Protein AF-A0A7V6GNZ1-F1 (afdb_monomer_lite)

Secondary structure (DSSP, 8-state):
-HHHHHHHHHHHHHHHHHHT---------SSS---HHHHHHHHHHHHHHHHHHHHHHHHHHHS---PEEEE-SSTT-SEEEEEEEE-TTS-EEEEEEEEEEEE-SSEEEEEEEEEEEETTEEEEEEEEEEEEE-TTT--EEEEEEEEETTEEEEEEEEEETTEEEEEEEEEESSS--EEEEEEEEEETTEEEEEEEEEETTEEEEEEEEEEEETTTEEEEEEEEEEEEEEETTEEEEEEEEEEEEEEEETTEEEEEEEEEEEEEEEEEETTEEEEEEEEEEEEEEEEEEE--HHHHHHHHHHHHHHHHHHHHHEEEETTEEEE-HHHHHHHHHHHHTT----GGGTS-HHHHHHHHHH----SHHHHHHHHHHHHHTTPPPPHHHHHHHHT--S-S-GGGHHHHHHHHHHH---HHHHHHHHHHTTTGGGSTT--HHHHHHHHHH-TT--S--HHHHHHHHHTB-SSSEE-TTSSEEHHHHHHHHHHHHHTT---BSSSS-BHHHHHHTTEETTTTEE-SBTT-SS--TTTHHHHHHHHHHHHHHHHHH-S---S--

pLDDT: mean 75.46, std 19.07, range [31.95, 98.56]

Structure (mmCIF, N/CA/C/O backbone):
data_AF-A0A7V6GNZ1-F1
#
_entry.id   AF-A0A7V6GNZ1-F1
#
loop_
_atom_site.group_PDB
_atom_site.id
_atom_site.type_symbol
_atom_site.label_atom_id
_atom_site.label_alt_id
_atom_site.label_comp_id
_atom_site.label_asym_id
_atom_site.label_entity_id
_atom_site.label_seq_id
_atom_site.pdbx_PDB_ins_code
_atom_site.Cartn_x
_atom_site.Cartn_y
_atom_site.Cartn_z
_atom_site.occupancy
_atom_site.B_iso_or_equiv
_atom_site.auth_seq_id
_atom_site.auth_comp_id
_atom_site.auth_asym_id
_atom_site.auth_atom_id
_atom_site.pdbx_PDB_model_num
ATOM 1 N N . MET A 1 1 ? -21.957 8.785 34.883 1.00 47.09 1 MET A N 1
ATOM 2 C CA . MET A 1 1 ? -23.109 8.508 33.995 1.00 47.09 1 MET A CA 1
ATOM 3 C C . MET A 1 1 ? -22.697 8.247 32.549 1.00 47.09 1 MET A C 1
ATOM 5 O O . MET A 1 1 ? -22.793 7.110 32.127 1.00 47.09 1 MET A O 1
ATOM 9 N N . VAL A 1 2 ? -22.178 9.228 31.801 1.00 45.66 2 VAL A N 1
ATOM 10 C CA . VAL A 1 2 ? -21.768 9.021 30.393 1.00 45.66 2 VAL A CA 1
ATOM 11 C C . VAL A 1 2 ? -20.692 7.929 30.243 1.00 45.66 2 VAL A C 1
ATOM 13 O O . VAL A 1 2 ? -20.833 7.029 29.423 1.00 45.66 2 VAL A O 1
ATOM 16 N N . GLN A 1 3 ? -19.686 7.928 31.124 1.00 46.53 3 GLN A N 1
ATOM 17 C CA . GLN A 1 3 ? -18.677 6.860 31.209 1.00 46.53 3 GLN A CA 1
ATOM 18 C C . GLN A 1 3 ? -19.278 5.480 31.534 1.00 46.53 3 GLN A C 1
ATOM 20 O O . GLN A 1 3 ? -18.779 4.470 31.054 1.00 46.53 3 GLN A O 1
ATOM 25 N N . ALA A 1 4 ? -20.373 5.434 32.297 1.00 44.97 4 ALA A N 1
ATOM 26 C CA . ALA A 1 4 ? -21.040 4.187 32.661 1.00 44.97 4 ALA A CA 1
ATOM 27 C C . ALA A 1 4 ? -21.937 3.647 31.538 1.00 44.97 4 ALA A C 1
ATOM 29 O O . ALA A 1 4 ? -21.985 2.445 31.330 1.00 44.97 4 ALA A O 1
ATOM 30 N N . VAL A 1 5 ? -22.595 4.523 30.768 1.00 46.12 5 VAL A N 1
ATOM 31 C CA . VAL A 1 5 ? -23.346 4.135 29.559 1.00 46.12 5 VAL A CA 1
ATOM 32 C C . VAL A 1 5 ? -22.398 3.616 28.473 1.00 46.12 5 VAL A C 1
ATOM 34 O O . VAL A 1 5 ? -22.713 2.637 27.802 1.00 46.12 5 VAL A O 1
ATOM 37 N N . SER A 1 6 ? -21.215 4.225 28.338 1.00 46.06 6 SER A N 1
ATOM 38 C CA . SER A 1 6 ? -20.150 3.695 27.480 1.00 46.06 6 SER A CA 1
ATOM 39 C C . SER A 1 6 ? -19.705 2.305 27.956 1.00 46.06 6 SER A C 1
ATOM 41 O O . SER A 1 6 ? -19.740 1.356 27.178 1.00 46.06 6 SER A O 1
ATOM 43 N N . ALA A 1 7 ? -19.394 2.146 29.250 1.00 43.91 7 ALA A N 1
ATOM 44 C CA . ALA A 1 7 ? -18.998 0.861 29.838 1.00 43.91 7 ALA A CA 1
ATOM 45 C C . ALA A 1 7 ? -20.062 -0.244 29.695 1.00 43.91 7 ALA A C 1
ATOM 47 O O . ALA A 1 7 ? -19.723 -1.390 29.423 1.00 43.91 7 ALA A O 1
ATOM 48 N N . ALA A 1 8 ? -21.343 0.113 29.780 1.00 42.25 8 ALA A N 1
ATOM 49 C CA . ALA A 1 8 ? -22.475 -0.788 29.582 1.00 42.25 8 ALA A CA 1
ATOM 50 C C . ALA A 1 8 ? -22.655 -1.262 28.130 1.00 42.25 8 ALA A C 1
ATOM 52 O O . ALA A 1 8 ? -22.897 -2.440 27.877 1.00 42.25 8 ALA A O 1
ATOM 53 N N . ASN A 1 9 ? -22.531 -0.356 27.153 1.00 43.34 9 ASN A N 1
ATOM 54 C CA . ASN A 1 9 ? -22.561 -0.738 25.736 1.00 43.34 9 ASN A CA 1
ATOM 55 C C . ASN A 1 9 ? -21.349 -1.617 25.377 1.00 43.34 9 ASN A C 1
ATOM 57 O O . ASN A 1 9 ? -21.453 -2.516 24.546 1.00 43.34 9 ASN A O 1
ATOM 61 N N . MET A 1 10 ? -20.211 -1.375 26.033 1.00 45.44 10 MET A N 1
ATOM 62 C CA . MET A 1 10 ? -18.986 -2.164 25.913 1.00 45.44 10 MET A CA 1
ATOM 63 C C . MET A 1 10 ? -19.126 -3.569 26.532 1.00 45.44 10 MET A C 1
ATOM 65 O O . MET A 1 10 ? -18.716 -4.551 25.913 1.00 45.44 10 MET A O 1
ATOM 69 N N . SER A 1 11 ? -19.768 -3.699 27.699 1.00 41.03 11 SER A N 1
ATOM 70 C CA . SER A 1 11 ? -19.984 -4.992 28.367 1.00 41.03 11 SER A CA 1
ATOM 71 C C . SER A 1 11 ? -21.030 -5.868 27.676 1.00 41.03 11 SER A C 1
ATOM 73 O O . SER A 1 11 ? -20.869 -7.086 27.643 1.00 41.03 11 SER A O 1
ATOM 75 N N . GLN A 1 12 ? -22.048 -5.283 27.030 1.00 40.78 12 GLN A N 1
ATOM 76 C CA . GLN A 1 12 ? -22.952 -6.043 26.154 1.00 40.78 12 GLN A CA 1
ATOM 77 C C . GLN A 1 12 ? -22.194 -6.717 25.002 1.00 40.78 12 GLN A C 1
ATOM 79 O O . GLN A 1 12 ? -22.500 -7.861 24.679 1.00 40.78 12 GLN A O 1
ATOM 84 N N . GLY A 1 13 ? -21.167 -6.056 24.452 1.00 37.66 13 GLY A N 1
ATOM 85 C CA . GLY A 1 13 ? -20.241 -6.640 23.478 1.00 37.66 13 GLY A CA 1
ATOM 86 C C . GLY A 1 13 ? -19.491 -7.857 24.034 1.00 37.66 13 GLY A C 1
ATOM 87 O O . GLY A 1 13 ? -19.506 -8.919 23.411 1.00 37.66 13 GLY A O 1
ATOM 88 N N . ALA A 1 14 ? -18.919 -7.735 25.239 1.00 37.47 14 ALA A N 1
ATOM 89 C CA . ALA A 1 14 ? -18.248 -8.827 25.961 1.00 37.47 14 ALA A CA 1
ATOM 90 C C . ALA A 1 14 ? -19.188 -10.014 26.267 1.00 37.47 14 ALA A C 1
ATOM 92 O O . ALA A 1 14 ? -18.833 -11.173 26.062 1.00 37.47 14 ALA A O 1
ATOM 93 N N . ALA A 1 15 ? -20.431 -9.733 26.658 1.00 37.78 15 ALA A N 1
ATOM 94 C CA . ALA A 1 15 ? -21.472 -10.734 26.893 1.00 37.78 15 ALA A CA 1
ATOM 95 C C . ALA A 1 15 ? -21.894 -11.479 25.610 1.00 37.78 15 ALA A C 1
ATOM 97 O O . ALA A 1 15 ? -22.116 -12.695 25.616 1.00 37.78 15 ALA A O 1
ATOM 98 N N . THR A 1 16 ? -21.971 -10.774 24.474 1.00 38.66 16 THR A N 1
ATOM 99 C CA . THR A 1 16 ? -22.203 -11.405 23.162 1.00 38.66 16 THR A CA 1
ATOM 100 C C . THR A 1 16 ? -21.026 -12.249 22.664 1.00 38.66 16 THR A C 1
ATOM 102 O O . THR A 1 16 ? -21.233 -13.117 21.817 1.00 38.66 16 THR A O 1
ATOM 105 N N . LEU A 1 17 ? -19.812 -12.036 23.185 1.00 36.28 17 LEU A N 1
ATOM 106 C CA . LEU A 1 17 ? -18.615 -12.815 22.846 1.00 36.28 17 LEU A CA 1
ATOM 107 C C . LEU A 1 17 ? -18.581 -14.163 23.585 1.00 36.28 17 LEU A C 1
ATOM 109 O O . LEU A 1 17 ? -18.224 -15.168 22.977 1.00 36.28 17 LEU A O 1
ATOM 113 N N . ASN A 1 18 ? -19.068 -14.224 24.831 1.00 41.94 18 ASN A N 1
ATOM 114 C CA . ASN A 1 18 ? -19.230 -15.492 25.561 1.00 41.94 18 ASN A CA 1
ATOM 115 C C . ASN A 1 18 ? -20.401 -16.344 25.045 1.00 41.94 18 ASN A C 1
ATOM 117 O O . ASN A 1 18 ? -20.337 -17.570 25.076 1.00 41.94 18 ASN A O 1
ATOM 121 N N . SER A 1 19 ? -21.456 -15.720 24.511 1.00 33.75 19 SER A N 1
ATOM 122 C CA . SER A 1 19 ? -22.569 -16.455 23.882 1.00 33.75 19 SER A CA 1
ATOM 123 C C . SER A 1 19 ? -22.283 -16.905 22.441 1.00 33.75 19 SER A C 1
ATOM 125 O O . SER A 1 19 ? -22.985 -17.778 21.931 1.00 33.75 19 SER A O 1
ATOM 127 N N . ASN A 1 20 ? -21.234 -16.365 21.807 1.00 33.19 20 ASN A N 1
ATOM 128 C CA . ASN A 1 20 ? -20.754 -16.743 20.474 1.00 33.19 20 ASN A CA 1
ATOM 129 C C . ASN A 1 20 ? -19.312 -17.266 20.505 1.00 33.19 20 ASN A C 1
ATOM 131 O O . ASN A 1 20 ? -18.543 -16.991 19.581 1.00 33.19 20 ASN A O 1
ATOM 135 N N . ALA A 1 21 ? -18.933 -18.039 21.529 1.00 36.91 21 ALA A N 1
ATOM 136 C CA . ALA A 1 21 ? -17.734 -18.860 21.420 1.00 36.91 21 ALA A CA 1
ATOM 137 C C . ALA A 1 21 ? -17.858 -19.667 20.121 1.00 36.91 21 ALA A C 1
ATOM 139 O O . ALA A 1 21 ? -18.806 -20.445 19.963 1.00 36.91 21 ALA A O 1
ATOM 140 N N . SER A 1 22 ? -16.968 -19.400 19.158 1.00 34.09 22 SER A N 1
ATOM 141 C CA . SER A 1 22 ? -16.935 -20.070 17.861 1.00 34.09 22 SER A CA 1
ATOM 142 C C . SER A 1 22 ? -17.195 -21.550 18.087 1.00 34.09 22 SER A C 1
ATOM 144 O O . SER A 1 22 ? -16.448 -22.186 18.832 1.00 34.09 22 SER A O 1
ATOM 146 N N . GLN A 1 23 ? -18.274 -22.087 17.506 1.00 36.06 23 GLN A N 1
ATOM 147 C CA . GLN A 1 23 ? -18.562 -23.513 17.604 1.00 36.06 23 GLN A CA 1
ATOM 148 C C . GLN A 1 23 ? -17.317 -24.252 17.126 1.00 36.06 23 GLN A C 1
ATOM 150 O O . GLN A 1 23 ? -17.029 -24.277 15.925 1.00 36.06 23 GLN A O 1
ATOM 155 N N . VAL A 1 24 ? -16.568 -24.835 18.065 1.00 35.16 24 VAL A N 1
ATOM 156 C CA . VAL A 1 24 ? -15.477 -25.744 17.743 1.00 35.16 24 VAL A CA 1
ATOM 157 C C . VAL A 1 24 ? -16.151 -26.896 17.026 1.00 35.16 24 VAL A C 1
ATOM 159 O O . VAL A 1 24 ? -16.771 -27.769 17.633 1.00 35.16 24 VAL A O 1
ATOM 162 N N . THR A 1 25 ? -16.105 -26.854 15.698 1.00 35.69 25 THR A N 1
ATOM 163 C CA . THR A 1 25 ? -16.627 -27.932 14.880 1.00 35.69 25 THR A CA 1
ATOM 164 C C . THR A 1 25 ? -15.606 -29.043 15.019 1.00 35.69 25 THR A C 1
ATOM 166 O O . THR A 1 25 ? -14.636 -29.115 14.266 1.00 35.69 25 THR A O 1
ATOM 169 N N . LEU A 1 26 ? -15.787 -29.882 16.040 1.00 35.56 26 LEU A N 1
ATOM 170 C CA . LEU A 1 26 ? -15.131 -31.173 16.121 1.00 35.56 26 LEU A CA 1
ATOM 171 C C . LEU A 1 26 ? -15.578 -31.916 14.868 1.00 35.56 26 LEU A C 1
ATOM 173 O O . LEU A 1 26 ? -16.698 -32.424 14.795 1.00 35.56 26 LEU A O 1
ATOM 177 N N . ALA A 1 27 ? -14.742 -31.888 13.831 1.00 31.95 27 ALA A N 1
ATOM 178 C CA . ALA A 1 27 ? -14.981 -32.673 12.641 1.00 31.95 27 ALA A CA 1
ATOM 179 C C . ALA A 1 27 ? -15.250 -34.101 13.119 1.00 31.95 27 ALA A C 1
ATOM 181 O O . ALA A 1 27 ? -14.441 -34.657 13.867 1.00 31.95 27 ALA A O 1
ATOM 182 N N . ASN A 1 28 ? -16.401 -34.656 12.726 1.00 33.31 28 ASN A N 1
ATOM 183 C CA . ASN A 1 28 ? -16.765 -36.053 12.933 1.00 33.31 28 ASN A CA 1
ATOM 184 C C . ASN A 1 28 ? -15.726 -36.939 12.231 1.00 33.31 28 ASN A C 1
ATOM 186 O O . ASN A 1 28 ? -15.955 -37.470 11.147 1.00 33.31 28 ASN A O 1
ATOM 190 N N . SER A 1 29 ? -14.550 -37.072 12.834 1.00 32.41 29 SER A N 1
ATOM 191 C CA . SER A 1 29 ? -13.592 -38.100 12.505 1.00 32.41 29 SER A CA 1
ATOM 192 C C . SER A 1 29 ? -14.023 -39.319 13.299 1.00 32.41 29 SER A C 1
ATOM 194 O O . SER A 1 29 ? -14.020 -39.363 14.526 1.00 32.41 29 SER A O 1
ATOM 196 N N . THR A 1 30 ? -14.510 -40.310 12.575 1.00 34.16 30 THR A N 1
ATOM 197 C CA . THR A 1 30 ? -14.718 -41.656 13.085 1.00 34.16 30 THR A CA 1
ATOM 198 C C . THR A 1 30 ? -13.362 -42.219 13.546 1.00 34.16 30 THR A C 1
ATOM 200 O O . THR A 1 30 ? -12.649 -42.817 12.745 1.00 34.16 30 THR A O 1
ATOM 203 N N . GLY A 1 31 ? -12.978 -41.984 14.810 1.00 35.84 31 GLY A N 1
ATOM 204 C CA . GLY A 1 31 ? -11.767 -42.518 15.460 1.00 35.84 31 GLY A CA 1
ATOM 205 C C . GLY A 1 31 ? -11.351 -41.752 16.740 1.00 35.84 31 GLY A C 1
ATOM 206 O O . GLY A 1 31 ? -11.579 -40.549 16.814 1.00 35.84 31 GLY A O 1
ATOM 207 N N . PRO A 1 32 ? -10.740 -42.397 17.763 1.00 37.72 32 PRO A N 1
ATOM 208 C CA . PRO A 1 32 ? -10.572 -41.839 19.111 1.00 37.72 32 PRO A CA 1
ATOM 209 C C . PRO A 1 32 ? -9.251 -41.067 19.296 1.00 37.72 32 PRO A C 1
ATOM 211 O O . PRO A 1 32 ? -8.529 -41.292 20.264 1.00 37.72 32 PRO A O 1
ATOM 214 N N . GLN A 1 33 ? -8.899 -40.173 18.373 1.00 39.50 33 GLN A N 1
ATOM 215 C CA . GLN A 1 33 ? -7.805 -39.227 18.612 1.00 39.50 33 GLN A CA 1
ATOM 216 C C . GLN A 1 33 ? -8.317 -37.804 18.459 1.00 39.50 33 GLN A C 1
ATOM 218 O O . GLN A 1 33 ? -8.216 -37.182 17.405 1.00 39.50 33 GLN A O 1
ATOM 223 N N . ILE A 1 34 ? -8.880 -37.306 19.558 1.00 49.00 34 ILE A N 1
ATOM 224 C CA . ILE A 1 34 ? -9.074 -35.879 19.781 1.00 49.00 34 ILE A CA 1
ATOM 225 C C . ILE A 1 34 ? -7.674 -35.258 19.755 1.00 49.00 34 ILE A C 1
ATOM 227 O O . ILE A 1 34 ? -6.848 -35.534 20.624 1.00 49.00 34 ILE A O 1
ATOM 231 N N . ASN A 1 35 ? -7.376 -34.481 18.713 1.00 55.09 35 ASN A N 1
ATOM 232 C CA . ASN A 1 35 ? -6.106 -33.774 18.605 1.00 55.09 35 ASN A CA 1
ATOM 233 C C . ASN A 1 35 ? -6.141 -32.568 19.551 1.00 55.09 35 ASN A C 1
ATOM 235 O O . ASN A 1 35 ? -6.484 -31.459 19.148 1.00 55.09 35 ASN A O 1
ATOM 239 N N . GLN A 1 36 ? -5.829 -32.831 20.819 1.00 54.09 36 GLN A N 1
ATOM 240 C CA . GLN A 1 36 ? -5.834 -31.859 21.909 1.00 54.09 36 GLN A CA 1
ATOM 241 C C . GLN A 1 36 ? -5.057 -30.586 21.543 1.00 54.09 36 GLN A C 1
ATOM 243 O O . GLN A 1 36 ? -5.564 -29.487 21.723 1.00 54.09 36 GLN A O 1
ATOM 248 N N . GLN A 1 37 ? -3.900 -30.729 20.891 1.00 56.22 37 GLN A N 1
ATOM 249 C CA . GLN A 1 37 ? -3.073 -29.601 20.465 1.00 56.22 37 GLN A CA 1
ATOM 250 C C . GLN A 1 37 ? -3.766 -28.709 19.419 1.00 56.22 37 GLN A C 1
ATOM 252 O O . GLN A 1 37 ? -3.639 -27.490 19.460 1.00 56.22 37 GLN A O 1
ATOM 257 N N . ALA A 1 38 ? -4.522 -29.288 18.481 1.00 52.59 38 ALA A N 1
ATOM 258 C CA . ALA A 1 38 ? -5.277 -28.506 17.498 1.00 52.59 38 ALA A CA 1
ATOM 259 C C . ALA A 1 38 ? -6.471 -27.769 18.130 1.00 52.59 38 ALA A C 1
ATOM 261 O O . ALA A 1 38 ? -6.847 -26.692 17.673 1.00 52.59 38 ALA A O 1
ATOM 262 N N . ILE A 1 39 ? -7.066 -28.339 19.179 1.00 53.59 39 ILE A N 1
ATOM 263 C CA . ILE A 1 39 ? -8.147 -27.705 19.944 1.00 53.59 39 ILE A CA 1
ATOM 264 C C . ILE A 1 39 ? -7.593 -26.550 20.780 1.00 53.59 39 ILE A C 1
ATOM 266 O O . ILE A 1 39 ? -8.142 -25.453 20.725 1.00 53.59 39 ILE A O 1
ATOM 270 N N . GLU A 1 40 ? -6.470 -26.766 21.470 1.00 55.75 40 GLU A N 1
ATOM 271 C CA . GLU A 1 40 ? -5.761 -25.736 22.236 1.00 55.75 40 GLU A CA 1
ATOM 272 C C . GLU A 1 40 ? -5.366 -24.541 21.356 1.00 55.75 40 GLU A C 1
ATOM 274 O O . GLU A 1 40 ? -5.563 -23.396 21.759 1.00 55.75 40 GLU A O 1
ATOM 279 N N . VAL A 1 41 ? -4.869 -24.791 20.136 1.00 54.84 41 VAL A N 1
ATOM 280 C CA . VAL A 1 41 ? -4.489 -23.725 19.193 1.00 54.84 41 VAL A CA 1
ATOM 281 C C . VAL A 1 41 ? -5.695 -22.909 18.728 1.00 54.84 41 VAL A C 1
ATOM 283 O O . VAL A 1 41 ? -5.665 -21.688 18.819 1.00 54.84 41 VAL A O 1
ATOM 286 N N . ASN A 1 42 ? -6.780 -23.562 18.302 1.00 52.28 42 ASN A N 1
ATOM 287 C CA . ASN A 1 42 ? -7.978 -22.858 17.830 1.00 52.28 42 ASN A CA 1
ATOM 288 C C . ASN A 1 42 ? -8.686 -22.062 18.943 1.00 52.28 42 ASN A C 1
ATOM 290 O O . ASN A 1 42 ? -9.223 -20.980 18.688 1.00 52.28 42 ASN A O 1
ATOM 294 N N . LEU A 1 43 ? -8.704 -22.595 20.171 1.00 55.88 43 LEU A N 1
ATOM 295 C CA . LEU A 1 43 ? -9.241 -21.892 21.339 1.00 55.88 43 LEU A CA 1
ATOM 296 C C . LEU A 1 43 ? -8.403 -20.653 21.653 1.00 55.88 43 LEU A C 1
ATOM 298 O O . LEU A 1 43 ? -8.957 -19.573 21.841 1.00 55.88 43 LEU A O 1
ATOM 302 N N . ALA A 1 44 ? -7.078 -20.782 21.643 1.00 56.25 44 ALA A N 1
ATOM 303 C CA . ALA A 1 44 ? -6.193 -19.663 21.916 1.00 56.25 44 ALA A CA 1
ATOM 304 C C . ALA A 1 44 ? -6.228 -18.581 20.821 1.00 56.25 44 ALA A C 1
ATOM 306 O O . ALA A 1 44 ? -6.292 -17.406 21.169 1.00 56.25 44 ALA A O 1
ATOM 307 N N . ASP A 1 45 ? -6.284 -18.939 19.533 1.00 51.34 45 ASP A N 1
ATOM 308 C CA . ASP A 1 45 ? -6.455 -17.969 18.434 1.00 51.34 45 ASP A CA 1
ATOM 309 C C . ASP A 1 45 ? -7.777 -17.187 18.568 1.00 51.34 45 ASP A C 1
ATOM 311 O O . ASP A 1 45 ? -7.819 -15.971 18.366 1.00 51.34 45 ASP A O 1
ATOM 315 N N . SER A 1 46 ? -8.859 -17.863 18.973 1.00 52.72 46 SER A N 1
ATOM 316 C CA . SER A 1 46 ? -10.149 -17.209 19.238 1.00 52.72 46 SER A CA 1
ATOM 317 C C . SER A 1 46 ? -10.061 -16.245 20.428 1.00 52.72 46 SER A C 1
ATOM 319 O O . SER A 1 46 ? -10.594 -15.138 20.366 1.00 52.72 46 SER A O 1
ATOM 321 N N . LEU A 1 47 ? -9.355 -16.634 21.496 1.00 55.25 47 LEU A N 1
ATOM 322 C CA . LEU A 1 47 ? -9.140 -15.800 22.682 1.00 55.25 47 LEU A CA 1
ATOM 323 C C . LEU A 1 47 ? -8.258 -14.576 22.391 1.00 55.25 47 LEU A C 1
ATOM 325 O O . LEU A 1 47 ? -8.534 -13.506 22.927 1.00 55.25 47 LEU A O 1
ATOM 329 N N . VAL A 1 48 ? -7.242 -14.694 21.525 1.00 55.69 48 VAL A N 1
ATOM 330 C CA . VAL A 1 48 ? -6.413 -13.554 21.082 1.00 55.69 48 VAL A CA 1
ATOM 331 C C . VAL A 1 48 ? -7.281 -12.459 20.461 1.00 55.69 48 VAL A C 1
ATOM 333 O O . VAL A 1 48 ? -7.215 -11.310 20.895 1.00 55.69 48 VAL A O 1
ATOM 336 N N . GLY A 1 49 ? -8.159 -12.819 19.517 1.00 51.19 49 GLY A N 1
ATOM 337 C CA . GLY A 1 49 ? -9.052 -11.853 18.870 1.00 51.19 49 GLY A CA 1
ATOM 338 C C . GLY A 1 49 ? -9.998 -11.148 19.851 1.00 51.19 49 GLY A C 1
ATOM 339 O O . GLY A 1 49 ? -10.282 -9.960 19.695 1.00 51.19 49 GLY A O 1
ATOM 340 N N . VAL A 1 50 ? -10.449 -11.855 20.892 1.00 52.38 50 VAL A N 1
ATOM 341 C CA . VAL A 1 50 ? -11.279 -11.285 21.966 1.00 52.38 50 VAL A CA 1
ATOM 342 C C . VAL A 1 50 ? -10.476 -10.310 22.825 1.00 52.38 50 VAL A C 1
ATOM 344 O O . VAL A 1 50 ? -10.936 -9.198 23.083 1.00 52.38 50 VAL A O 1
ATOM 347 N N . ILE A 1 51 ? -9.272 -10.698 23.251 1.00 54.03 51 ILE A N 1
ATOM 348 C CA . ILE A 1 51 ? -8.401 -9.863 24.088 1.00 54.03 51 ILE A CA 1
ATOM 349 C C . ILE A 1 51 ? -8.042 -8.565 23.361 1.00 54.03 51 ILE A C 1
ATOM 351 O O . ILE A 1 51 ? -8.118 -7.497 23.963 1.00 54.03 51 ILE A O 1
ATOM 355 N N . ASP A 1 52 ? -7.724 -8.624 22.069 1.00 52.94 52 ASP A N 1
ATOM 356 C CA . ASP A 1 52 ? -7.391 -7.432 21.283 1.00 52.94 52 ASP A CA 1
ATOM 357 C C . ASP A 1 52 ? -8.572 -6.460 21.158 1.00 52.94 52 ASP A C 1
ATOM 359 O O . ASP A 1 52 ? -8.389 -5.245 21.281 1.00 52.94 52 ASP A O 1
ATOM 363 N N . GLN A 1 53 ? -9.797 -6.971 20.993 1.00 51.09 53 GLN A N 1
ATOM 364 C CA . GLN A 1 53 ? -11.003 -6.138 21.029 1.00 51.09 53 GLN A CA 1
ATOM 365 C C . GLN A 1 53 ? -11.179 -5.464 22.395 1.00 51.09 53 GLN A C 1
ATOM 367 O O . GLN A 1 53 ? -11.412 -4.257 22.450 1.00 51.09 53 GLN A O 1
ATOM 372 N N . GLN A 1 54 ? -11.003 -6.202 23.496 1.00 51.75 54 GLN A N 1
ATOM 373 C CA . GLN A 1 54 ? -11.105 -5.649 24.852 1.00 51.75 54 GLN A CA 1
ATOM 374 C C . GLN A 1 54 ? -10.006 -4.613 25.143 1.00 51.75 54 GLN A C 1
ATOM 376 O O . GLN A 1 54 ? -10.271 -3.578 25.753 1.00 51.75 54 GLN A O 1
ATOM 381 N N . LEU A 1 55 ? -8.778 -4.829 24.664 1.00 52.75 55 LEU A N 1
ATOM 382 C CA . LEU A 1 55 ? -7.685 -3.862 24.799 1.00 52.75 55 LEU A CA 1
ATOM 383 C C . LEU A 1 55 ? -7.975 -2.564 24.039 1.00 52.75 55 LEU A C 1
ATOM 385 O O . LEU A 1 55 ? -7.778 -1.482 24.592 1.00 52.75 55 LEU A O 1
ATOM 389 N N . LEU A 1 56 ? -8.505 -2.654 22.818 1.00 49.06 56 LEU A N 1
ATOM 390 C CA . LEU A 1 56 ? -8.925 -1.486 22.038 1.00 49.06 56 LEU A CA 1
ATOM 391 C C . LEU A 1 56 ? -10.055 -0.703 22.739 1.00 49.06 56 LEU A C 1
ATOM 393 O O . LEU A 1 56 ? -10.060 0.534 22.754 1.00 49.06 56 LEU A O 1
ATOM 397 N N . MET A 1 57 ? -10.993 -1.415 23.369 1.00 51.06 57 MET A N 1
ATOM 398 C CA . MET A 1 57 ? -12.070 -0.826 24.177 1.00 51.06 57 MET A CA 1
ATOM 399 C C . MET A 1 57 ? -11.519 -0.060 25.385 1.00 51.06 57 MET A C 1
ATOM 401 O O . MET A 1 57 ? -11.937 1.064 25.669 1.00 51.06 57 MET A O 1
ATOM 405 N N . LEU A 1 58 ? -10.532 -0.636 26.068 1.00 51.50 58 LEU A N 1
ATOM 406 C CA . LEU A 1 58 ? -9.880 -0.022 27.221 1.00 51.50 58 LEU A CA 1
ATOM 407 C C . LEU A 1 58 ? -9.020 1.179 26.832 1.00 51.50 58 LEU A C 1
ATOM 409 O O . LEU A 1 58 ? -9.050 2.190 27.528 1.00 51.50 58 LEU A O 1
ATOM 413 N N . GLU A 1 59 ? -8.301 1.124 25.709 1.00 48.56 59 GLU A N 1
ATOM 414 C CA . GLU A 1 59 ? -7.589 2.294 25.184 1.00 48.56 59 GLU A CA 1
ATOM 415 C C . GLU A 1 59 ? -8.554 3.452 24.898 1.00 48.56 59 GLU A C 1
ATOM 417 O O . GLU A 1 59 ? -8.238 4.600 25.206 1.00 48.56 59 GLU A O 1
ATOM 422 N N . THR A 1 60 ? -9.760 3.155 24.407 1.00 46.56 60 THR A N 1
ATOM 423 C CA . THR A 1 60 ? -10.820 4.153 24.192 1.00 46.56 60 THR A CA 1
ATOM 424 C C . THR A 1 60 ? -11.341 4.736 25.512 1.00 46.56 60 THR A C 1
ATOM 426 O O . THR A 1 60 ? -11.589 5.938 25.598 1.00 46.56 60 THR A O 1
ATOM 429 N N . PHE A 1 61 ? -11.453 3.926 26.571 1.00 46.88 61 PHE A N 1
ATOM 430 C CA . PHE A 1 61 ? -11.843 4.390 27.909 1.00 46.88 61 PHE A CA 1
ATOM 431 C C . PHE A 1 61 ? -10.747 5.219 28.605 1.00 46.88 61 PHE A C 1
ATOM 433 O O . PHE A 1 61 ? -11.048 6.152 29.353 1.00 46.88 61 PHE A O 1
ATOM 440 N N . LEU A 1 62 ? -9.476 4.881 28.364 1.00 42.12 62 LEU A N 1
ATOM 441 C CA . LEU A 1 62 ? -8.305 5.522 28.969 1.00 42.12 62 LEU A CA 1
ATOM 442 C C . LEU A 1 62 ? -7.865 6.805 28.248 1.00 42.12 62 LEU A C 1
ATOM 444 O O . LEU A 1 62 ? -7.108 7.591 28.822 1.00 42.12 62 LEU A O 1
ATOM 448 N N . GLN A 1 63 ? -8.321 7.049 27.015 1.00 41.78 63 GLN A N 1
ATOM 449 C CA . G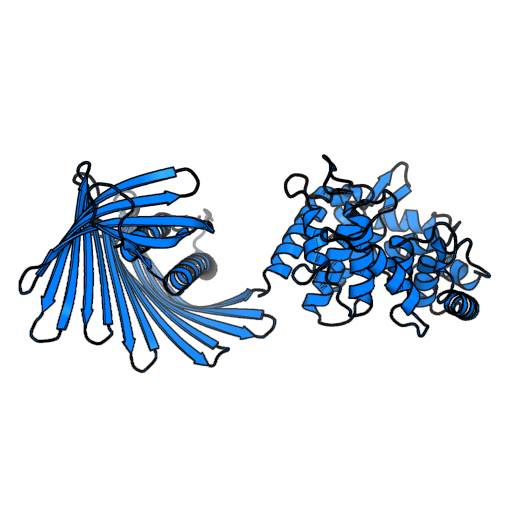LN A 1 63 ? -8.142 8.346 26.364 1.00 41.78 63 GLN A CA 1
ATOM 450 C C . GLN A 1 63 ? -8.867 9.428 27.173 1.00 41.78 63 GLN A C 1
ATOM 452 O O . GLN A 1 63 ? -10.038 9.285 27.511 1.00 41.78 63 GLN A O 1
ATOM 457 N N . ASN A 1 64 ? -8.140 10.497 27.521 1.00 40.22 64 ASN A N 1
ATOM 458 C CA . ASN A 1 64 ? -8.592 11.564 28.416 1.00 40.22 64 ASN A CA 1
ATOM 459 C C . ASN A 1 64 ? -10.021 12.028 28.093 1.00 40.22 64 ASN A C 1
ATOM 461 O O . ASN A 1 64 ? -10.253 12.764 27.135 1.00 40.22 64 ASN A O 1
ATOM 465 N N . VAL A 1 65 ? -10.966 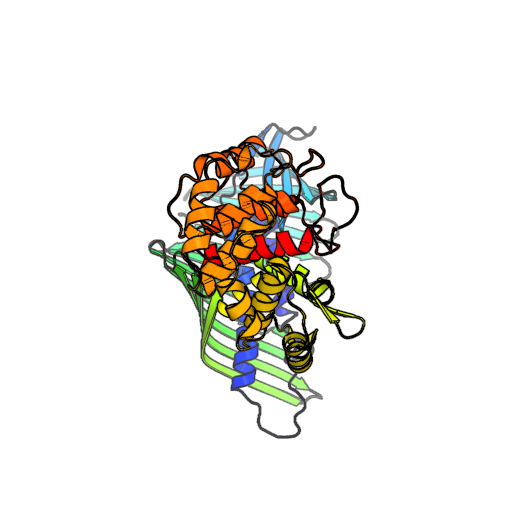11.616 28.937 1.00 50.81 65 VAL A N 1
ATOM 466 C CA . VAL A 1 65 ? -12.363 12.036 28.873 1.00 50.81 65 VAL A CA 1
ATOM 467 C C . VAL A 1 65 ? -12.457 13.466 29.398 1.00 50.81 65 VAL A C 1
ATOM 469 O O . VAL A 1 65 ? -12.513 13.698 30.605 1.00 50.81 65 VAL A O 1
ATOM 472 N N . GLU A 1 66 ? -12.453 14.436 28.488 1.00 50.12 66 GLU A N 1
ATOM 473 C CA . GLU A 1 66 ? -12.767 15.822 28.821 1.00 50.12 66 GLU A CA 1
ATOM 474 C C . GLU A 1 66 ? -14.291 16.004 28.803 1.00 50.12 66 GLU A C 1
ATOM 476 O O . GLU A 1 66 ? -14.917 16.029 27.745 1.00 50.12 66 GLU A O 1
ATOM 481 N N . ILE A 1 67 ? -14.896 16.116 29.988 1.00 59.06 67 ILE A N 1
ATOM 482 C CA . ILE A 1 67 ? -16.304 16.505 30.124 1.00 59.06 67 ILE A CA 1
ATOM 483 C C . ILE A 1 67 ? -16.351 18.025 30.219 1.00 59.06 67 ILE A C 1
ATOM 485 O O . ILE A 1 67 ? -15.807 18.617 31.154 1.00 59.06 67 ILE A O 1
ATOM 489 N N . LYS A 1 68 ? -17.009 18.662 29.252 1.00 70.62 68 LYS A N 1
ATOM 490 C CA . LYS A 1 68 ? -17.155 20.120 29.217 1.00 70.62 68 LYS A CA 1
ATOM 491 C C . LYS A 1 68 ? -18.464 20.505 29.886 1.00 70.62 68 LYS A C 1
ATOM 493 O O . LYS A 1 68 ? -19.518 19.997 29.518 1.00 70.62 68 LYS A O 1
ATOM 498 N N . HIS A 1 69 ? -18.392 21.402 30.863 1.00 75.69 69 HIS A N 1
ATOM 499 C CA . HIS A 1 69 ? -19.558 21.943 31.557 1.00 75.69 69 HIS A CA 1
ATOM 500 C C . HIS A 1 69 ? -19.856 23.361 31.066 1.00 75.69 69 HIS A C 1
ATOM 502 O O . HIS A 1 69 ? -18.940 24.173 30.927 1.00 75.69 69 HIS A O 1
ATOM 508 N N . SER A 1 70 ? -21.129 23.672 30.837 1.00 82.25 70 SER A N 1
ATOM 509 C CA . SER A 1 70 ? -21.597 25.018 30.492 1.00 82.25 70 SER A CA 1
ATOM 510 C C . SER A 1 70 ? -23.035 25.251 30.957 1.00 82.25 70 SER A C 1
ATOM 512 O O . SER A 1 70 ? -23.696 24.337 31.454 1.00 82.25 70 SER A O 1
ATOM 514 N N . ASP A 1 71 ? -23.534 26.473 30.775 1.00 86.00 71 ASP A N 1
ATOM 515 C CA . ASP A 1 71 ? -24.958 26.768 30.937 1.00 86.00 71 ASP A CA 1
ATOM 516 C C . ASP A 1 71 ? -25.772 25.969 29.917 1.00 86.00 71 ASP A C 1
ATOM 518 O O . ASP A 1 71 ? -25.357 25.814 28.762 1.00 86.00 71 ASP A O 1
ATOM 522 N N . SER A 1 72 ? -26.917 25.438 30.347 1.00 85.88 72 SER A N 1
ATOM 523 C CA . SER A 1 72 ? -27.791 24.678 29.456 1.00 85.88 72 SER A CA 1
ATOM 524 C C . SER A 1 72 ? -28.349 25.570 28.351 1.00 85.88 72 SER A C 1
ATOM 526 O O . SER A 1 72 ? -28.873 26.654 28.599 1.00 85.88 72 SER A O 1
ATOM 528 N N . ASN A 1 73 ? -28.321 25.071 27.119 1.00 84.88 73 ASN A N 1
ATOM 529 C CA . ASN A 1 73 ? -29.009 25.683 25.982 1.00 84.88 73 ASN A CA 1
ATOM 530 C C . ASN A 1 73 ? -30.456 25.172 25.803 1.00 84.88 73 ASN A C 1
ATOM 532 O O . ASN A 1 73 ? -31.096 25.495 24.801 1.00 84.88 73 ASN A O 1
ATOM 536 N N . ARG A 1 74 ? -30.970 24.367 26.745 1.00 85.56 74 ARG A N 1
ATOM 537 C CA . ARG A 1 74 ? -32.303 23.755 26.695 1.00 85.56 74 ARG A CA 1
ATOM 538 C C . ARG A 1 74 ? -33.210 24.336 27.774 1.00 85.56 74 ARG A C 1
ATOM 540 O O . ARG A 1 74 ? -32.863 24.314 28.953 1.00 85.56 74 ARG A O 1
ATOM 547 N N . GLU A 1 75 ? -34.375 24.826 27.353 1.00 84.94 75 GLU A N 1
ATOM 548 C CA . GLU A 1 75 ? -35.389 25.397 28.243 1.00 84.94 75 GLU A CA 1
ATOM 549 C C . GLU A 1 75 ? -35.805 24.383 29.325 1.00 84.94 75 GLU A C 1
ATOM 551 O O . GLU A 1 75 ? -36.018 23.206 29.033 1.00 84.94 75 GLU A O 1
ATOM 556 N N . GLY A 1 76 ? -35.892 24.841 30.579 1.00 82.19 76 GLY A N 1
ATOM 557 C CA . GLY A 1 76 ? -36.229 24.004 31.738 1.00 82.19 76 GLY A CA 1
ATOM 558 C C . GLY A 1 76 ? -35.040 23.345 32.452 1.00 82.19 76 GLY A C 1
ATOM 559 O O . GLY A 1 76 ? -35.254 22.689 33.472 1.00 82.19 76 GLY A O 1
ATOM 560 N N . TYR A 1 77 ? -33.809 23.540 31.966 1.00 85.12 77 TYR A N 1
ATOM 561 C CA . TYR A 1 77 ? -32.586 23.025 32.589 1.00 85.12 77 TYR A CA 1
ATOM 562 C C . TYR A 1 77 ? -31.557 24.138 32.807 1.00 85.12 77 TYR A C 1
ATOM 564 O O . TYR A 1 77 ? -31.414 25.009 31.954 1.00 85.12 77 TYR A O 1
ATOM 572 N N . GLU A 1 78 ? -30.826 24.102 33.921 1.00 84.75 78 GLU A N 1
ATOM 573 C CA . GLU A 1 78 ? -29.845 25.132 34.294 1.00 84.75 78 GLU A CA 1
ATOM 574 C C . GLU A 1 78 ? -28.452 24.862 33.716 1.00 84.75 78 GLU A C 1
ATOM 576 O O . GLU A 1 78 ? -27.808 25.758 33.170 1.00 84.75 78 GLU A O 1
ATOM 581 N N . LYS A 1 79 ? -27.980 23.615 33.805 1.00 84.50 79 LYS A N 1
ATOM 582 C CA . LYS A 1 79 ? -26.613 23.228 33.431 1.00 84.50 79 LYS A CA 1
ATOM 583 C C . LYS A 1 79 ? -26.617 22.211 32.301 1.00 84.50 79 LYS A C 1
ATOM 585 O O . LYS A 1 79 ? -27.563 21.437 32.152 1.00 84.50 79 LYS A O 1
ATOM 590 N N . MET A 1 80 ? -25.539 22.187 31.521 1.00 83.06 80 MET A N 1
ATOM 591 C CA . MET A 1 80 ? -25.262 21.103 30.587 1.00 83.06 80 MET A CA 1
ATOM 592 C C . MET A 1 80 ? -23.834 20.575 30.701 1.00 83.06 80 MET A C 1
ATOM 594 O O . MET A 1 80 ? -22.899 21.314 31.009 1.00 83.06 80 MET A O 1
ATOM 598 N N . ALA A 1 81 ? -23.680 19.281 30.435 1.00 77.25 81 ALA A N 1
ATOM 599 C CA . ALA A 1 81 ? -22.398 18.606 30.312 1.00 77.25 81 ALA A CA 1
ATOM 600 C C . ALA A 1 81 ? -22.321 17.886 28.962 1.00 77.25 81 ALA A C 1
ATOM 602 O O . ALA A 1 81 ? -23.256 17.172 28.594 1.00 77.25 81 ALA A O 1
ATOM 603 N N . THR A 1 82 ? -21.222 18.064 28.234 1.00 75.12 82 THR A N 1
ATOM 604 C CA . THR A 1 82 ? -20.995 17.443 26.924 1.00 75.12 82 THR A CA 1
ATOM 605 C C . THR A 1 82 ? -19.791 16.514 26.922 1.00 75.12 82 THR A C 1
ATOM 607 O O . THR A 1 82 ? -18.782 16.771 27.583 1.00 75.12 82 THR A O 1
ATOM 610 N N . TYR A 1 83 ? -19.917 15.427 26.160 1.00 75.56 83 TYR A N 1
ATOM 611 C CA . TYR A 1 83 ? -18.868 14.441 25.933 1.00 75.56 83 TYR A CA 1
ATOM 612 C C . TYR A 1 83 ? -18.961 13.868 24.518 1.00 75.56 83 TYR A C 1
ATOM 614 O O . TYR A 1 83 ? -20.023 13.407 24.100 1.00 75.56 83 TYR A O 1
ATOM 622 N N . ASP A 1 84 ? -17.835 13.868 23.813 1.00 69.50 84 ASP A N 1
ATOM 623 C CA . ASP A 1 84 ? -17.680 13.269 22.490 1.00 69.50 84 ASP A CA 1
ATOM 624 C C . ASP A 1 84 ? -16.863 11.979 22.598 1.00 69.50 84 ASP A C 1
ATOM 626 O O . ASP A 1 84 ? -15.876 11.913 23.333 1.00 69.50 84 ASP A O 1
ATOM 630 N N . SER A 1 85 ? -17.262 10.949 21.858 1.00 60.88 85 SER A N 1
ATOM 631 C CA . SER A 1 85 ? -16.574 9.656 21.812 1.00 60.88 85 SER A CA 1
ATOM 632 C C . SER A 1 85 ? -16.709 9.001 20.444 1.00 60.88 85 SER A C 1
ATOM 634 O O . SER A 1 85 ? -17.426 9.504 19.580 1.00 60.88 85 SER A O 1
ATOM 636 N N . LYS A 1 86 ? -16.057 7.851 20.270 1.00 54.22 86 LYS A N 1
ATOM 637 C CA . LYS A 1 86 ? -16.309 6.941 19.155 1.00 54.22 86 LYS A CA 1
ATOM 638 C C . LYS A 1 86 ? -16.908 5.641 19.673 1.00 54.22 86 LYS A C 1
ATOM 640 O O . LYS A 1 86 ? -16.510 5.176 20.739 1.00 54.22 86 LYS A O 1
ATOM 645 N N . ASP A 1 87 ? -17.863 5.076 18.943 1.00 48.88 87 ASP A N 1
ATOM 646 C CA . ASP A 1 87 ? -18.371 3.736 19.235 1.00 48.88 87 ASP A CA 1
ATOM 647 C C . ASP A 1 87 ? -17.378 2.639 18.804 1.00 48.88 87 ASP A C 1
ATOM 649 O O . ASP A 1 87 ? -16.332 2.909 18.209 1.00 48.88 87 ASP A O 1
ATOM 653 N N . LEU A 1 88 ? -17.720 1.381 19.098 1.00 39.00 88 LEU A N 1
ATOM 654 C CA . LEU A 1 88 ? -16.907 0.201 18.765 1.00 39.00 88 LEU A CA 1
ATOM 655 C C . LEU A 1 88 ? -16.680 0.012 17.257 1.00 39.00 88 LEU A C 1
ATOM 657 O O . LEU A 1 88 ? -15.778 -0.717 16.855 1.00 39.00 88 LEU A O 1
ATOM 661 N N . LEU A 1 89 ? -17.498 0.652 16.420 1.00 42.97 89 LEU A N 1
ATOM 662 C CA . LEU A 1 89 ? -17.403 0.619 14.963 1.00 42.97 89 LEU A CA 1
ATOM 663 C C . LEU A 1 89 ? -16.689 1.866 14.411 1.00 42.97 89 LEU A C 1
ATOM 665 O O . LEU A 1 89 ? -16.567 2.026 13.196 1.00 42.97 89 LEU A O 1
ATOM 669 N N . GLY A 1 90 ? -16.198 2.740 15.295 1.00 44.81 90 GLY A N 1
ATOM 670 C CA . GLY A 1 90 ? -15.468 3.957 14.966 1.00 44.81 90 GLY A CA 1
ATOM 671 C C . GLY A 1 90 ? -16.345 5.154 14.589 1.00 44.81 90 GLY A C 1
ATOM 672 O O . GLY A 1 90 ? -15.798 6.154 14.116 1.00 44.81 90 GLY A O 1
ATOM 673 N N . ALA A 1 91 ? -17.667 5.082 14.773 1.00 53.47 91 ALA A N 1
ATOM 674 C CA . ALA A 1 91 ? -18.579 6.186 14.492 1.00 53.47 91 ALA A CA 1
ATOM 675 C C . ALA A 1 91 ? -18.590 7.210 15.633 1.00 53.47 91 ALA A C 1
ATOM 677 O O . ALA A 1 91 ? -18.550 6.846 16.806 1.00 53.47 91 ALA A O 1
ATOM 678 N N . ASP A 1 92 ? -18.678 8.496 15.292 1.00 65.00 92 ASP A N 1
ATOM 679 C CA . ASP A 1 92 ? -18.717 9.568 16.286 1.00 65.00 92 ASP A CA 1
ATOM 680 C C . ASP A 1 92 ? -20.052 9.561 17.054 1.00 65.00 92 ASP A C 1
ATOM 682 O O . ASP A 1 92 ? -21.141 9.555 16.463 1.00 65.00 92 ASP A O 1
ATOM 686 N N . VAL A 1 93 ? -19.956 9.600 18.383 1.00 66.44 93 VAL A N 1
ATOM 687 C CA . VAL A 1 93 ? -21.087 9.653 19.311 1.00 66.44 93 VAL A CA 1
ATOM 688 C C . VAL A 1 93 ? -20.949 10.859 20.228 1.00 66.44 93 VAL A C 1
ATOM 690 O O . VAL A 1 93 ? -19.958 10.993 20.947 1.00 66.44 93 VAL A O 1
ATOM 693 N N . ASN A 1 94 ? -21.979 11.700 20.248 1.00 80.00 94 ASN A N 1
ATOM 694 C CA . ASN A 1 94 ? -22.063 12.878 21.105 1.00 80.00 94 ASN A CA 1
ATOM 695 C C . ASN A 1 94 ? -23.102 12.664 22.216 1.00 80.00 94 ASN A C 1
ATOM 697 O O . ASN A 1 94 ? -24.236 12.255 21.957 1.00 80.00 94 ASN A O 1
ATOM 701 N N . TYR A 1 95 ? -22.711 12.966 23.451 1.00 77.56 95 TYR A N 1
ATOM 702 C CA . TYR A 1 95 ? -23.546 12.895 24.644 1.00 77.56 95 TYR A CA 1
ATOM 703 C C . TYR A 1 95 ? -23.719 14.295 25.232 1.00 77.56 95 TYR A C 1
ATOM 705 O O . TYR A 1 95 ? -22.733 14.973 25.525 1.00 77.56 95 TYR A O 1
ATOM 713 N N . VAL A 1 96 ? -24.967 14.707 25.465 1.00 79.88 96 VAL A N 1
ATOM 714 C CA . VAL A 1 96 ? -25.311 15.985 26.104 1.00 79.88 96 VAL A CA 1
ATOM 715 C C . VAL A 1 96 ? -26.262 15.738 27.267 1.00 79.88 96 VAL A C 1
ATOM 717 O O . VAL A 1 96 ? -27.388 15.300 27.065 1.00 79.88 96 VAL A O 1
ATOM 720 N N . MET A 1 97 ? -25.836 16.020 28.493 1.00 81.38 97 MET A N 1
ATOM 721 C CA . MET A 1 97 ? -26.691 15.947 29.678 1.00 81.38 97 MET A CA 1
ATOM 722 C C . MET A 1 97 ? -27.140 17.348 30.071 1.00 81.38 97 MET A C 1
ATOM 724 O O . MET A 1 97 ? -26.301 18.153 30.452 1.00 81.38 97 MET A O 1
ATOM 728 N N . HIS A 1 98 ? -28.441 17.622 30.033 1.00 82.75 98 HIS A N 1
ATOM 729 C CA . HIS A 1 98 ? -29.055 18.829 30.594 1.00 82.75 98 HIS A CA 1
ATOM 730 C C . HIS A 1 98 ? -29.577 18.514 31.993 1.00 82.75 98 HIS A C 1
ATOM 732 O O . HIS A 1 98 ? -30.228 17.488 32.150 1.00 82.75 98 HIS A O 1
ATOM 738 N N . TYR A 1 99 ? -29.306 19.327 33.014 1.00 82.00 99 TYR A N 1
ATOM 739 C CA . TYR A 1 99 ? -29.702 18.987 34.384 1.00 82.00 99 TYR A CA 1
ATOM 740 C C . TYR A 1 99 ? -29.912 20.200 35.294 1.00 82.00 99 TYR A C 1
ATOM 742 O O . TYR A 1 99 ? -29.333 21.268 35.092 1.00 82.00 99 TYR A O 1
ATOM 750 N N . ASN A 1 100 ? -30.748 19.989 36.310 1.00 82.62 100 ASN A N 1
ATOM 751 C CA . ASN A 1 100 ? -30.981 20.872 37.450 1.00 82.62 100 ASN A CA 1
ATOM 752 C C . ASN A 1 100 ? -30.398 20.225 38.703 1.00 82.62 100 ASN A C 1
ATOM 754 O O . ASN A 1 100 ? -30.392 18.998 38.804 1.00 82.62 100 ASN A O 1
ATOM 758 N N . VAL A 1 101 ? -29.926 21.038 39.645 1.00 79.38 101 VAL A N 1
ATOM 759 C CA . VAL A 1 101 ? -29.277 20.568 40.875 1.00 79.38 101 VAL A CA 1
ATOM 760 C C . VAL A 1 101 ? -30.017 21.126 42.085 1.00 79.38 101 VAL A C 1
ATOM 762 O O . VAL A 1 101 ? -30.313 22.316 42.125 1.00 79.38 101 VAL A O 1
ATOM 765 N N . THR A 1 102 ? -30.284 20.276 43.073 1.00 80.19 102 THR A N 1
ATOM 766 C CA . THR A 1 102 ? -30.812 20.664 44.384 1.00 80.19 102 THR A CA 1
ATOM 767 C C . THR A 1 102 ? -29.802 20.243 45.446 1.00 80.19 102 THR A C 1
ATOM 769 O O . THR A 1 102 ? -29.520 19.059 45.603 1.00 80.19 102 THR A O 1
ATOM 772 N N . GLU A 1 103 ? -29.212 21.211 46.144 1.00 76.69 103 GLU A N 1
ATOM 773 C CA . GLU A 1 103 ? -28.197 20.957 47.174 1.00 76.69 103 GLU A CA 1
ATOM 774 C C . GLU A 1 103 ? -28.842 20.822 48.568 1.00 76.69 103 GLU A C 1
ATOM 776 O O . GLU A 1 103 ? -29.626 21.676 48.993 1.00 76.69 103 GLU A O 1
ATOM 781 N N . HIS A 1 104 ? -28.471 19.767 49.295 1.00 75.31 104 HIS A N 1
ATOM 782 C CA . HIS A 1 104 ? -28.762 19.513 50.709 1.00 75.31 104 HIS A CA 1
ATOM 783 C C . HIS A 1 104 ? -27.441 19.451 51.513 1.00 75.31 104 HIS A C 1
ATOM 785 O O . HIS A 1 104 ? -26.358 19.463 50.936 1.00 75.31 104 HIS A O 1
ATOM 791 N N . GLU A 1 105 ? -27.488 19.415 52.855 1.00 63.16 105 GLU A N 1
ATOM 792 C CA . GLU A 1 105 ? -26.277 19.531 53.707 1.00 63.16 105 GLU A CA 1
ATOM 793 C C . GLU A 1 105 ? -25.198 18.459 53.451 1.00 63.16 105 GLU A C 1
ATOM 795 O O . GLU A 1 105 ? -24.014 18.740 53.628 1.00 63.16 105 GLU A O 1
ATOM 800 N N . VAL A 1 106 ? -25.589 17.249 53.046 1.00 66.50 106 VAL A N 1
ATOM 801 C CA . VAL A 1 106 ? -24.692 16.094 52.816 1.00 66.50 106 VAL A CA 1
ATOM 802 C C . VAL A 1 106 ? -25.004 15.343 51.515 1.00 66.50 106 VAL A C 1
ATOM 804 O O . VAL A 1 106 ? -24.359 14.350 51.190 1.00 66.50 106 VAL A O 1
ATOM 807 N N . GLU A 1 107 ? -25.983 15.835 50.758 1.00 70.81 107 GLU A N 1
ATOM 808 C CA . GLU A 1 107 ? -26.540 15.177 49.581 1.00 70.81 107 GLU A CA 1
ATOM 809 C C . GLU A 1 107 ? -26.836 16.223 48.505 1.00 70.81 107 GLU A C 1
ATOM 811 O O . GLU A 1 107 ? -27.207 17.357 48.796 1.00 70.81 107 GLU A O 1
ATOM 816 N N . THR A 1 108 ? -26.641 15.878 47.241 1.00 74.75 108 THR A N 1
ATOM 817 C CA . THR A 1 108 ? -26.992 16.726 46.104 1.00 74.75 108 THR A CA 1
ATOM 818 C C . THR A 1 108 ? -27.825 15.919 45.126 1.00 74.75 108 THR A C 1
ATOM 820 O O . THR A 1 108 ? -27.309 15.019 44.467 1.00 74.75 108 THR A O 1
ATOM 823 N N . GLU A 1 109 ? -29.102 16.257 44.997 1.00 77.31 109 GLU A N 1
ATOM 824 C CA . GLU A 1 109 ? -29.980 15.648 44.003 1.00 77.31 109 GLU A CA 1
ATOM 825 C C . GLU A 1 109 ? -29.827 16.361 42.656 1.00 77.31 109 GLU A C 1
ATOM 827 O O . GLU A 1 109 ? -29.674 17.584 42.582 1.00 77.31 109 GLU A O 1
ATOM 832 N N . PHE A 1 110 ? -29.922 15.618 41.559 1.00 77.12 110 PHE A N 1
ATOM 833 C CA . PHE A 1 110 ? -30.052 16.200 40.232 1.00 77.12 110 PHE A CA 1
ATOM 834 C C . PHE A 1 110 ? -31.118 15.490 39.404 1.00 77.12 110 PHE A C 1
ATOM 836 O O . PHE A 1 110 ? -31.273 14.271 39.437 1.00 77.12 110 PHE A O 1
ATOM 843 N N . LYS A 1 111 ? -31.827 16.289 38.606 1.00 79.75 111 LYS A N 1
ATOM 844 C CA . LYS A 1 111 ? -32.790 15.815 37.609 1.00 79.75 111 LYS A CA 1
ATOM 845 C C . LYS A 1 111 ? -32.390 16.326 36.248 1.00 79.75 111 LYS A C 1
ATOM 847 O O . LYS A 1 111 ? -32.142 17.522 36.084 1.00 79.75 111 LYS A O 1
ATOM 852 N N . GLY A 1 112 ? -32.324 15.440 35.269 1.00 82.25 112 GLY A N 1
ATOM 853 C CA . GLY A 1 112 ? -31.763 15.757 33.972 1.00 82.25 112 GLY A CA 1
ATOM 854 C C . GLY A 1 112 ? -32.353 14.990 32.802 1.00 82.25 112 GLY A C 1
ATOM 855 O O . GLY A 1 112 ? -33.220 14.132 32.934 1.00 82.25 112 GLY A O 1
ATOM 856 N N . LEU A 1 113 ? -31.864 15.352 31.626 1.00 80.88 113 LEU A N 1
ATOM 857 C CA . LEU A 1 113 ? -32.170 14.770 30.336 1.00 80.88 113 LEU A CA 1
ATOM 858 C C . LEU A 1 113 ? -30.854 14.529 29.599 1.00 80.88 113 LEU A C 1
ATOM 860 O O . LEU A 1 113 ? -30.146 15.478 29.259 1.00 80.88 113 LEU A O 1
ATOM 864 N N . LEU A 1 114 ? -30.527 13.265 29.348 1.00 78.12 114 LEU A N 1
ATOM 865 C CA . LEU A 1 114 ? -29.403 12.876 28.506 1.00 78.12 114 LEU A CA 1
ATOM 866 C C . LEU A 1 114 ? -29.870 12.729 27.059 1.00 78.12 114 LEU A C 1
ATOM 868 O O . LEU A 1 114 ? -30.767 11.943 26.765 1.00 78.12 114 LEU A O 1
ATOM 872 N N . VAL A 1 115 ? -29.211 13.443 26.159 1.00 78.69 115 VAL A N 1
ATOM 873 C CA . VAL A 1 115 ? -29.358 13.347 24.710 1.00 78.69 115 VAL A CA 1
ATOM 874 C C . VAL A 1 115 ? -28.139 12.618 24.155 1.00 78.69 115 VAL A C 1
ATOM 876 O O . VAL A 1 115 ? -27.005 13.023 24.400 1.00 78.69 115 VAL A O 1
ATOM 879 N N . ILE A 1 116 ? -28.371 11.540 23.414 1.00 76.50 116 ILE A N 1
ATOM 880 C CA . ILE A 1 116 ? -27.338 10.731 22.763 1.00 76.50 116 ILE A CA 1
ATOM 881 C C . ILE A 1 116 ? -27.529 10.854 21.254 1.00 76.50 116 ILE A C 1
ATOM 883 O O . ILE A 1 116 ? -28.607 10.538 20.747 1.00 76.50 116 ILE A O 1
ATOM 887 N N . THR A 1 117 ? -26.489 11.285 20.543 1.00 77.94 117 THR A N 1
ATOM 888 C CA . THR A 1 117 ? -26.506 11.463 19.087 1.00 77.94 117 THR A CA 1
ATOM 889 C C . THR A 1 117 ? -25.477 10.551 18.431 1.00 77.94 117 THR A C 1
ATOM 891 O O . THR A 1 117 ? -24.285 10.677 18.700 1.00 77.94 117 THR A O 1
ATOM 894 N N . VAL A 1 118 ? -25.937 9.663 17.546 1.00 72.12 118 VAL A N 1
ATOM 895 C CA . VAL A 1 118 ? -25.096 8.783 16.716 1.00 72.12 118 VAL A CA 1
ATOM 896 C C . VAL A 1 118 ? -25.446 9.036 15.252 1.00 72.12 118 VAL A C 1
ATOM 898 O O . VAL A 1 118 ? -26.521 8.651 14.780 1.00 72.12 118 VAL A O 1
ATOM 901 N N . GLY A 1 119 ? -24.570 9.723 14.518 1.00 74.50 119 GLY A N 1
ATOM 902 C CA . GLY A 1 119 ? -24.849 10.138 13.140 1.00 74.50 119 GLY A CA 1
ATOM 903 C C . GLY A 1 119 ? -26.126 10.987 13.029 1.00 74.50 119 GLY A C 1
ATOM 904 O O . GLY A 1 119 ? -26.138 12.150 13.419 1.00 74.50 119 GLY A O 1
ATOM 905 N N . LYS A 1 120 ? -27.207 10.417 12.472 1.00 69.50 120 LYS A N 1
ATOM 906 C CA . LYS A 1 120 ? -28.530 11.075 12.353 1.00 69.50 120 LYS A CA 1
ATOM 907 C C . LYS A 1 120 ? -29.540 10.642 13.423 1.00 69.50 120 LYS A C 1
ATOM 909 O O . LYS A 1 120 ? -30.647 11.176 13.458 1.00 69.50 120 LYS A O 1
ATOM 914 N N . THR A 1 121 ? -29.197 9.659 14.249 1.00 72.44 121 THR A N 1
ATOM 915 C CA . THR A 1 121 ? -30.090 9.092 15.261 1.00 72.44 121 THR A CA 1
ATOM 916 C C . THR A 1 121 ? -29.912 9.843 16.572 1.00 72.44 121 THR A C 1
ATOM 918 O O . THR A 1 121 ? -28.791 9.963 17.060 1.00 72.44 121 THR A O 1
ATOM 921 N N . VAL A 1 122 ? -31.014 10.319 17.154 1.00 80.06 122 VAL A N 1
ATOM 922 C CA . VAL A 1 122 ? -31.032 11.016 18.448 1.00 80.06 122 VAL A CA 1
ATOM 923 C C . VAL A 1 122 ? -31.924 10.247 19.415 1.00 80.06 122 VAL A C 1
ATOM 925 O O . VAL A 1 122 ? -33.051 9.888 19.067 1.00 80.06 122 VAL A O 1
ATOM 928 N N . LYS A 1 123 ? -31.429 9.997 20.629 1.00 75.44 123 LYS A N 1
ATOM 929 C CA . LYS A 1 123 ? -32.174 9.359 21.720 1.00 75.44 123 LYS A CA 1
ATOM 930 C C . LYS A 1 123 ? -32.135 10.246 22.958 1.00 75.44 123 LYS A C 1
ATOM 932 O O . LYS A 1 123 ? -31.068 10.716 23.336 1.00 75.44 123 LYS A O 1
ATOM 937 N N . GLU A 1 124 ? -33.284 10.440 23.597 1.00 79.25 124 GLU A N 1
ATOM 938 C CA . GLU A 1 124 ? -33.409 11.232 24.823 1.00 79.25 124 GLU A CA 1
ATOM 939 C C . GLU A 1 124 ? -33.819 10.345 26.003 1.00 79.25 124 GLU A C 1
ATOM 941 O O . GLU A 1 124 ? -34.670 9.465 25.855 1.00 79.25 124 GLU A O 1
ATOM 946 N N . LEU A 1 125 ? -33.203 10.561 27.165 1.00 67.44 125 LEU A N 1
ATOM 947 C CA . LEU A 1 125 ? -33.401 9.774 28.383 1.00 67.44 125 LEU A CA 1
ATOM 948 C C . LEU A 1 125 ? -33.560 10.706 29.586 1.00 67.44 125 LEU A C 1
ATOM 950 O O . LEU A 1 125 ? -32.666 11.504 29.858 1.00 67.44 125 LEU A O 1
ATOM 954 N N . LEU A 1 126 ? -34.683 10.605 30.302 1.00 73.81 126 LEU A N 1
ATOM 955 C CA . LEU A 1 126 ? -34.892 11.306 31.576 1.00 73.81 126 LEU A CA 1
ATOM 956 C C . LEU A 1 126 ? -34.120 10.609 32.687 1.00 73.81 126 LEU A C 1
ATOM 958 O O . LEU A 1 126 ? -34.142 9.386 32.760 1.00 73.81 126 LEU A O 1
ATOM 962 N N . ILE A 1 127 ? -33.441 11.366 33.537 1.00 68.88 127 ILE A N 1
ATOM 963 C CA . ILE A 1 127 ? -32.516 10.808 34.517 1.00 68.88 127 ILE A CA 1
ATOM 964 C C . ILE A 1 127 ? -32.676 11.525 35.847 1.00 68.88 127 ILE A C 1
ATOM 966 O O . ILE A 1 127 ? -32.591 12.750 35.894 1.00 68.88 127 ILE A O 1
ATOM 970 N N . ASP A 1 128 ? -32.822 10.747 36.913 1.00 73.31 128 ASP A N 1
ATOM 971 C CA . ASP A 1 128 ? -32.764 11.223 38.287 1.00 73.31 128 ASP A CA 1
ATOM 972 C C . ASP A 1 128 ? -31.516 10.631 38.959 1.00 73.31 128 ASP A C 1
ATOM 974 O O . ASP A 1 128 ? -31.126 9.489 38.695 1.00 73.31 128 ASP A O 1
ATOM 978 N N . GLY A 1 129 ? -30.850 11.402 39.811 1.00 73.06 129 GLY A N 1
ATOM 979 C CA . GLY A 1 129 ? -29.715 10.899 40.573 1.00 73.06 129 GLY A CA 1
ATOM 980 C C . GLY A 1 129 ? -29.411 11.719 41.814 1.00 73.06 129 GLY A C 1
ATOM 981 O O . GLY A 1 129 ? -29.902 12.834 41.982 1.00 73.06 129 GLY A O 1
ATOM 982 N N . GLN A 1 130 ? -28.581 11.143 42.671 1.00 75.38 130 GLN A N 1
ATOM 983 C CA . GLN A 1 130 ? -28.134 11.709 43.934 1.00 75.38 130 GLN A CA 1
ATOM 984 C C . GLN A 1 130 ? -26.614 11.585 44.046 1.00 75.38 130 GLN A C 1
ATOM 986 O O . GLN A 1 130 ? -26.011 10.627 43.557 1.00 75.38 130 GLN A O 1
ATOM 991 N N . VAL A 1 131 ? -25.989 12.581 44.662 1.00 71.62 131 VAL A N 1
ATOM 992 C CA . VAL A 1 131 ? -24.581 12.561 45.052 1.00 71.62 131 VAL A CA 1
ATOM 993 C C . VAL A 1 131 ? -24.520 12.689 46.561 1.00 71.62 131 VAL A C 1
ATOM 995 O O . VAL A 1 131 ? -24.875 13.735 47.097 1.00 71.62 131 VAL A O 1
ATOM 998 N N . GLU A 1 132 ? -24.029 11.659 47.227 1.00 73.12 132 GLU A N 1
ATOM 999 C CA . GLU A 1 132 ? -23.750 11.668 48.658 1.00 73.12 132 GLU A CA 1
ATOM 1000 C C . GLU A 1 132 ? -22.253 11.898 48.881 1.00 73.12 132 GLU A C 1
ATOM 1002 O O . GLU A 1 132 ? -21.398 11.386 48.148 1.00 73.12 132 GLU A O 1
ATOM 1007 N N . ILE A 1 133 ? -21.928 12.727 49.873 1.00 68.31 133 ILE A N 1
ATOM 1008 C CA . ILE A 1 133 ? -20.545 12.988 50.276 1.00 68.31 133 ILE A CA 1
ATOM 1009 C C . ILE A 1 133 ? -20.393 12.537 51.724 1.00 68.31 133 ILE A C 1
ATOM 1011 O O . ILE A 1 133 ? -20.981 13.151 52.615 1.00 68.31 133 ILE A O 1
ATOM 1015 N N . ASP A 1 134 ? -19.577 11.507 51.968 1.00 65.00 134 ASP A N 1
ATOM 1016 C CA . ASP A 1 134 ? -19.270 11.077 53.332 1.00 65.00 134 ASP A CA 1
ATOM 1017 C C . ASP A 1 134 ? -18.426 12.168 54.026 1.00 65.00 134 ASP A C 1
ATOM 1019 O O . ASP A 1 134 ? -17.314 12.493 53.583 1.00 65.00 134 ASP A O 1
ATOM 1023 N N . PRO A 1 135 ? -18.928 12.771 55.118 1.00 56.91 135 PRO A N 1
ATOM 1024 C CA . PRO A 1 135 ? -18.243 13.860 55.801 1.00 56.91 135 PRO A CA 1
ATOM 1025 C C . PRO A 1 135 ? -16.988 13.417 56.578 1.00 56.91 135 PRO A C 1
ATOM 1027 O O . PRO A 1 135 ? -16.237 14.279 57.041 1.00 56.91 135 PRO A O 1
ATOM 1030 N N . VAL A 1 136 ? -16.749 12.113 56.760 1.00 59.31 136 VAL A N 1
ATOM 1031 C CA . VAL A 1 136 ? -15.649 11.562 57.569 1.00 59.31 136 VAL A CA 1
ATOM 1032 C C . VAL A 1 136 ? -14.392 11.303 56.740 1.00 59.31 136 VAL A C 1
ATOM 1034 O O . VAL A 1 136 ? -13.290 11.614 57.200 1.00 59.31 136 VAL A O 1
ATOM 1037 N N . ASP A 1 137 ? -14.523 10.751 55.536 1.00 63.00 137 ASP A N 1
ATOM 1038 C CA . ASP A 1 137 ? -13.382 10.382 54.688 1.00 63.00 137 ASP A CA 1
ATOM 1039 C C . ASP A 1 137 ? -13.385 11.044 53.298 1.00 63.00 137 ASP A C 1
ATOM 1041 O O . ASP A 1 137 ? -12.422 10.883 52.538 1.00 63.00 137 ASP A O 1
ATOM 1045 N N . GLY A 1 138 ? -14.404 11.861 53.002 1.00 61.78 138 GLY A N 1
ATOM 1046 C CA . GLY A 1 138 ? -14.537 12.591 51.744 1.00 61.78 138 GLY A CA 1
ATOM 1047 C C . GLY A 1 138 ? -14.875 11.694 50.555 1.00 61.78 138 GLY A C 1
ATOM 1048 O O . GLY A 1 138 ? -14.684 12.124 49.410 1.00 61.78 138 GLY A O 1
ATOM 1049 N N . GLU A 1 139 ? -15.328 10.464 50.812 1.00 70.94 139 GLU A N 1
ATOM 1050 C CA . GLU A 1 139 ? -15.863 9.575 49.794 1.00 70.94 139 GLU A CA 1
ATOM 1051 C C . GLU A 1 139 ? -17.041 10.245 49.082 1.00 70.94 139 GLU A C 1
ATOM 1053 O O . GLU A 1 139 ? -17.888 10.893 49.699 1.00 70.94 139 GLU A O 1
ATOM 1058 N N . LYS A 1 140 ? -17.059 10.131 47.754 1.00 66.88 140 LYS A N 1
ATOM 1059 C CA . LYS A 1 140 ? -18.162 10.620 46.929 1.00 66.88 140 LYS A CA 1
ATOM 1060 C C . LYS A 1 140 ? -18.826 9.435 46.271 1.00 66.88 140 LYS A C 1
ATOM 1062 O O . LYS A 1 140 ? -18.165 8.732 45.499 1.00 66.88 140 LYS A O 1
ATOM 1067 N N . GLU A 1 141 ? -20.108 9.275 46.542 1.00 73.38 141 GLU A N 1
ATOM 1068 C CA . GLU A 1 141 ? -20.953 8.280 45.909 1.00 73.38 141 GLU A CA 1
ATOM 1069 C C . GLU A 1 141 ? -21.980 8.995 45.036 1.00 73.38 141 GLU A C 1
ATOM 1071 O O . GLU A 1 141 ? -22.714 9.872 45.478 1.00 73.38 141 GLU A O 1
ATOM 1076 N N . LEU A 1 142 ? -21.976 8.673 43.749 1.00 70.56 142 LEU A N 1
ATOM 1077 C CA . LEU A 1 142 ? -22.967 9.130 42.787 1.00 70.56 142 LEU A CA 1
ATOM 1078 C C . LEU A 1 142 ? -23.851 7.939 42.460 1.00 70.56 142 LEU A C 1
ATOM 1080 O O . LEU A 1 142 ? -23.331 6.985 41.892 1.00 70.56 142 LEU A O 1
ATOM 1084 N N . THR A 1 143 ? -25.154 8.042 42.689 1.00 72.88 143 THR A N 1
ATOM 1085 C CA . THR A 1 143 ? -26.134 7.033 42.275 1.00 72.88 143 THR A CA 1
ATOM 1086 C C . THR A 1 143 ? -27.133 7.658 41.319 1.00 72.88 143 THR A C 1
ATOM 1088 O O . THR A 1 143 ? -27.664 8.739 41.555 1.00 72.88 143 THR A O 1
ATOM 1091 N N . VAL A 1 144 ? -27.371 6.997 40.194 1.00 65.69 144 VAL A N 1
ATOM 1092 C CA . VAL A 1 144 ? -28.2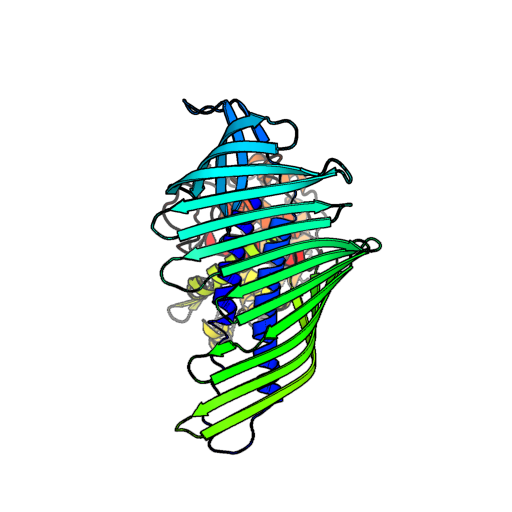56 7.468 39.132 1.00 65.69 144 VAL A CA 1
ATOM 1093 C C . VAL A 1 144 ? -29.223 6.357 38.793 1.00 65.69 144 VAL A C 1
ATOM 1095 O O . VAL A 1 144 ? -28.788 5.261 38.449 1.00 65.69 144 VAL A O 1
ATOM 1098 N N . ILE A 1 145 ? -30.520 6.637 38.854 1.00 68.19 145 ILE A N 1
ATOM 1099 C CA . ILE A 1 145 ? -31.555 5.650 38.564 1.00 68.19 145 ILE A CA 1
ATOM 1100 C C . ILE A 1 145 ? -32.401 6.162 37.404 1.00 68.19 145 ILE A C 1
ATOM 1102 O O . ILE A 1 145 ? -32.891 7.289 37.391 1.00 68.19 145 ILE A O 1
ATOM 1106 N N . HIS A 1 146 ? -32.570 5.305 36.408 1.00 66.50 146 HIS A N 1
ATOM 1107 C CA . HIS A 1 146 ? -33.456 5.524 35.282 1.00 66.50 146 HIS A CA 1
ATOM 1108 C C . HIS A 1 146 ? -34.417 4.348 35.171 1.00 66.50 146 HIS A C 1
ATOM 1110 O O . HIS A 1 146 ? -33.985 3.212 35.012 1.00 66.50 146 HIS A O 1
ATOM 1116 N N . GLU A 1 147 ? -35.717 4.615 35.201 1.00 66.50 147 GLU A N 1
ATOM 1117 C CA . GLU A 1 147 ? -36.735 3.594 34.976 1.00 66.50 147 GLU A CA 1
ATOM 1118 C C . GLU A 1 147 ? -37.600 3.991 33.779 1.00 66.50 147 GLU A C 1
ATOM 1120 O O . GLU A 1 147 ? -38.248 5.040 33.776 1.00 66.50 147 GLU A O 1
ATOM 1125 N N . ALA A 1 148 ? -37.592 3.166 32.732 1.00 55.56 148 ALA A N 1
ATOM 1126 C CA . ALA A 1 148 ? -38.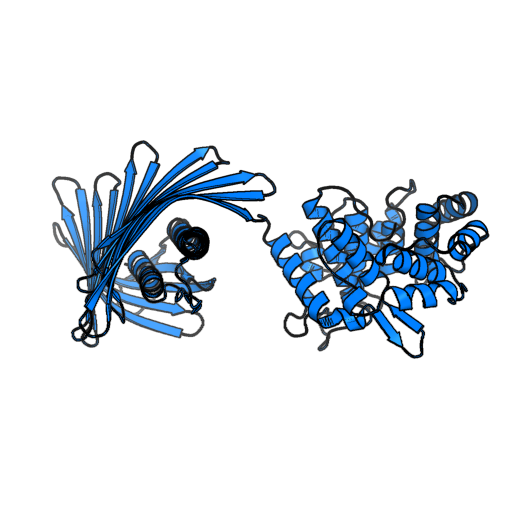435 3.368 31.560 1.00 55.56 148 ALA A CA 1
ATOM 1127 C C . ALA A 1 148 ? -38.800 2.034 30.909 1.00 55.56 148 ALA A C 1
ATOM 1129 O O . ALA A 1 148 ? -37.965 1.144 30.780 1.00 55.56 148 ALA A O 1
ATOM 1130 N N . ASN A 1 149 ? -40.046 1.925 30.434 1.00 59.09 149 ASN A N 1
ATOM 1131 C CA . ASN A 1 149 ? -40.549 0.759 29.698 1.00 59.09 149 ASN A CA 1
ATOM 1132 C C . ASN A 1 149 ? -40.277 -0.585 30.406 1.00 59.09 149 ASN A C 1
ATOM 1134 O O . ASN A 1 149 ? -39.821 -1.526 29.763 1.00 59.09 149 ASN A O 1
ATOM 1138 N N . ASP A 1 150 ? -40.561 -0.669 31.713 1.00 63.75 150 ASP A N 1
ATOM 1139 C CA . ASP A 1 150 ? -40.343 -1.869 32.541 1.00 63.75 150 ASP A CA 1
ATOM 1140 C C . ASP A 1 150 ? -38.857 -2.305 32.665 1.00 63.75 150 ASP A C 1
ATOM 1142 O O . ASP A 1 150 ? -38.569 -3.462 32.975 1.00 63.75 150 ASP A O 1
ATOM 1146 N N . ILE A 1 151 ? -37.905 -1.391 32.441 1.00 51.97 151 ILE A N 1
ATOM 1147 C CA . ILE A 1 151 ? -36.467 -1.610 32.649 1.00 51.97 151 ILE A CA 1
ATOM 1148 C C . ILE A 1 151 ? -35.952 -0.575 33.649 1.00 51.97 151 ILE A C 1
ATOM 1150 O O . ILE A 1 151 ? -36.064 0.629 33.401 1.00 51.97 151 ILE A O 1
ATOM 1154 N N . LYS A 1 152 ? -35.358 -1.043 34.751 1.00 70.38 152 LYS A N 1
ATOM 1155 C CA . LYS A 1 152 ? -34.639 -0.202 35.710 1.00 70.38 152 LYS A CA 1
ATOM 1156 C C . LYS A 1 152 ? -33.145 -0.250 35.392 1.00 70.38 152 LYS A C 1
ATOM 1158 O O . LYS A 1 152 ? -32.554 -1.318 35.324 1.00 70.38 152 LYS A O 1
ATOM 1163 N N . VAL A 1 153 ? -32.531 0.907 35.197 1.00 61.28 153 VAL A N 1
ATOM 1164 C CA . VAL A 1 153 ? -31.088 1.076 35.026 1.00 61.28 153 VAL A CA 1
ATOM 1165 C C . VAL A 1 153 ? -30.563 1.857 36.219 1.00 61.28 153 VAL A C 1
ATOM 1167 O O . VAL A 1 153 ? -31.026 2.962 36.486 1.00 61.28 153 VAL A O 1
ATOM 1170 N N . GLU A 1 154 ? -29.591 1.301 36.922 1.00 71.50 154 GLU A N 1
ATOM 1171 C CA . GLU A 1 154 ? -28.942 1.923 38.069 1.00 71.50 154 GLU A CA 1
ATOM 1172 C C . GLU A 1 154 ? -27.448 2.057 37.793 1.00 71.50 154 GLU A C 1
ATOM 1174 O O . GLU A 1 154 ? -26.797 1.123 37.334 1.00 71.50 154 GLU A O 1
ATOM 1179 N N . VAL A 1 155 ? -26.905 3.246 38.020 1.00 65.88 155 VAL A N 1
ATO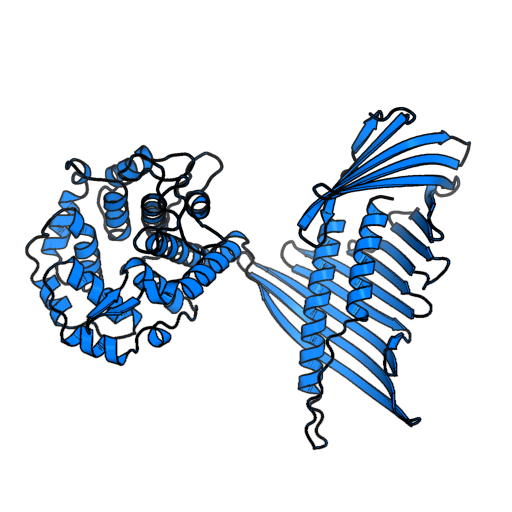M 1180 C CA . VAL A 1 155 ? -25.490 3.544 37.837 1.00 65.88 155 VAL A CA 1
ATOM 1181 C C . VAL A 1 155 ? -24.958 4.118 39.128 1.00 65.88 155 VAL A C 1
ATOM 1183 O O . VAL A 1 155 ? -25.361 5.221 39.491 1.00 65.88 155 VAL A O 1
ATOM 1186 N N . SER A 1 156 ? -24.015 3.436 39.765 1.00 74.06 156 SER A N 1
ATOM 1187 C CA . SER A 1 156 ? -23.280 3.992 40.892 1.00 74.06 156 SER A CA 1
ATOM 1188 C C . SER A 1 156 ? -21.823 4.274 40.525 1.00 74.06 156 SER A C 1
ATOM 1190 O O . SER A 1 156 ? -21.222 3.643 39.649 1.00 74.06 156 SER A O 1
ATOM 1192 N N . SER A 1 157 ? -21.243 5.294 41.142 1.00 71.88 157 SER A N 1
ATOM 1193 C CA . SER A 1 157 ? -19.814 5.569 41.075 1.00 71.88 157 SER A CA 1
ATOM 1194 C C . SER A 1 157 ? -19.321 5.989 42.441 1.00 71.88 157 SER A C 1
ATOM 1196 O O . SER A 1 157 ? -19.846 6.933 43.022 1.00 71.88 157 SER A O 1
ATOM 1198 N N . LYS A 1 158 ? -18.271 5.322 42.905 1.00 76.94 158 LYS A N 1
ATOM 1199 C CA . LYS A 1 158 ? -17.629 5.567 44.189 1.00 76.94 158 LYS A CA 1
ATOM 1200 C C . LYS A 1 158 ? -16.169 5.946 43.974 1.00 76.94 158 LYS A C 1
ATOM 1202 O O . LYS A 1 158 ? -15.458 5.319 43.187 1.00 76.94 158 LYS A O 1
ATOM 1207 N N . LEU A 1 159 ? -15.713 7.001 44.645 1.00 70.00 159 LEU A N 1
ATOM 1208 C CA . LEU A 1 159 ? -14.322 7.459 44.598 1.00 70.00 159 LEU A CA 1
ATOM 1209 C C . LEU A 1 159 ? -13.748 7.518 46.013 1.00 70.00 159 LEU A C 1
ATOM 1211 O O . LEU A 1 159 ? -14.176 8.349 46.812 1.00 70.00 159 LEU A O 1
ATOM 1215 N N . GLN A 1 160 ? -12.727 6.705 46.292 1.00 72.62 160 GLN A N 1
ATOM 1216 C CA . GLN A 1 160 ? -12.080 6.656 47.603 1.00 72.62 160 GLN A CA 1
ATOM 1217 C C . GLN A 1 160 ? -10.563 6.482 47.448 1.00 72.62 160 GLN A C 1
ATOM 1219 O O . GLN A 1 160 ? -10.095 5.563 46.788 1.00 72.62 160 GLN A O 1
ATOM 1224 N N . LYS A 1 161 ? -9.762 7.375 48.052 1.00 68.19 161 LYS A N 1
ATOM 1225 C CA . LYS A 1 161 ? -8.281 7.274 48.119 1.00 68.19 161 LYS A CA 1
ATOM 1226 C C . LYS A 1 161 ? -7.559 7.039 46.774 1.00 68.19 161 LYS A C 1
ATOM 1228 O O . LYS A 1 161 ? -6.482 6.455 46.742 1.00 68.19 161 LYS A O 1
ATOM 1233 N N . GLY A 1 162 ? -8.116 7.541 45.670 1.00 62.41 162 GLY A N 1
ATOM 1234 C CA . GLY A 1 162 ? -7.549 7.367 44.326 1.00 62.41 162 GLY A CA 1
ATOM 1235 C C . GLY A 1 162 ? -7.981 6.080 43.616 1.00 62.41 162 GLY A C 1
ATOM 1236 O O . GLY A 1 162 ? -7.633 5.905 42.451 1.00 62.41 162 GLY A O 1
ATOM 1237 N N . GLU A 1 163 ? -8.772 5.232 44.274 1.00 75.12 163 GLU A N 1
ATOM 1238 C CA . GLU A 1 163 ? -9.518 4.146 43.645 1.00 75.12 163 GLU A CA 1
ATOM 1239 C C . GLU A 1 163 ? -10.874 4.663 43.165 1.00 75.12 163 GLU A C 1
ATOM 1241 O O . GLU A 1 163 ? -11.541 5.438 43.861 1.00 75.12 163 GLU A O 1
ATOM 1246 N N . ARG A 1 164 ? -11.280 4.243 41.968 1.00 71.88 164 ARG A N 1
ATOM 1247 C CA . ARG A 1 164 ? -12.587 4.571 41.401 1.00 71.88 164 ARG A CA 1
ATOM 1248 C C . ARG A 1 164 ? -13.336 3.294 41.079 1.00 71.88 164 ARG A C 1
ATOM 1250 O O . ARG A 1 164 ? -12.838 2.468 40.328 1.00 71.88 164 ARG A O 1
ATOM 1257 N N . GLU A 1 165 ? -14.532 3.164 41.617 1.00 78.69 165 GLU A N 1
ATOM 1258 C CA . GLU A 1 165 ? -15.437 2.054 41.364 1.00 78.69 165 GLU A CA 1
ATOM 1259 C C . GLU A 1 165 ? -16.658 2.585 40.613 1.00 78.69 165 GLU A C 1
ATOM 1261 O O . GLU A 1 165 ? -17.173 3.666 40.908 1.00 78.69 165 GLU A O 1
ATOM 1266 N N . PHE A 1 166 ? -17.084 1.852 39.597 1.00 69.69 166 PHE A N 1
ATOM 1267 C CA . PHE A 1 166 ? -18.300 2.093 38.844 1.00 69.69 166 PHE A CA 1
ATOM 1268 C C . PHE A 1 166 ? -19.131 0.825 38.887 1.00 69.69 166 PHE A C 1
ATOM 1270 O O . PHE A 1 166 ? -18.603 -0.248 38.609 1.00 69.69 166 PHE A O 1
ATOM 1277 N N . GLN A 1 167 ? -20.418 0.954 39.167 1.00 75.88 167 GLN A N 1
ATOM 1278 C CA . GLN A 1 167 ? -21.375 -0.128 39.021 1.00 75.88 167 GLN A CA 1
ATOM 1279 C C . GLN A 1 167 ? -22.476 0.310 38.066 1.00 75.88 167 GLN A C 1
ATOM 1281 O O . GLN A 1 167 ? -22.902 1.465 38.051 1.00 75.88 167 GLN A O 1
ATOM 1286 N N . TYR A 1 168 ? -22.923 -0.619 37.243 1.00 69.19 168 TYR A N 1
ATOM 1287 C CA . TYR A 1 168 ? -23.990 -0.432 36.287 1.00 69.19 168 TYR A CA 1
ATOM 1288 C C . TYR A 1 168 ? -24.882 -1.666 36.323 1.00 69.19 168 TYR A C 1
ATOM 1290 O O . TYR A 1 168 ? -24.420 -2.777 36.095 1.00 69.19 168 TYR A O 1
ATOM 1298 N N . ILE A 1 169 ? -26.158 -1.475 36.621 1.00 71.06 169 ILE A N 1
ATOM 1299 C CA . ILE A 1 169 ? -27.139 -2.542 36.763 1.00 71.06 169 ILE A CA 1
ATOM 1300 C C . ILE A 1 169 ? -28.283 -2.257 35.797 1.00 71.06 169 ILE A C 1
ATOM 1302 O O . ILE A 1 169 ? -28.861 -1.174 35.825 1.00 71.06 169 ILE A O 1
ATOM 1306 N N . VAL A 1 170 ? -28.634 -3.230 34.961 1.00 62.94 170 VAL A N 1
ATOM 1307 C CA . VAL A 1 170 ? -29.863 -3.229 34.158 1.00 62.94 170 VAL A CA 1
ATOM 1308 C C . VAL A 1 170 ? -30.739 -4.354 34.656 1.00 62.94 170 VAL A C 1
ATOM 1310 O O . VAL A 1 170 ? -30.393 -5.525 34.541 1.00 62.94 170 VAL A O 1
ATOM 1313 N N . ASP A 1 171 ? -31.892 -3.990 35.183 1.00 73.25 171 ASP A N 1
ATOM 1314 C CA . ASP A 1 171 ? -32.871 -4.897 35.751 1.00 73.25 171 ASP A CA 1
ATOM 1315 C C . ASP A 1 171 ? -34.177 -4.792 34.945 1.00 73.25 171 ASP A C 1
ATOM 1317 O O . ASP A 1 171 ? -35.001 -3.896 35.177 1.00 73.25 171 ASP A O 1
ATOM 1321 N N . PRO A 1 172 ? -34.342 -5.623 33.900 1.00 61.25 172 PRO A N 1
ATOM 1322 C CA . PRO A 1 172 ? -35.585 -5.696 33.154 1.00 61.25 172 PRO A CA 1
ATOM 1323 C C . PRO A 1 172 ? -36.623 -6.528 33.919 1.00 61.25 172 PRO A C 1
ATOM 1325 O O . PRO A 1 172 ? -36.340 -7.622 34.397 1.00 61.25 172 PRO A O 1
ATOM 1328 N N . LYS A 1 173 ? -37.885 -6.092 33.919 1.00 59.91 173 LYS A N 1
ATOM 1329 C CA . LYS A 1 173 ? -39.015 -6.840 34.509 1.00 59.91 173 LYS A CA 1
ATOM 1330 C C . LYS A 1 173 ? -39.224 -8.231 33.898 1.00 59.91 173 LYS A C 1
ATOM 1332 O O . LYS A 1 173 ? -39.803 -9.111 34.533 1.00 59.91 173 LYS A O 1
ATOM 1337 N N . VAL A 1 174 ? -38.816 -8.406 32.640 1.00 47.16 174 VAL A N 1
ATOM 1338 C CA . VAL A 1 174 ? -38.811 -9.680 31.913 1.00 47.16 174 VAL A CA 1
ATOM 1339 C C . VAL A 1 174 ? -37.465 -9.804 31.203 1.00 47.16 174 VAL A C 1
ATOM 1341 O O . VAL A 1 174 ? -37.187 -9.044 30.278 1.00 47.16 174 VAL A O 1
ATOM 1344 N N . GLY A 1 175 ? -36.637 -10.755 31.627 1.00 52.88 175 GLY A N 1
ATOM 1345 C CA . GLY A 1 175 ? -35.279 -10.949 31.115 1.00 52.88 175 GLY A CA 1
ATOM 1346 C C . GLY A 1 175 ? -34.306 -11.290 32.240 1.00 52.88 175 GLY A C 1
ATOM 1347 O O . GLY A 1 175 ? -34.725 -11.547 33.365 1.00 52.88 175 GLY A O 1
ATOM 1348 N N . GLN A 1 176 ? -33.013 -11.313 31.927 1.00 54.41 176 GLN A N 1
ATOM 1349 C CA . GLN A 1 176 ? -31.952 -11.493 32.917 1.00 54.41 176 GLN A CA 1
ATOM 1350 C C . GLN A 1 176 ? -31.443 -10.132 33.393 1.00 54.41 176 GLN A C 1
ATOM 1352 O O . GLN A 1 176 ? -31.279 -9.212 32.587 1.00 54.41 176 GLN A O 1
ATOM 1357 N N . LYS A 1 177 ? -31.181 -10.025 34.699 1.00 69.88 177 LYS A N 1
ATOM 1358 C CA . LYS A 1 177 ? -30.487 -8.882 35.293 1.00 69.88 177 LYS A CA 1
ATOM 1359 C C . LYS A 1 177 ? -29.042 -8.871 34.794 1.00 69.88 177 LYS A C 1
ATOM 1361 O O . LYS A 1 177 ? -28.380 -9.908 34.807 1.00 69.88 177 LYS A O 1
ATOM 1366 N N . LEU A 1 178 ? -28.584 -7.708 34.347 1.00 55.50 178 LEU A N 1
ATOM 1367 C CA . LEU A 1 178 ? -27.203 -7.458 33.951 1.00 55.50 178 LEU A CA 1
ATOM 1368 C C . LEU A 1 178 ? -26.557 -6.589 35.018 1.00 55.50 178 LEU A C 1
ATOM 1370 O O . LEU A 1 178 ? -27.065 -5.511 35.318 1.00 55.50 178 LEU A O 1
ATOM 1374 N N . GLU A 1 179 ? -25.436 -7.030 35.562 1.00 67.00 179 GLU A N 1
ATOM 1375 C CA . GLU A 1 179 ? -24.625 -6.240 36.481 1.00 67.00 179 GLU A CA 1
ATOM 1376 C C . GLU A 1 179 ? -23.229 -6.112 35.897 1.00 67.00 179 GLU A C 1
ATOM 1378 O O . GLU A 1 179 ? -22.661 -7.065 35.376 1.00 67.00 179 GLU A O 1
ATOM 1383 N N . PHE A 1 180 ? -22.689 -4.909 35.942 1.00 62.16 180 PHE A N 1
ATOM 1384 C CA . PHE A 1 180 ? -21.358 -4.588 35.480 1.00 62.16 180 PHE A CA 1
ATOM 1385 C C . PHE A 1 180 ? -20.678 -3.763 36.553 1.00 62.16 180 PHE A C 1
ATOM 1387 O O . PHE A 1 180 ? -21.237 -2.776 37.034 1.00 62.16 180 PHE A O 1
ATOM 1394 N N . LYS A 1 181 ? -19.457 -4.134 36.900 1.00 71.44 181 LYS A N 1
ATOM 1395 C CA . LYS A 1 181 ? -18.659 -3.444 37.892 1.00 71.44 181 LYS A CA 1
ATOM 1396 C C . LYS A 1 181 ? -17.253 -3.242 37.348 1.00 71.44 181 LYS A C 1
ATOM 1398 O O . LYS A 1 181 ? -16.619 -4.179 36.886 1.00 71.44 181 LYS A O 1
ATOM 1403 N N . LEU A 1 182 ? -16.774 -2.004 37.387 1.00 66.69 182 LEU A N 1
ATOM 1404 C CA . LEU A 1 182 ? -15.417 -1.631 37.000 1.00 66.69 182 LEU A CA 1
ATOM 1405 C C . LEU A 1 182 ? -14.738 -0.952 38.178 1.00 66.69 182 LEU A C 1
ATOM 1407 O O . LEU A 1 182 ? -15.165 0.118 38.613 1.00 66.69 182 LEU A O 1
ATOM 1411 N N . LYS A 1 183 ? -13.637 -1.525 38.643 1.00 74.25 183 LYS A N 1
ATOM 1412 C CA . LYS A 1 183 ? -12.789 -0.944 39.672 1.00 74.25 183 LYS A CA 1
ATOM 1413 C C . LYS A 1 183 ? -11.432 -0.573 39.095 1.00 74.25 183 LYS A C 1
ATOM 1415 O O . LYS A 1 183 ? -10.776 -1.364 38.435 1.00 74.25 183 LYS A O 1
ATOM 1420 N N . ILE A 1 184 ? -11.013 0.656 39.353 1.00 69.75 184 ILE A N 1
ATOM 1421 C CA . ILE A 1 184 ? -9.762 1.245 38.886 1.00 69.75 184 ILE A CA 1
ATOM 1422 C C . ILE A 1 184 ? -8.921 1.547 40.115 1.00 69.75 184 ILE A C 1
ATOM 1424 O O . ILE A 1 184 ? -9.326 2.359 40.949 1.00 69.75 184 ILE A O 1
ATOM 1428 N N . LYS A 1 185 ? -7.746 0.931 40.219 1.00 76.38 185 LYS A N 1
ATOM 1429 C CA . LYS A 1 185 ? -6.803 1.141 41.322 1.00 76.38 185 LYS A CA 1
ATOM 1430 C C . LYS A 1 185 ? -5.420 1.479 40.793 1.00 76.38 185 LYS A C 1
ATOM 1432 O O . LYS A 1 185 ? -5.030 1.070 39.700 1.00 76.38 185 LYS A O 1
ATOM 1437 N N . ASN A 1 186 ? -4.655 2.208 41.599 1.00 66.94 186 ASN A N 1
ATOM 1438 C CA . ASN A 1 186 ? -3.224 2.370 41.383 1.00 66.94 186 ASN A CA 1
ATOM 1439 C C . ASN A 1 186 ? -2.468 1.653 42.500 1.00 66.94 186 ASN A C 1
ATOM 1441 O O . ASN A 1 186 ? -2.439 2.116 43.640 1.00 66.94 186 ASN A O 1
ATOM 1445 N N . GLU A 1 187 ? -1.846 0.528 42.169 1.00 71.31 187 GLU A N 1
ATOM 1446 C CA . GLU A 1 187 ? -1.095 -0.279 43.120 1.00 71.31 187 GLU A CA 1
ATOM 1447 C C . GLU A 1 187 ? 0.394 -0.204 42.802 1.00 71.31 187 GLU A C 1
ATOM 1449 O O . GLU A 1 187 ? 0.865 -0.713 41.787 1.00 71.31 187 GLU A O 1
ATOM 1454 N N . LYS A 1 188 ? 1.171 0.434 43.687 1.00 68.69 188 LYS A N 1
ATOM 1455 C CA . LYS A 1 188 ? 2.641 0.525 43.570 1.00 68.69 188 LYS A CA 1
ATOM 1456 C C . LYS A 1 188 ? 3.118 1.074 42.207 1.00 68.69 188 LYS A C 1
ATOM 1458 O O . LYS A 1 188 ? 4.164 0.657 41.716 1.00 68.69 188 LYS A O 1
ATOM 1463 N N . GLY A 1 189 ? 2.371 2.007 41.608 1.00 61.44 189 GLY A N 1
ATOM 1464 C CA . GLY A 1 189 ? 2.690 2.610 40.306 1.00 61.44 189 GLY A CA 1
ATOM 1465 C C . GLY A 1 189 ? 2.151 1.842 39.095 1.00 61.44 189 GLY A C 1
ATOM 1466 O O . GLY A 1 189 ? 2.426 2.238 37.964 1.00 61.44 189 GLY A O 1
ATOM 1467 N N . LYS A 1 190 ? 1.385 0.768 39.317 1.00 64.00 190 LYS A N 1
ATOM 1468 C CA . LYS A 1 190 ? 0.699 -0.008 38.280 1.00 64.00 190 LYS A CA 1
ATOM 1469 C C . LYS A 1 190 ? -0.774 0.371 38.237 1.00 64.00 190 LYS A C 1
ATOM 1471 O O . LYS A 1 190 ? -1.397 0.534 39.285 1.00 64.00 190 LYS A O 1
ATOM 1476 N N . LEU A 1 191 ? -1.329 0.478 37.034 1.00 64.56 191 LEU A N 1
ATOM 1477 C CA . LEU A 1 191 ? -2.768 0.631 36.857 1.00 64.56 191 LEU A CA 1
ATOM 1478 C C . LEU A 1 191 ? -3.397 -0.764 36.885 1.00 64.56 191 LEU A C 1
ATOM 1480 O O . LEU A 1 191 ? -3.048 -1.615 36.067 1.00 64.56 191 LEU A O 1
ATOM 1484 N N . VAL A 1 192 ? -4.299 -0.996 37.831 1.00 67.19 192 VAL A N 1
ATOM 1485 C CA . VAL A 1 192 ? -5.069 -2.237 37.942 1.00 67.19 192 VAL A CA 1
ATOM 1486 C C . VAL A 1 192 ? -6.522 -1.912 37.624 1.00 67.19 192 VAL A C 1
ATOM 1488 O O . VAL A 1 192 ? -7.091 -0.988 38.211 1.00 67.19 192 VAL A O 1
ATOM 1491 N N . LEU A 1 193 ? -7.096 -2.640 36.670 1.00 64.38 193 LEU A N 1
ATOM 1492 C CA . LEU A 1 193 ? -8.503 -2.557 36.297 1.00 64.38 193 LEU A CA 1
ATOM 1493 C C . LEU A 1 193 ? -9.144 -3.912 36.608 1.00 64.38 193 LEU A C 1
ATOM 1495 O O . LEU A 1 193 ? -8.726 -4.924 36.064 1.00 64.38 193 LEU A O 1
ATOM 1499 N N . GLU A 1 194 ? -10.142 -3.941 37.478 1.00 68.06 194 GLU A N 1
ATOM 1500 C CA . GLU A 1 194 ? -10.929 -5.140 37.780 1.00 68.06 194 GLU A CA 1
ATOM 1501 C C . GLU A 1 194 ? -12.312 -4.933 37.170 1.00 68.06 194 GLU A C 1
ATOM 1503 O O . GLU A 1 194 ? -12.956 -3.913 37.421 1.00 68.06 194 GLU A O 1
ATOM 1508 N N . LEU A 1 195 ? -12.739 -5.859 36.323 1.00 63.81 195 LEU A N 1
ATOM 1509 C CA . LEU A 1 195 ? -14.004 -5.815 35.613 1.00 63.81 195 LEU A CA 1
ATOM 1510 C C . LEU A 1 195 ? -14.787 -7.077 35.949 1.00 63.81 195 LEU A C 1
ATOM 1512 O O . LEU A 1 195 ? -14.321 -8.179 35.715 1.00 63.81 195 LEU A O 1
ATOM 1516 N N . GLU A 1 196 ? -15.988 -6.916 36.470 1.00 67.19 196 GLU A N 1
ATOM 1517 C CA . GLU A 1 196 ? -16.867 -8.014 36.855 1.00 67.19 196 GLU A CA 1
ATOM 1518 C C . GLU A 1 196 ? -18.190 -7.812 36.120 1.00 67.19 196 GLU A C 1
ATOM 1520 O O . GLU A 1 196 ? -18.744 -6.708 36.092 1.00 67.19 196 GLU A O 1
ATOM 1525 N N . THR A 1 197 ? -18.667 -8.848 35.438 1.00 60.88 197 THR A N 1
ATOM 1526 C CA . THR A 1 197 ? -19.939 -8.826 34.715 1.00 60.88 197 THR A CA 1
ATOM 1527 C C . THR A 1 197 ? -20.779 -10.023 35.126 1.00 60.88 197 THR A C 1
ATOM 1529 O O . THR A 1 197 ? -20.342 -11.161 34.999 1.00 60.88 197 THR A O 1
ATOM 1532 N N . LYS A 1 198 ? -22.013 -9.770 35.554 1.00 63.81 198 LYS A N 1
ATOM 1533 C CA . LYS A 1 198 ? -22.983 -10.789 35.951 1.00 63.81 198 LYS A CA 1
ATOM 1534 C C . LYS A 1 198 ? -24.201 -10.745 35.036 1.00 63.81 198 LYS A C 1
ATOM 1536 O O . LYS A 1 198 ? -24.745 -9.670 34.777 1.00 63.81 198 LYS A O 1
ATOM 1541 N N . ILE A 1 199 ? -24.634 -11.900 34.539 1.00 56.94 199 ILE A N 1
ATOM 1542 C CA . ILE A 1 199 ? -25.807 -12.044 33.666 1.00 56.94 199 ILE A CA 1
ATOM 1543 C C . ILE A 1 199 ? -26.684 -13.166 34.216 1.00 56.94 199 ILE A C 1
ATOM 1545 O O . ILE A 1 199 ? -26.401 -14.346 34.021 1.00 56.94 199 ILE A O 1
ATOM 1549 N N . GLY A 1 200 ? -27.768 -12.805 34.904 1.00 64.56 200 GLY A N 1
ATOM 1550 C CA . GLY A 1 200 ? -28.551 -13.784 35.660 1.00 64.56 200 GLY A CA 1
ATOM 1551 C C . GLY A 1 200 ? -27.706 -14.435 36.761 1.00 64.56 200 GLY A C 1
ATOM 1552 O O . GLY A 1 200 ? -27.164 -13.725 37.607 1.00 64.56 200 GLY A O 1
ATOM 1553 N N . ASP A 1 201 ? -27.599 -15.766 36.737 1.00 62.25 201 ASP A N 1
ATOM 1554 C CA . ASP A 1 201 ? -26.798 -16.539 37.700 1.00 62.25 201 ASP A CA 1
ATOM 1555 C C . ASP A 1 201 ? -25.328 -16.684 37.284 1.00 62.25 201 ASP A C 1
ATOM 1557 O O . ASP A 1 201 ? -24.510 -17.087 38.103 1.00 62.25 201 ASP A O 1
ATOM 1561 N N . ALA A 1 202 ? -24.982 -16.338 36.041 1.00 53.84 202 ALA A N 1
ATOM 1562 C CA . ALA A 1 202 ? -23.625 -16.503 35.553 1.00 53.84 202 ALA A CA 1
ATOM 1563 C C . ALA A 1 202 ? -22.755 -15.282 35.845 1.00 53.84 202 ALA A C 1
ATOM 1565 O O . ALA A 1 202 ? -23.175 -14.137 35.630 1.00 53.84 202 ALA A O 1
ATOM 1566 N N . GLU A 1 203 ? -21.524 -15.543 36.271 1.00 58.75 203 GLU A N 1
ATOM 1567 C CA . GLU A 1 203 ? -20.554 -14.526 36.656 1.00 58.75 203 GLU A CA 1
ATOM 1568 C C . GLU A 1 203 ? -19.278 -14.658 35.825 1.00 58.75 203 GLU A C 1
ATOM 1570 O O . GLU A 1 203 ? -18.751 -15.750 35.608 1.00 58.75 203 GLU A O 1
ATOM 1575 N N . VAL A 1 204 ? -18.825 -13.520 35.308 1.00 56.78 204 VAL A N 1
ATOM 1576 C CA . VAL A 1 204 ? -17.589 -13.380 34.546 1.00 56.78 204 VAL A CA 1
ATOM 1577 C C . VAL A 1 204 ? -16.730 -12.360 35.270 1.00 56.78 204 VAL A C 1
ATOM 1579 O O . VAL A 1 204 ? -17.025 -11.160 35.224 1.00 56.78 204 VAL A O 1
ATOM 1582 N N . GLU A 1 205 ? -15.662 -12.818 35.912 1.00 60.00 205 GLU A N 1
ATOM 1583 C CA . GLU A 1 205 ? -14.663 -11.929 36.496 1.00 60.00 205 GLU A CA 1
ATOM 1584 C C . GLU A 1 205 ? -13.468 -11.806 35.547 1.00 60.00 205 GLU A C 1
ATOM 1586 O O . GLU A 1 205 ? -12.923 -12.794 35.058 1.00 60.00 205 GLU A O 1
ATOM 1591 N N . MET A 1 206 ? -13.067 -10.569 35.263 1.00 59.44 206 MET A N 1
ATOM 1592 C CA . MET A 1 206 ? -11.884 -10.239 34.486 1.00 59.44 206 MET A CA 1
ATOM 1593 C C . MET A 1 206 ? -10.992 -9.273 35.270 1.00 59.44 206 MET A C 1
ATOM 1595 O O . MET A 1 206 ? -11.337 -8.105 35.457 1.00 59.44 206 MET A O 1
ATOM 1599 N N . LYS A 1 207 ? -9.795 -9.706 35.668 1.00 61.44 207 LYS A N 1
ATOM 1600 C CA . LYS A 1 207 ? -8.791 -8.817 36.274 1.00 61.44 207 LYS A CA 1
ATOM 1601 C C . LYS A 1 207 ? -7.709 -8.465 35.265 1.00 61.44 207 LYS A C 1
ATOM 1603 O O . LYS A 1 207 ? -7.125 -9.337 34.630 1.00 61.44 207 LYS A O 1
ATOM 1608 N N . LEU A 1 208 ? -7.434 -7.173 35.116 1.00 57.66 208 LEU A N 1
ATOM 1609 C CA . LEU A 1 208 ? -6.429 -6.633 34.211 1.00 57.66 208 LEU A CA 1
ATOM 1610 C C . LEU A 1 208 ? -5.349 -5.882 34.990 1.00 57.66 208 LEU A C 1
ATOM 1612 O O . LEU A 1 208 ? -5.579 -4.806 35.550 1.00 57.66 208 LEU A O 1
ATOM 1616 N N . HIS A 1 209 ? -4.124 -6.391 34.944 1.00 63.16 209 HIS A N 1
ATOM 1617 C CA . HIS A 1 209 ? -2.971 -5.707 35.521 1.00 63.16 209 HIS A CA 1
ATOM 1618 C C . HIS A 1 209 ? -2.119 -5.102 34.415 1.00 63.16 209 HIS A C 1
ATOM 1620 O O . HIS A 1 209 ? -1.430 -5.825 33.699 1.00 63.16 209 HIS A O 1
ATOM 1626 N N . MET A 1 210 ? -2.111 -3.773 34.303 1.00 56.72 210 MET A N 1
ATOM 1627 C CA . MET A 1 210 ? -1.252 -3.063 33.359 1.00 56.72 210 MET A CA 1
ATOM 1628 C C . MET A 1 210 ? 0.011 -2.567 34.062 1.00 56.72 210 MET A C 1
ATOM 1630 O O . MET A 1 210 ? -0.026 -1.688 34.929 1.00 56.72 210 MET A O 1
ATOM 1634 N N . THR A 1 211 ? 1.159 -3.097 33.646 1.00 60.31 211 THR A N 1
ATOM 1635 C CA . THR A 1 211 ? 2.468 -2.559 34.027 1.00 60.31 211 THR A CA 1
ATOM 1636 C C . THR A 1 211 ? 3.085 -1.871 32.815 1.00 60.31 211 THR A C 1
ATOM 1638 O O . THR A 1 211 ? 3.290 -2.493 31.772 1.00 60.31 211 THR A O 1
ATOM 1641 N N . ASN A 1 212 ? 3.367 -0.576 32.948 1.00 53.59 212 ASN A N 1
ATOM 1642 C CA . ASN A 1 212 ? 4.088 0.187 31.937 1.00 53.59 212 ASN A CA 1
ATOM 1643 C C . ASN A 1 212 ? 5.558 0.252 32.369 1.00 53.59 212 ASN A C 1
ATOM 1645 O O . ASN A 1 212 ? 5.923 1.105 33.178 1.00 53.59 212 ASN A O 1
ATOM 1649 N N . ASP A 1 213 ? 6.363 -0.699 31.899 1.00 51.03 213 ASP A N 1
ATOM 1650 C CA . ASP A 1 213 ? 7.785 -0.792 32.231 1.00 51.03 213 ASP A CA 1
ATOM 1651 C C . ASP A 1 213 ? 8.581 -0.258 31.032 1.00 51.03 213 ASP A C 1
ATOM 1653 O O . ASP A 1 213 ? 8.821 -0.952 30.048 1.00 51.03 213 ASP A O 1
ATOM 1657 N N . GLU A 1 214 ? 8.943 1.025 31.113 1.00 49.91 214 GLU A N 1
ATOM 1658 C CA . GLU A 1 214 ? 9.600 1.807 30.055 1.00 49.91 214 GLU A CA 1
ATOM 1659 C C . GLU A 1 214 ? 8.754 2.036 28.781 1.00 49.91 214 GLU A C 1
ATOM 1661 O O . GLU A 1 214 ? 7.793 1.337 28.475 1.00 49.91 214 GLU A O 1
ATOM 1666 N N . ALA A 1 215 ? 9.105 3.064 27.999 1.00 51.00 215 ALA A N 1
ATOM 1667 C CA . ALA A 1 215 ? 8.313 3.545 26.855 1.00 51.00 215 ALA A CA 1
ATOM 1668 C C . ALA A 1 215 ? 8.085 2.513 25.723 1.00 51.00 215 ALA A C 1
ATOM 1670 O O . ALA A 1 215 ? 7.317 2.786 24.801 1.00 51.00 215 ALA A O 1
ATOM 1671 N N . ALA A 1 216 ? 8.752 1.355 25.770 1.00 52.53 216 ALA A N 1
ATOM 1672 C CA . ALA A 1 216 ? 8.789 0.364 24.697 1.00 52.53 216 ALA A CA 1
ATOM 1673 C C . ALA A 1 216 ? 8.169 -0.998 25.059 1.00 52.53 216 ALA A C 1
ATOM 1675 O O . ALA A 1 216 ? 7.985 -1.818 24.159 1.00 52.53 216 ALA A O 1
ATOM 1676 N N . LYS A 1 217 ? 7.834 -1.270 26.330 1.00 52.19 217 LYS A N 1
ATOM 1677 C CA . LYS A 1 217 ? 7.306 -2.577 26.742 1.00 52.19 217 LYS A CA 1
ATOM 1678 C C . LYS A 1 217 ? 6.121 -2.432 27.696 1.00 52.19 217 LYS A C 1
ATOM 1680 O O . LYS A 1 217 ? 6.222 -1.832 28.760 1.00 52.19 217 LYS A O 1
ATOM 1685 N N . LYS A 1 218 ? 4.991 -3.031 27.323 1.00 59.69 218 LYS A N 1
ATOM 1686 C CA . LYS A 1 218 ? 3.805 -3.137 28.181 1.00 59.69 218 LYS A CA 1
ATOM 1687 C C . LYS A 1 218 ? 3.566 -4.599 28.528 1.00 59.69 218 LYS A C 1
ATOM 1689 O O . LYS A 1 218 ? 3.571 -5.456 27.644 1.00 59.69 218 LYS A O 1
ATOM 1694 N N . GLU A 1 219 ? 3.346 -4.877 29.806 1.00 58.28 219 GLU A N 1
ATOM 1695 C CA . GLU A 1 219 ? 2.901 -6.190 30.274 1.00 58.28 219 GLU A CA 1
ATOM 1696 C C . GLU A 1 219 ? 1.484 -6.067 30.819 1.00 58.28 219 GLU A C 1
ATOM 1698 O O . GLU A 1 219 ? 1.194 -5.193 31.641 1.00 58.28 219 GLU A O 1
ATOM 1703 N N . ILE A 1 220 ? 0.611 -6.934 30.318 1.00 61.28 220 ILE A N 1
ATOM 1704 C CA . ILE A 1 220 ? -0.802 -6.976 30.655 1.00 61.28 220 ILE A CA 1
ATOM 1705 C C . ILE A 1 220 ? -1.117 -8.401 31.096 1.00 61.28 220 ILE A C 1
ATOM 1707 O O . ILE A 1 220 ? -0.976 -9.332 30.309 1.00 61.28 220 ILE A O 1
ATOM 1711 N N . LEU A 1 221 ? -1.507 -8.579 32.354 1.00 62.84 221 LEU A N 1
ATOM 1712 C CA . LEU A 1 221 ? -2.052 -9.847 32.836 1.00 62.84 221 LEU A CA 1
ATOM 1713 C C . LEU A 1 221 ? -3.574 -9.752 32.791 1.00 62.84 221 LEU A C 1
ATOM 1715 O O . LEU A 1 221 ? -4.122 -8.815 33.367 1.00 62.84 221 LEU A O 1
ATOM 1719 N N . VAL A 1 222 ? -4.211 -10.688 32.095 1.00 61.41 222 VAL A N 1
ATOM 1720 C CA . VAL A 1 222 ? -5.661 -10.885 32.059 1.00 61.41 222 VAL A CA 1
ATOM 1721 C C . VAL A 1 222 ? -5.958 -12.162 32.836 1.00 61.41 222 VAL A C 1
ATOM 1723 O O . VAL A 1 222 ? -5.481 -13.226 32.454 1.00 61.41 222 VAL A O 1
ATOM 1726 N N . GLU A 1 223 ? -6.723 -12.072 33.911 1.00 61.88 223 GLU A N 1
ATOM 1727 C CA . GLU A 1 223 ? -7.274 -13.230 34.622 1.00 61.88 223 GLU A CA 1
ATOM 1728 C C . GLU A 1 223 ? -8.760 -13.286 34.283 1.00 61.88 223 GLU A C 1
ATOM 1730 O O . GLU A 1 223 ? -9.436 -12.273 34.438 1.00 61.88 223 GLU A O 1
ATOM 1735 N N . LEU A 1 224 ? -9.241 -14.410 33.759 1.00 61.53 224 LEU A N 1
ATOM 1736 C CA . LEU A 1 224 ? -10.633 -14.645 33.391 1.00 61.53 224 LEU A CA 1
ATOM 1737 C C . LEU A 1 224 ? -11.161 -15.830 34.196 1.00 61.53 224 LEU A C 1
ATOM 1739 O O . LEU A 1 224 ? -10.649 -16.943 34.069 1.00 61.53 224 LEU A O 1
ATOM 1743 N N . GLU A 1 225 ? -12.219 -15.594 34.957 1.00 63.38 225 GLU A N 1
ATOM 1744 C CA . GLU A 1 225 ? -12.942 -16.616 35.707 1.00 63.38 225 GLU A CA 1
ATOM 1745 C C . GLU A 1 225 ? -14.398 -16.646 35.230 1.00 63.38 225 GLU A C 1
ATOM 1747 O O . GLU A 1 225 ? -15.067 -15.612 35.167 1.00 63.38 225 GLU A O 1
ATOM 1752 N N . LEU A 1 226 ? -14.861 -17.828 34.818 1.00 61.88 226 LEU A N 1
ATOM 1753 C CA . LEU A 1 226 ? -16.250 -18.086 34.441 1.00 61.88 226 LEU A CA 1
ATOM 1754 C C . LEU A 1 226 ? -16.847 -19.057 35.457 1.00 61.88 226 LEU A C 1
ATOM 1756 O O . LEU A 1 226 ? -16.546 -20.256 35.411 1.00 61.88 226 LEU A O 1
ATOM 1760 N N . GLU A 1 227 ? -17.706 -18.545 36.337 1.00 61.78 227 GLU A N 1
ATOM 1761 C CA . GLU A 1 227 ? -18.483 -19.379 37.252 1.00 61.78 227 GLU A CA 1
ATOM 1762 C C . GLU A 1 227 ? -19.702 -19.951 36.505 1.00 61.78 227 GLU A C 1
ATOM 1764 O O . GLU A 1 227 ? -20.585 -19.210 36.074 1.00 61.78 227 GLU A O 1
ATOM 1769 N N . GLU A 1 228 ? -19.688 -21.275 36.305 1.00 59.84 228 GLU A N 1
ATOM 1770 C CA . GLU A 1 228 ? -20.773 -22.158 35.837 1.00 59.84 228 GLU A CA 1
ATOM 1771 C C . GLU A 1 228 ? -21.841 -21.499 34.925 1.00 59.84 228 GLU A C 1
ATOM 1773 O O . GLU A 1 228 ? -22.897 -21.048 35.366 1.00 59.84 228 GLU A O 1
ATOM 1778 N N . PHE A 1 229 ? -21.596 -21.485 33.608 1.00 55.03 229 PHE A N 1
ATOM 1779 C CA . PHE A 1 229 ? -22.497 -20.895 32.607 1.00 55.03 229 PHE A CA 1
ATOM 1780 C C . PHE A 1 229 ? -23.284 -21.960 31.820 1.00 55.03 229 PHE A C 1
ATOM 1782 O O . PHE A 1 229 ? -22.690 -22.837 31.185 1.00 55.03 229 PHE A O 1
ATOM 1789 N N . ASP A 1 230 ? -24.617 -21.846 31.778 1.00 49.78 230 ASP A N 1
ATOM 1790 C CA . ASP A 1 230 ? -25.497 -22.695 30.958 1.00 49.78 230 ASP A CA 1
ATOM 1791 C C . ASP A 1 230 ? -25.360 -22.371 29.456 1.00 49.78 230 ASP A C 1
ATOM 1793 O O . ASP A 1 230 ? -25.817 -21.339 28.959 1.00 49.78 230 ASP A O 1
ATOM 1797 N N . VAL A 1 231 ? -24.787 -23.295 28.687 1.00 50.22 231 VAL A N 1
ATOM 1798 C CA . VAL A 1 231 ? -24.784 -23.270 27.218 1.00 50.22 231 VAL A CA 1
ATOM 1799 C C . VAL A 1 231 ? -25.846 -24.218 26.657 1.00 50.22 231 VAL A C 1
ATOM 1801 O O . VAL A 1 231 ? -26.352 -25.104 27.338 1.00 50.22 231 VAL A O 1
ATOM 1804 N N . VAL A 1 232 ? -26.163 -24.079 25.364 1.00 42.66 232 VAL A N 1
ATOM 1805 C CA . VAL A 1 232 ? -27.257 -24.786 24.652 1.00 42.66 232 VAL A CA 1
ATOM 1806 C C . VAL A 1 232 ? -27.308 -26.311 24.897 1.00 42.66 232 VAL A C 1
ATOM 1808 O O . VAL A 1 232 ? -28.356 -26.929 24.717 1.00 42.66 232 VAL A O 1
ATOM 1811 N N . ILE A 1 233 ? -26.197 -26.931 25.302 1.00 49.06 233 ILE A N 1
ATOM 1812 C CA . ILE A 1 233 ? -26.060 -28.379 25.506 1.00 49.06 233 ILE A CA 1
ATOM 1813 C C . ILE A 1 233 ? -25.395 -28.789 26.845 1.00 49.06 233 ILE A C 1
ATOM 1815 O O . ILE A 1 233 ? -25.084 -29.973 27.014 1.00 49.06 233 ILE A O 1
ATOM 1819 N N . GLY A 1 234 ? -25.168 -27.874 27.800 1.00 57.75 234 GLY A N 1
ATOM 1820 C CA . GLY A 1 234 ? -24.417 -28.182 29.031 1.00 57.75 234 GLY A CA 1
ATOM 1821 C C . GLY A 1 234 ? -24.077 -26.980 29.919 1.00 57.75 234 GLY A C 1
ATOM 1822 O O . GLY A 1 234 ? -24.566 -25.890 29.664 1.00 57.75 234 GLY A O 1
ATOM 1823 N N . THR A 1 235 ? -23.212 -27.182 30.916 1.00 56.81 235 THR A N 1
ATOM 1824 C CA . THR A 1 235 ? -22.591 -26.128 31.738 1.00 56.81 235 THR A CA 1
ATOM 1825 C C . THR A 1 235 ? -21.096 -25.996 31.423 1.00 56.81 235 THR A C 1
ATOM 1827 O O . THR A 1 235 ? -20.435 -26.982 31.077 1.00 56.81 235 THR A O 1
ATOM 1830 N N . LEU A 1 236 ? -20.565 -24.774 31.502 1.00 53.19 236 LEU A N 1
ATOM 1831 C CA . LEU A 1 236 ? -19.159 -24.441 31.253 1.00 53.19 236 LEU A CA 1
ATOM 1832 C C . LEU A 1 236 ? -18.557 -23.712 32.462 1.00 53.19 236 LEU A C 1
ATOM 1834 O O . LEU A 1 236 ? -19.135 -22.738 32.929 1.00 53.19 236 LEU A O 1
ATOM 1838 N N . GLU A 1 237 ? -17.380 -24.146 32.906 1.00 62.44 237 GLU A N 1
ATOM 1839 C CA . GLU A 1 237 ? -16.558 -23.500 33.938 1.00 62.44 237 GLU A CA 1
ATOM 1840 C C . GLU A 1 237 ? -15.149 -23.262 33.372 1.00 62.44 237 GLU A C 1
ATOM 1842 O O . GLU A 1 237 ? -14.617 -24.108 32.638 1.00 62.44 237 GLU A O 1
ATOM 1847 N N . SER A 1 238 ? -14.519 -22.132 33.697 1.00 66.12 238 SER A N 1
ATOM 1848 C CA . SER A 1 238 ? -13.124 -21.899 33.302 1.00 66.12 238 SER A CA 1
ATOM 1849 C C . SER A 1 238 ? -12.372 -20.984 34.253 1.00 66.12 238 SER A C 1
ATOM 1851 O O . SER A 1 238 ? -12.908 -19.961 34.672 1.00 66.12 238 SER A O 1
ATOM 1853 N N . GLU A 1 239 ? -11.095 -21.291 34.455 1.00 68.06 239 GLU A N 1
ATOM 1854 C CA . GLU A 1 239 ? -10.123 -20.427 35.122 1.00 68.06 239 GLU A CA 1
ATOM 1855 C C . GLU A 1 239 ? -8.936 -20.238 34.169 1.00 68.06 239 GLU A C 1
ATOM 1857 O O . GLU A 1 239 ? -8.229 -21.196 33.836 1.00 68.06 239 GLU A O 1
ATOM 1862 N N . LEU A 1 240 ? -8.734 -19.017 33.670 1.00 64.12 240 LEU A N 1
ATOM 1863 C CA . LEU A 1 240 ? -7.727 -18.716 32.656 1.00 64.12 240 LEU A CA 1
ATOM 1864 C C . LEU A 1 240 ? -6.889 -17.489 33.026 1.00 64.12 240 LEU A C 1
ATOM 1866 O O . LEU A 1 240 ? -7.384 -16.375 33.126 1.00 64.12 240 LEU A O 1
ATOM 1870 N N . GLU A 1 241 ? -5.577 -17.676 33.095 1.00 67.56 241 GLU A N 1
ATOM 1871 C CA . GLU A 1 241 ? -4.576 -16.616 33.163 1.00 67.56 241 GLU A CA 1
ATOM 1872 C C . GLU A 1 241 ? -3.927 -16.416 31.782 1.00 67.56 241 GLU A C 1
ATOM 1874 O O . GLU A 1 241 ? -3.364 -17.342 31.181 1.00 67.56 241 GLU A O 1
ATOM 1879 N N . VAL A 1 242 ? -3.937 -15.181 31.283 1.00 62.62 242 VAL A N 1
ATOM 1880 C CA . VAL A 1 242 ? -3.279 -14.788 30.035 1.00 62.62 242 VAL A CA 1
ATOM 1881 C C . VAL A 1 242 ? -2.307 -13.649 30.291 1.00 62.62 242 VAL A C 1
ATOM 1883 O O . VAL A 1 242 ? -2.692 -12.521 30.587 1.00 62.62 242 VAL A O 1
ATOM 1886 N N . LEU A 1 243 ? -1.015 -13.920 30.115 1.00 65.75 243 LEU A N 1
ATOM 1887 C CA . LEU A 1 243 ? 0.001 -12.875 30.103 1.00 65.75 243 LEU A CA 1
ATOM 1888 C C . LEU A 1 243 ? 0.226 -12.396 28.669 1.00 65.75 243 LEU A C 1
ATOM 1890 O O . LEU A 1 243 ? 0.750 -13.132 27.829 1.00 65.75 243 LEU A O 1
ATOM 1894 N N . VAL A 1 244 ? -0.105 -11.135 28.420 1.00 60.31 244 VAL A N 1
ATOM 1895 C CA . VAL A 1 244 ? 0.152 -10.424 27.172 1.00 60.31 244 VAL A CA 1
ATOM 1896 C C . VAL A 1 244 ? 1.375 -9.530 27.350 1.00 60.31 244 VAL A C 1
ATOM 1898 O O . VAL A 1 244 ? 1.461 -8.702 28.256 1.00 60.31 244 VAL A O 1
ATOM 1901 N N . THR A 1 245 ? 2.361 -9.695 26.479 1.00 62.16 245 THR A N 1
ATOM 1902 C CA . THR A 1 245 ? 3.538 -8.827 26.404 1.00 62.16 245 THR A CA 1
ATOM 1903 C C . THR A 1 245 ? 3.514 -8.095 25.075 1.00 62.16 245 THR A C 1
ATOM 1905 O O . THR A 1 245 ? 3.613 -8.730 24.027 1.00 62.16 245 THR A O 1
ATOM 1908 N N . ILE A 1 246 ? 3.407 -6.771 25.122 1.00 56.88 246 ILE A N 1
ATOM 1909 C CA . ILE A 1 246 ? 3.446 -5.903 23.947 1.00 56.88 246 ILE A CA 1
ATOM 1910 C C . ILE A 1 246 ? 4.813 -5.226 23.918 1.00 56.88 246 ILE A C 1
ATOM 1912 O O . ILE A 1 246 ? 5.135 -4.402 24.776 1.00 56.88 246 ILE A O 1
ATOM 1916 N N . GLU A 1 247 ? 5.618 -5.574 22.923 1.00 57.56 247 GLU A N 1
ATOM 1917 C CA . GLU A 1 247 ? 6.916 -4.959 22.662 1.00 57.56 247 GLU A CA 1
ATOM 1918 C C . GLU A 1 247 ? 6.786 -4.035 21.454 1.00 57.56 247 GLU A C 1
ATOM 1920 O O . GLU A 1 247 ? 6.541 -4.481 20.329 1.00 57.56 247 GLU A O 1
ATOM 1925 N N . ASN A 1 248 ? 6.946 -2.737 21.696 1.00 46.31 248 ASN A N 1
ATOM 1926 C CA . ASN A 1 248 ? 6.889 -1.718 20.667 1.00 46.31 248 ASN A CA 1
ATOM 1927 C C . ASN A 1 248 ? 8.306 -1.344 20.221 1.00 46.31 248 ASN A C 1
ATOM 1929 O O . ASN A 1 248 ? 9.126 -0.851 20.996 1.00 46.31 248 ASN A O 1
ATOM 1933 N N . THR A 1 249 ? 8.583 -1.570 18.943 1.00 55.59 249 THR A N 1
ATOM 1934 C CA . THR A 1 249 ? 9.790 -1.087 18.269 1.00 55.59 249 THR A CA 1
ATOM 1935 C C . THR A 1 249 ? 9.392 -0.063 17.216 1.00 55.59 249 THR A C 1
ATOM 1937 O O . THR A 1 249 ? 8.252 -0.049 16.763 1.00 55.59 249 THR A O 1
ATOM 1940 N N . THR A 1 250 ? 10.346 0.730 16.728 1.00 43.06 250 THR A N 1
ATOM 1941 C CA . THR A 1 250 ? 10.123 1.774 15.709 1.00 43.06 250 THR A CA 1
ATOM 1942 C C . THR A 1 250 ? 9.345 1.307 14.466 1.00 43.06 250 THR A C 1
ATOM 1944 O O . THR A 1 250 ? 8.758 2.132 13.772 1.00 43.06 250 THR A O 1
ATOM 1947 N N . HIS A 1 251 ? 9.339 0.004 14.159 1.00 40.56 251 HIS A N 1
ATOM 1948 C CA . HIS A 1 251 ? 8.758 -0.542 12.927 1.00 40.56 251 HIS A CA 1
ATOM 1949 C C . HIS A 1 251 ? 7.786 -1.711 13.134 1.00 40.56 251 HIS A C 1
ATOM 1951 O O . HIS A 1 251 ? 7.116 -2.113 12.185 1.00 40.56 251 HIS A O 1
ATOM 1957 N N . THR A 1 252 ? 7.716 -2.294 14.334 1.00 43.75 252 THR A N 1
ATOM 1958 C CA . THR A 1 252 ? 6.916 -3.502 14.592 1.00 43.75 252 THR A CA 1
ATOM 1959 C C . THR A 1 252 ? 6.377 -3.506 16.017 1.00 43.75 252 THR A C 1
ATOM 1961 O O . THR A 1 252 ? 7.127 -3.230 16.956 1.00 43.75 252 THR A O 1
ATOM 1964 N N . ILE A 1 253 ? 5.104 -3.865 16.174 1.00 47.22 253 ILE A N 1
ATOM 1965 C CA . ILE A 1 253 ? 4.537 -4.273 17.456 1.00 47.22 253 ILE A CA 1
ATOM 1966 C C . ILE A 1 253 ? 4.605 -5.793 17.477 1.00 47.22 253 ILE A C 1
ATOM 1968 O O . ILE A 1 253 ? 4.045 -6.468 16.614 1.00 47.22 253 ILE A O 1
ATOM 1972 N N . THR A 1 254 ? 5.348 -6.334 18.435 1.00 50.84 254 THR A N 1
ATOM 1973 C CA . THR A 1 254 ? 5.278 -7.760 18.741 1.00 50.84 254 THR A CA 1
ATOM 1974 C C . THR A 1 254 ? 4.348 -7.935 19.926 1.00 50.84 254 THR A C 1
ATOM 1976 O O . THR A 1 254 ? 4.682 -7.489 21.023 1.00 50.84 254 THR A O 1
ATOM 1979 N N . THR A 1 255 ? 3.237 -8.636 19.726 1.00 54.47 255 THR A N 1
ATOM 1980 C CA . THR A 1 255 ? 2.378 -9.076 20.824 1.00 54.47 255 THR A CA 1
ATOM 1981 C C . THR A 1 255 ? 2.646 -10.546 21.095 1.00 54.47 255 THR A C 1
ATOM 1983 O O . THR A 1 255 ? 2.623 -11.386 20.198 1.00 54.47 255 THR A O 1
ATOM 1986 N N . THR A 1 256 ? 2.988 -10.871 22.335 1.00 61.34 256 THR A N 1
ATOM 1987 C CA . THR A 1 256 ? 3.173 -12.249 22.785 1.00 61.34 256 THR A CA 1
ATOM 1988 C C . THR A 1 256 ? 2.093 -12.586 23.793 1.00 61.34 256 THR A C 1
ATOM 1990 O O . THR A 1 256 ? 2.043 -11.955 24.843 1.00 61.34 256 THR A O 1
ATOM 1993 N N . TYR A 1 257 ? 1.316 -13.627 23.523 1.00 61.56 257 TYR A N 1
ATOM 1994 C CA . TYR A 1 257 ? 0.319 -14.166 24.444 1.00 61.56 257 TYR A CA 1
ATOM 1995 C C . TYR A 1 257 ? 0.870 -15.444 25.073 1.00 61.56 257 TYR A C 1
ATOM 1997 O O . TYR A 1 257 ? 1.458 -16.285 24.383 1.00 61.56 257 TYR A O 1
ATOM 2005 N N . LYS A 1 258 ? 0.715 -15.588 26.385 1.00 66.94 258 LYS A N 1
ATOM 2006 C CA . LYS A 1 258 ? 1.018 -16.815 27.125 1.00 66.94 258 LYS A CA 1
ATOM 2007 C C . LYS A 1 258 ? -0.209 -17.212 27.928 1.00 66.94 258 LYS A C 1
ATOM 2009 O O . LYS A 1 258 ? -0.599 -16.471 28.822 1.00 66.94 258 LYS A O 1
ATOM 2014 N N . PHE A 1 259 ? -0.757 -18.379 27.616 1.00 64.62 259 PHE A N 1
ATOM 2015 C CA . PHE A 1 259 ? -1.956 -18.923 28.247 1.00 64.62 259 PHE A CA 1
ATOM 2016 C C . PHE A 1 259 ? -1.591 -19.955 29.320 1.00 64.62 259 PHE A C 1
ATOM 2018 O O . PHE A 1 259 ? -0.702 -20.792 29.105 1.00 64.62 259 PHE A O 1
ATOM 2025 N N . LYS A 1 260 ? -2.291 -19.906 30.455 1.00 73.31 260 LYS A N 1
ATOM 2026 C CA . LYS A 1 260 ? -2.232 -20.886 31.543 1.00 73.31 260 LYS A CA 1
ATOM 2027 C C . LYS A 1 260 ? -3.614 -20.997 32.185 1.00 73.31 260 LYS A C 1
ATOM 2029 O O . LYS A 1 260 ? -4.181 -19.978 32.538 1.00 73.31 260 LYS A O 1
ATOM 2034 N N . GLY A 1 261 ? -4.144 -22.201 32.361 1.00 71.62 261 GLY A N 1
ATOM 2035 C CA . GLY A 1 261 ? -5.458 -22.372 32.987 1.00 71.62 261 GLY A CA 1
ATOM 2036 C C . GLY A 1 261 ? -6.121 -23.691 32.629 1.00 71.62 261 GLY A C 1
ATOM 2037 O O . GLY A 1 261 ? -5.496 -24.530 31.976 1.00 71.62 261 GLY A O 1
ATOM 2038 N N . SER A 1 262 ? -7.378 -23.848 33.024 1.00 66.75 262 SER A N 1
ATOM 2039 C CA . SER A 1 262 ? -8.191 -25.021 32.716 1.00 66.75 262 SER A CA 1
ATOM 2040 C C . SER A 1 262 ? -9.593 -24.626 32.252 1.00 66.75 262 SER A C 1
ATOM 2042 O O . SER A 1 262 ? -10.154 -23.598 32.634 1.00 66.75 262 SER A O 1
ATOM 2044 N N . PHE A 1 263 ? -10.154 -25.455 31.378 1.00 64.75 263 PHE A N 1
ATOM 2045 C CA . PHE A 1 263 ? -11.540 -25.367 30.936 1.00 64.75 263 PHE A CA 1
ATOM 2046 C C . PHE A 1 263 ? -12.240 -26.673 31.256 1.00 64.75 263 PHE A C 1
ATOM 2048 O O . PHE A 1 263 ? -11.797 -27.736 30.814 1.00 64.75 263 PHE A O 1
ATOM 2055 N N . LYS A 1 264 ? -13.366 -26.594 31.959 1.00 60.69 264 LYS A N 1
ATOM 2056 C CA . LYS A 1 264 ? -14.210 -27.742 32.253 1.00 60.69 264 LYS A CA 1
ATOM 2057 C C . LYS A 1 264 ? -15.567 -27.563 31.589 1.00 60.69 264 LYS A C 1
ATOM 2059 O O . LYS A 1 264 ? -16.276 -26.586 31.800 1.00 60.69 264 LYS A O 1
ATOM 2064 N N . PHE A 1 265 ? -15.933 -28.535 30.769 1.00 57.53 265 PHE A N 1
ATOM 2065 C CA . PHE A 1 265 ? -17.200 -28.567 30.060 1.00 57.53 265 PHE A CA 1
ATOM 2066 C C . PHE A 1 265 ? -18.002 -29.798 30.465 1.00 57.53 265 PHE A C 1
ATOM 2068 O O . PHE A 1 265 ? -17.517 -30.929 30.374 1.00 57.53 265 PHE A O 1
ATOM 2075 N N . THR A 1 266 ? -19.251 -29.577 30.859 1.00 56.69 266 THR A N 1
ATOM 2076 C CA . THR A 1 266 ? -20.172 -30.626 31.291 1.00 56.69 266 THR A CA 1
ATOM 2077 C C . THR A 1 266 ? -21.398 -30.632 30.385 1.00 56.69 266 THR A C 1
ATOM 2079 O O . THR A 1 266 ? -22.284 -29.794 30.510 1.00 56.69 266 THR A O 1
ATOM 2082 N N . ALA A 1 267 ? -21.503 -31.597 29.473 1.00 48.47 267 ALA A N 1
ATOM 2083 C CA . ALA A 1 267 ? -22.664 -31.747 28.594 1.00 48.47 267 ALA A CA 1
ATOM 2084 C C . ALA A 1 267 ? -23.679 -32.760 29.127 1.00 48.47 267 ALA A C 1
ATOM 2086 O O . ALA A 1 267 ? -23.314 -33.827 29.625 1.00 48.47 267 ALA A O 1
ATOM 2087 N N . LYS A 1 268 ? -24.972 -32.488 28.913 1.00 51.97 268 LYS A N 1
ATOM 2088 C CA . LYS A 1 268 ? -26.051 -33.472 29.100 1.00 51.97 268 LYS A CA 1
ATOM 2089 C C . LYS A 1 268 ? -26.621 -33.882 27.749 1.00 51.97 268 LYS A C 1
ATOM 2091 O O . LYS A 1 268 ? -27.454 -33.186 27.177 1.00 51.97 268 LYS A O 1
ATOM 2096 N N . VAL A 1 269 ? -26.222 -35.055 27.258 1.00 49.97 269 VAL A N 1
ATOM 2097 C CA . VAL A 1 269 ? -26.707 -35.605 25.982 1.00 49.97 269 VAL A CA 1
ATOM 2098 C C . VAL A 1 269 ? -27.525 -36.866 26.252 1.00 49.97 269 VAL A C 1
ATOM 2100 O O . VAL A 1 269 ? -27.016 -37.861 26.760 1.00 49.97 269 VAL A O 1
ATOM 2103 N N . GLY A 1 270 ? -28.825 -36.830 25.940 1.00 44.16 270 GLY A N 1
ATOM 2104 C CA . GLY A 1 270 ? -29.705 -38.004 26.043 1.00 44.16 270 GLY A CA 1
ATOM 2105 C C . GLY A 1 270 ? -29.888 -38.569 27.461 1.00 44.16 270 GLY A C 1
ATOM 2106 O O . GLY A 1 270 ? -30.218 -39.743 27.604 1.00 44.16 270 GLY A O 1
ATOM 2107 N N . GLY A 1 271 ? -29.663 -37.760 28.503 1.00 51.19 271 GLY A N 1
ATOM 2108 C CA . GLY A 1 271 ? -29.737 -38.175 29.911 1.00 51.19 271 GLY A CA 1
ATOM 2109 C C . GLY A 1 271 ? -28.415 -38.677 30.510 1.00 51.19 271 GLY A C 1
ATOM 2110 O O . GLY A 1 271 ? -28.368 -38.923 31.712 1.00 51.19 271 GLY A O 1
ATOM 2111 N N . ALA A 1 272 ? -27.346 -38.787 29.715 1.00 43.94 272 ALA A N 1
ATOM 2112 C CA . ALA A 1 272 ? -25.990 -39.036 30.200 1.00 43.94 272 ALA A CA 1
ATOM 2113 C C . ALA A 1 272 ? -25.233 -37.710 30.385 1.00 43.94 272 ALA A C 1
ATOM 2115 O O . ALA A 1 272 ? -25.349 -36.809 29.551 1.00 43.94 272 ALA A O 1
ATOM 2116 N N . VAL A 1 273 ? -24.467 -37.604 31.475 1.00 59.31 273 VAL A N 1
ATOM 2117 C CA . VAL A 1 273 ? -23.551 -36.485 31.734 1.00 59.31 273 VAL A CA 1
ATOM 2118 C C . VAL A 1 273 ? -22.178 -36.862 31.186 1.00 59.31 273 VAL A C 1
ATOM 2120 O O . VAL A 1 273 ? -21.649 -37.920 31.529 1.00 59.31 273 VAL A O 1
ATOM 2123 N N . MET A 1 274 ? -21.627 -36.021 30.319 1.00 52.12 274 MET A N 1
ATOM 2124 C CA . MET A 1 274 ? -20.249 -36.111 29.849 1.00 52.12 274 MET A CA 1
ATOM 2125 C C . MET A 1 274 ? -19.475 -34.916 30.384 1.00 52.12 274 MET A C 1
ATOM 2127 O O . MET A 1 274 ? -19.846 -33.781 30.103 1.00 52.12 274 MET A O 1
ATOM 2131 N N . GLU A 1 275 ? -18.399 -35.182 31.114 1.00 59.69 275 GLU A N 1
ATOM 2132 C CA . GLU A 1 275 ? -17.459 -34.163 31.578 1.00 59.69 275 GLU A CA 1
ATOM 2133 C C . GLU A 1 275 ? -16.189 -34.228 30.729 1.00 59.69 275 GLU A C 1
ATOM 2135 O O . GLU A 1 275 ? -15.726 -35.305 30.341 1.00 59.69 275 GLU A O 1
ATOM 2140 N N . SER A 1 276 ? -15.646 -33.070 30.384 1.00 54.94 276 SER A N 1
ATOM 2141 C CA . SER A 1 276 ? -14.379 -32.930 29.676 1.00 54.94 276 SER A CA 1
ATOM 2142 C C . SER A 1 276 ? -13.609 -31.770 30.280 1.00 54.94 276 SER A C 1
ATOM 2144 O O . SER A 1 276 ? -14.148 -30.678 30.413 1.00 54.94 276 SER A O 1
ATOM 2146 N N . GLU A 1 277 ? -12.357 -32.021 30.642 1.00 62.78 277 GLU A N 1
ATOM 2147 C CA . GLU A 1 277 ? -11.445 -31.034 31.213 1.00 62.78 277 GLU A CA 1
ATOM 2148 C C . GLU A 1 277 ? -10.247 -30.879 30.274 1.00 62.78 277 GLU A C 1
ATOM 2150 O O . GLU A 1 277 ? -9.701 -31.867 29.772 1.00 62.78 277 GLU A O 1
ATOM 2155 N N . LEU A 1 278 ? -9.894 -29.633 29.976 1.00 59.25 278 LEU A N 1
ATOM 2156 C CA . LEU A 1 278 ? -8.797 -29.243 29.099 1.00 59.25 278 LEU A CA 1
ATOM 2157 C C . LEU A 1 278 ? -7.852 -28.338 29.885 1.00 59.25 278 LEU A C 1
ATOM 2159 O O . LEU A 1 278 ? -8.210 -27.209 30.211 1.00 59.25 278 LEU A O 1
ATOM 2163 N N . ASP A 1 279 ? -6.641 -28.824 30.139 1.00 63.78 279 ASP A N 1
ATOM 2164 C CA . ASP A 1 279 ? -5.577 -28.059 30.788 1.00 63.78 279 ASP A CA 1
ATOM 2165 C C . ASP A 1 279 ? -4.682 -27.376 29.750 1.00 63.78 279 ASP A C 1
ATOM 2167 O O . ASP A 1 279 ? -4.022 -28.029 28.941 1.00 63.78 279 ASP A O 1
ATOM 2171 N N . PHE A 1 280 ? -4.584 -26.051 29.816 1.00 60.62 280 PHE A N 1
ATOM 2172 C CA . PHE A 1 280 ? -3.669 -25.259 29.004 1.00 60.62 280 PHE A CA 1
ATOM 2173 C C . PHE A 1 280 ? -2.321 -25.132 29.715 1.00 60.62 280 PHE A C 1
ATOM 2175 O O . PHE A 1 280 ? -2.103 -24.242 30.541 1.00 60.62 280 PHE A O 1
ATOM 2182 N N . SER A 1 281 ? -1.365 -25.999 29.370 1.00 56.34 281 SER A N 1
ATOM 2183 C CA . SER A 1 281 ? 0.006 -25.888 29.874 1.00 56.34 281 SER A CA 1
ATOM 2184 C C . SER A 1 281 ? 0.907 -25.125 28.889 1.00 56.34 281 SER A C 1
ATOM 2186 O O . SER A 1 281 ? 1.548 -25.723 28.030 1.00 56.34 281 SER A O 1
ATOM 2188 N N . HIS A 1 282 ? 1.010 -23.802 29.060 1.00 56.28 282 HIS A N 1
ATOM 2189 C CA . HIS A 1 282 ? 1.992 -22.921 28.400 1.00 56.28 282 HIS A CA 1
ATOM 2190 C C . HIS A 1 282 ? 1.906 -22.847 26.867 1.00 56.28 282 HIS A C 1
ATOM 2192 O O . HIS A 1 282 ? 2.911 -23.018 26.167 1.00 56.28 282 HIS A O 1
ATOM 2198 N N . VAL A 1 283 ? 0.735 -22.507 26.330 1.00 56.00 283 VAL A N 1
ATOM 2199 C CA . VAL A 1 283 ? 0.625 -22.189 24.900 1.00 56.00 283 VAL A CA 1
ATOM 2200 C C . VAL A 1 283 ? 1.094 -20.749 24.669 1.00 56.00 283 VAL A C 1
ATOM 2202 O O . VAL A 1 283 ? 0.663 -19.826 25.366 1.00 56.00 283 VAL A O 1
ATOM 2205 N N . ARG A 1 284 ? 2.030 -20.553 23.730 1.00 54.94 284 ARG A N 1
ATOM 2206 C CA . ARG A 1 284 ? 2.612 -19.241 23.410 1.00 54.94 284 ARG A CA 1
ATOM 2207 C C . ARG A 1 284 ? 2.308 -18.854 21.972 1.00 54.94 284 ARG A C 1
ATOM 2209 O O . ARG A 1 284 ? 2.763 -19.529 21.052 1.00 54.94 284 ARG A O 1
ATOM 2216 N N . PHE A 1 285 ? 1.661 -17.710 21.804 1.00 52.12 285 PHE A N 1
ATOM 2217 C CA . PHE A 1 285 ? 1.397 -17.106 20.502 1.00 52.12 285 PHE A CA 1
ATOM 2218 C C . PHE A 1 285 ? 2.224 -15.846 20.360 1.00 52.12 285 PHE A C 1
ATOM 2220 O O . PHE A 1 285 ? 2.443 -15.118 21.331 1.00 52.12 285 PHE A O 1
ATOM 2227 N N . ARG A 1 286 ? 2.738 -15.616 19.156 1.00 46.56 286 ARG A N 1
ATOM 2228 C CA . ARG A 1 286 ? 3.490 -14.412 18.828 1.00 46.56 286 ARG A CA 1
ATOM 2229 C C . ARG A 1 286 ? 2.914 -13.827 17.557 1.00 46.56 286 ARG A C 1
ATOM 2231 O O . ARG A 1 286 ? 3.116 -14.383 16.482 1.00 46.56 286 ARG A O 1
ATOM 2238 N N . GLU A 1 287 ? 2.265 -12.689 17.702 1.00 47.19 287 GLU A N 1
ATOM 2239 C CA . GLU A 1 287 ? 1.750 -11.906 16.597 1.00 47.19 287 GLU A CA 1
ATOM 2240 C C . GLU A 1 287 ? 2.678 -10.721 16.337 1.00 47.19 287 GLU A C 1
ATOM 2242 O O . GLU A 1 287 ? 3.254 -10.128 17.256 1.00 47.19 287 GLU A O 1
ATOM 2247 N N . LYS A 1 288 ? 2.893 -10.416 15.060 1.00 45.50 288 LYS A N 1
ATOM 2248 C CA . LYS A 1 288 ? 3.779 -9.341 14.627 1.00 45.50 288 LYS A CA 1
ATOM 2249 C C . LYS A 1 288 ? 2.979 -8.395 13.747 1.00 45.50 288 LYS A C 1
ATOM 2251 O O . LYS A 1 288 ? 2.869 -8.623 12.546 1.00 45.50 288 LYS A O 1
ATOM 2256 N N . ASN A 1 289 ? 2.481 -7.325 14.354 1.00 45.41 289 ASN A N 1
ATOM 2257 C CA . ASN A 1 289 ? 1.660 -6.328 13.686 1.00 45.41 289 ASN A CA 1
ATOM 2258 C C . ASN A 1 289 ? 2.503 -5.130 13.231 1.00 45.41 289 ASN A C 1
ATOM 2260 O O . ASN A 1 289 ? 3.425 -4.667 13.915 1.00 45.41 289 ASN A O 1
ATOM 2264 N N . ILE A 1 290 ? 2.220 -4.660 12.017 1.00 47.44 290 ILE A N 1
ATOM 2265 C CA . ILE A 1 290 ? 2.927 -3.553 11.369 1.00 47.44 290 ILE A CA 1
ATOM 2266 C C . ILE A 1 290 ? 2.228 -2.249 11.771 1.00 47.44 290 ILE A C 1
ATOM 2268 O O . ILE A 1 290 ? 1.029 -2.091 11.588 1.00 47.44 290 ILE A O 1
ATOM 2272 N N . VAL A 1 291 ? 2.986 -1.327 12.367 1.00 47.50 291 VAL A N 1
ATOM 2273 C CA . VAL A 1 291 ? 2.475 -0.258 13.256 1.00 47.50 291 VAL A CA 1
ATOM 2274 C C . VAL A 1 291 ? 1.963 0.987 12.526 1.00 47.50 291 VAL A C 1
ATOM 2276 O O . VAL A 1 291 ? 1.454 1.899 13.164 1.00 47.50 291 VAL A O 1
ATOM 2279 N N . ASN A 1 292 ? 2.117 1.093 11.206 1.00 59.59 292 ASN A N 1
ATOM 2280 C CA . ASN A 1 292 ? 1.848 2.347 10.501 1.00 59.59 292 ASN A CA 1
ATOM 2281 C C . ASN A 1 292 ? 0.481 2.301 9.778 1.00 59.59 292 ASN A C 1
ATOM 2283 O O . ASN A 1 292 ? 0.368 1.584 8.781 1.00 59.59 292 ASN A O 1
ATOM 2287 N N . PRO A 1 293 ? -0.539 3.076 10.214 1.00 63.97 293 PRO A N 1
ATOM 2288 C CA . PRO A 1 293 ? -1.847 3.139 9.555 1.00 63.97 293 PRO A CA 1
ATOM 2289 C C . PRO A 1 293 ? -1.769 3.534 8.077 1.00 63.97 293 PRO A C 1
ATOM 2291 O O . PRO A 1 293 ? -2.591 3.089 7.281 1.00 63.97 293 PRO A O 1
ATOM 2294 N N . GLU A 1 294 ? -0.765 4.329 7.695 1.00 76.75 294 GLU A N 1
ATOM 2295 C CA . GLU A 1 294 ? -0.499 4.668 6.296 1.00 76.75 294 GLU A CA 1
ATOM 2296 C C . GLU A 1 294 ? -0.040 3.434 5.508 1.00 76.75 294 GLU A C 1
ATOM 2298 O O . GLU A 1 294 ? -0.543 3.187 4.415 1.00 76.75 294 GLU A O 1
ATOM 2303 N N . ILE A 1 295 ? 0.844 2.606 6.082 1.00 77.62 295 ILE A N 1
ATOM 2304 C CA . ILE A 1 295 ? 1.263 1.333 5.471 1.00 77.62 295 ILE A CA 1
ATOM 2305 C C . ILE A 1 295 ? 0.048 0.422 5.277 1.00 77.62 295 ILE A C 1
ATOM 2307 O O . ILE A 1 295 ? -0.165 -0.060 4.168 1.00 77.62 295 ILE A O 1
ATOM 2311 N N . ALA A 1 296 ? -0.784 0.257 6.308 1.00 72.00 296 ALA A N 1
ATOM 2312 C CA . ALA A 1 296 ? -1.982 -0.577 6.230 1.00 72.00 296 ALA A CA 1
ATOM 2313 C C . ALA A 1 296 ? -2.988 -0.059 5.185 1.00 72.00 296 ALA A C 1
ATOM 2315 O O . ALA A 1 296 ? -3.543 -0.836 4.407 1.00 72.00 296 ALA A O 1
ATOM 2316 N N . GLN A 1 297 ? -3.207 1.259 5.118 1.00 83.38 297 GLN A N 1
ATOM 2317 C CA . GLN A 1 297 ? -4.062 1.869 4.099 1.00 83.38 297 GLN A CA 1
ATOM 2318 C C . GLN A 1 297 ? -3.531 1.594 2.688 1.00 83.38 297 GLN A C 1
ATOM 2320 O O . GLN A 1 297 ? -4.300 1.202 1.809 1.00 83.38 297 GLN A O 1
ATOM 2325 N N . ILE A 1 298 ? -2.228 1.780 2.470 1.00 88.81 298 ILE A N 1
ATOM 2326 C CA . ILE A 1 298 ? -1.596 1.557 1.170 1.00 88.81 298 ILE A CA 1
ATOM 2327 C C . ILE A 1 298 ? -1.661 0.076 0.777 1.00 88.81 298 ILE A C 1
ATOM 2329 O O . ILE A 1 298 ? -2.031 -0.227 -0.354 1.00 88.81 298 ILE A O 1
ATOM 2333 N N . GLU A 1 299 ? -1.374 -0.848 1.696 1.00 84.19 299 GLU A N 1
ATOM 2334 C CA . GLU A 1 299 ? -1.479 -2.294 1.455 1.00 84.19 299 GLU A CA 1
ATOM 2335 C C . GLU A 1 299 ? -2.892 -2.722 1.064 1.00 84.19 299 GLU A C 1
ATOM 2337 O O . GLU A 1 299 ? -3.068 -3.496 0.119 1.00 84.19 299 GLU A O 1
ATOM 2342 N N . ASN A 1 300 ? -3.904 -2.176 1.742 1.00 80.19 300 ASN A N 1
ATOM 2343 C CA . ASN A 1 300 ? -5.302 -2.442 1.425 1.00 80.19 300 ASN A CA 1
ATOM 2344 C C . ASN A 1 300 ? -5.675 -1.941 0.024 1.00 80.19 300 ASN A C 1
ATOM 2346 O O . ASN A 1 300 ? -6.381 -2.636 -0.711 1.00 80.19 300 ASN A O 1
ATOM 2350 N N . ILE A 1 301 ? -5.197 -0.753 -0.365 1.00 91.12 301 ILE A N 1
ATOM 2351 C CA . ILE A 1 301 ? -5.412 -0.202 -1.710 1.00 91.12 301 ILE A CA 1
ATOM 2352 C C . ILE A 1 301 ? -4.709 -1.068 -2.760 1.00 91.12 301 ILE A C 1
ATOM 2354 O O . ILE A 1 301 ? -5.351 -1.474 -3.725 1.00 91.12 301 ILE A O 1
ATOM 2358 N N . ILE A 1 302 ? -3.426 -1.387 -2.567 1.00 94.38 302 ILE A N 1
ATOM 2359 C CA . ILE A 1 302 ? -2.632 -2.206 -3.498 1.00 94.38 302 ILE A CA 1
ATOM 2360 C C . ILE A 1 302 ? -3.287 -3.570 -3.701 1.00 94.38 302 ILE A C 1
ATOM 2362 O O . ILE A 1 302 ? -3.526 -3.958 -4.843 1.00 94.38 302 ILE A O 1
ATOM 2366 N N . SER A 1 303 ? -3.640 -4.263 -2.616 1.00 83.69 303 SER A N 1
ATOM 2367 C CA . SER A 1 303 ? -4.269 -5.587 -2.694 1.00 83.69 303 SER A CA 1
ATOM 2368 C C . SER A 1 303 ? -5.622 -5.517 -3.402 1.00 83.69 303 SER A C 1
ATOM 2370 O O . SER A 1 303 ? -5.866 -6.271 -4.338 1.00 83.69 303 SER A O 1
ATOM 2372 N N . SER A 1 304 ? -6.460 -4.530 -3.056 1.00 81.94 304 SER A N 1
ATOM 2373 C CA . SER A 1 304 ? -7.763 -4.339 -3.707 1.00 81.94 304 SER A CA 1
ATOM 2374 C C . SER A 1 304 ? -7.644 -4.074 -5.211 1.00 81.94 304 SER A C 1
ATOM 2376 O O . SER A 1 304 ? -8.414 -4.622 -6.003 1.00 81.94 304 SER A O 1
ATOM 2378 N N . VAL A 1 305 ? -6.696 -3.221 -5.611 1.00 94.25 305 VAL A N 1
ATOM 2379 C CA . VAL A 1 305 ? -6.446 -2.885 -7.017 1.00 94.25 305 VAL A CA 1
ATOM 2380 C C . VAL A 1 305 ? -5.920 -4.107 -7.765 1.00 94.25 305 VAL A C 1
ATOM 2382 O O . VAL A 1 305 ? -6.415 -4.407 -8.850 1.00 94.25 305 VAL A O 1
ATOM 2385 N N . TYR A 1 306 ? -4.954 -4.829 -7.192 1.00 92.62 306 TYR A N 1
ATOM 2386 C CA . TYR A 1 306 ? -4.391 -6.031 -7.800 1.00 92.62 306 TYR A CA 1
ATOM 2387 C C . TYR A 1 306 ? -5.460 -7.109 -8.003 1.00 92.62 306 TYR A C 1
ATOM 2389 O O . TYR A 1 306 ? -5.657 -7.568 -9.127 1.00 92.62 306 TYR A O 1
ATOM 2397 N N . ASP A 1 307 ? -6.201 -7.471 -6.956 1.00 86.94 307 ASP A N 1
ATOM 2398 C CA . ASP A 1 307 ? -7.193 -8.547 -7.027 1.00 86.94 307 ASP A CA 1
ATOM 2399 C C . ASP A 1 307 ? -8.302 -8.252 -8.039 1.00 86.94 307 ASP A C 1
ATOM 2401 O O . ASP A 1 307 ? -8.772 -9.158 -8.730 1.00 86.94 307 ASP A O 1
ATOM 2405 N N . THR A 1 308 ? -8.673 -6.976 -8.173 1.00 90.44 308 THR A N 1
ATOM 2406 C CA . THR A 1 308 ? -9.718 -6.538 -9.104 1.00 90.44 308 THR A CA 1
ATOM 2407 C C . THR A 1 308 ? -9.201 -6.416 -10.542 1.00 90.44 308 THR A C 1
ATOM 2409 O O . THR A 1 308 ? -9.885 -6.831 -11.477 1.00 90.44 308 THR A O 1
ATOM 2412 N N . HIS A 1 309 ? -7.999 -5.861 -10.743 1.00 93.75 309 HIS A N 1
ATOM 2413 C CA . HIS A 1 309 ? -7.531 -5.393 -12.058 1.00 93.75 309 HIS A CA 1
ATOM 2414 C C . HIS A 1 309 ? -6.299 -6.122 -12.608 1.00 93.75 309 HIS A C 1
ATOM 2416 O O . HIS A 1 309 ? -5.828 -5.762 -13.687 1.00 93.75 309 HIS A O 1
ATOM 2422 N N . LYS A 1 310 ? -5.785 -7.177 -11.957 1.00 92.44 310 LYS A N 1
ATOM 2423 C CA . LYS A 1 310 ? -4.600 -7.928 -12.436 1.00 92.44 310 LYS A CA 1
ATOM 2424 C C . LYS A 1 310 ? -4.706 -8.425 -13.883 1.00 92.44 310 LYS A C 1
ATOM 2426 O O . LYS A 1 310 ? -3.710 -8.418 -14.601 1.00 92.44 310 LYS A O 1
ATOM 2431 N N . ALA A 1 311 ? -5.908 -8.779 -14.345 1.00 91.00 311 ALA A N 1
ATOM 2432 C CA . ALA A 1 311 ? -6.158 -9.179 -15.736 1.00 91.00 311 ALA A CA 1
ATOM 2433 C C . ALA A 1 311 ? -6.059 -8.015 -16.745 1.00 91.00 311 ALA A C 1
ATOM 2435 O O . ALA A 1 311 ? -5.856 -8.233 -17.938 1.00 91.00 311 ALA A O 1
ATOM 2436 N N . SER A 1 312 ? -6.190 -6.773 -16.280 1.00 93.31 312 SER A N 1
ATOM 2437 C CA . SER A 1 312 ? -5.967 -5.571 -17.088 1.00 93.31 312 SER A CA 1
ATOM 2438 C C . SER A 1 312 ? -4.482 -5.204 -17.155 1.00 93.31 312 SER A C 1
ATOM 2440 O O . SER A 1 312 ? -4.042 -4.653 -18.163 1.00 93.31 312 SER A O 1
ATOM 2442 N N . PHE A 1 313 ? -3.704 -5.540 -16.119 1.00 95.44 313 PHE A N 1
ATOM 2443 C CA . PHE A 1 313 ? -2.260 -5.287 -16.062 1.00 95.44 313 PHE A CA 1
ATOM 2444 C C . PHE A 1 313 ? -1.450 -6.185 -16.987 1.00 95.44 313 PHE A C 1
ATOM 2446 O O . PHE A 1 313 ? -0.424 -5.747 -17.504 1.00 95.44 313 PHE A O 1
ATOM 2453 N N . ILE A 1 314 ? -1.897 -7.422 -17.206 1.00 96.00 314 ILE A N 1
ATOM 2454 C CA . ILE A 1 314 ? -1.297 -8.342 -18.169 1.00 96.00 314 ILE A CA 1
ATOM 2455 C C . ILE A 1 314 ? -2.347 -9.302 -18.717 1.00 96.00 314 ILE A C 1
ATOM 2457 O O . ILE A 1 314 ? -3.146 -9.859 -17.970 1.00 96.00 314 ILE A O 1
ATOM 2461 N N . ARG A 1 315 ? -2.344 -9.508 -20.033 1.00 95.12 315 ARG A N 1
ATOM 2462 C CA . ARG A 1 315 ? -3.242 -10.445 -20.715 1.00 95.12 315 ARG A CA 1
ATOM 2463 C C . ARG A 1 315 ? -2.654 -10.928 -22.032 1.00 95.12 315 ARG A C 1
ATOM 2465 O O . ARG A 1 315 ? -1.721 -10.333 -22.568 1.00 95.12 315 ARG A O 1
ATOM 2472 N N . VAL A 1 316 ? -3.251 -11.980 -22.580 1.00 94.81 316 VAL A N 1
ATOM 2473 C CA . VAL A 1 316 ? -2.946 -12.473 -23.926 1.00 94.81 316 VAL A CA 1
ATOM 2474 C C . VAL A 1 316 ? -4.059 -12.051 -24.873 1.00 94.81 316 VAL A C 1
ATOM 2476 O O . VAL A 1 316 ? -5.226 -12.360 -24.643 1.00 94.81 316 VAL A O 1
ATOM 2479 N N . GLU A 1 317 ? -3.696 -11.376 -25.957 1.00 92.62 317 GLU A N 1
ATOM 2480 C CA . GLU A 1 317 ? -4.623 -10.954 -27.002 1.00 92.62 317 GLU A CA 1
ATOM 2481 C C . GLU A 1 317 ? -4.008 -11.275 -28.366 1.00 92.62 317 GLU A C 1
ATOM 2483 O O . GLU A 1 317 ? -2.904 -10.839 -28.676 1.00 92.62 317 GLU A O 1
ATOM 2488 N N . ASN A 1 318 ? -4.690 -12.092 -29.176 1.00 87.81 318 ASN A N 1
ATOM 2489 C CA . ASN A 1 318 ? -4.205 -12.533 -30.494 1.00 87.81 318 ASN A CA 1
ATOM 2490 C C . ASN A 1 318 ? -2.778 -13.130 -30.485 1.00 87.81 318 ASN A C 1
ATOM 2492 O O . ASN A 1 318 ? -2.011 -12.934 -31.424 1.00 87.81 318 ASN A O 1
ATOM 2496 N N . GLY A 1 319 ? -2.414 -13.852 -29.418 1.00 81.38 319 GLY A N 1
ATOM 2497 C CA . GLY A 1 319 ? -1.082 -14.454 -29.259 1.00 81.38 319 GLY A CA 1
ATOM 2498 C C . GLY A 1 319 ? 0.020 -13.476 -28.833 1.00 81.38 319 GLY A C 1
ATOM 2499 O O . GLY A 1 319 ? 1.172 -13.879 -28.717 1.00 81.38 319 GLY A O 1
ATOM 2500 N N . VAL A 1 320 ? -0.321 -12.213 -28.571 1.00 88.88 320 VAL A N 1
ATOM 2501 C CA . VAL A 1 320 ? 0.586 -11.184 -28.052 1.00 88.88 320 VAL A CA 1
ATOM 2502 C C . VAL A 1 320 ? 0.321 -10.994 -26.562 1.00 88.88 320 VAL A C 1
ATOM 2504 O O . VAL A 1 320 ? -0.833 -10.909 -26.137 1.00 88.88 320 VAL A O 1
ATOM 2507 N N . VAL A 1 321 ? 1.383 -10.911 -25.760 1.00 94.56 321 VAL A N 1
ATOM 2508 C CA . VAL A 1 321 ? 1.269 -10.549 -24.342 1.00 94.56 321 VAL A CA 1
ATOM 2509 C C . VAL A 1 321 ? 1.208 -9.027 -24.243 1.00 94.56 321 VAL A C 1
ATOM 2511 O O . VAL A 1 321 ? 2.195 -8.337 -24.494 1.00 94.56 321 VAL A O 1
ATOM 2514 N N . LEU A 1 322 ? 0.036 -8.503 -23.890 1.00 94.38 322 LEU A N 1
ATOM 2515 C CA . LEU A 1 322 ? -0.193 -7.082 -23.638 1.00 94.38 322 LEU A CA 1
ATOM 2516 C C . LEU A 1 322 ? -0.093 -6.820 -22.140 1.00 94.38 322 LEU A C 1
ATOM 2518 O O . LEU A 1 322 ? -0.721 -7.526 -21.354 1.00 94.38 322 LEU A O 1
ATOM 2522 N N . PHE A 1 323 ? 0.676 -5.808 -21.745 1.00 95.62 323 PHE A N 1
ATOM 2523 C CA . PHE A 1 323 ? 0.895 -5.495 -20.337 1.00 95.62 323 PHE A CA 1
ATOM 2524 C C . PHE A 1 323 ? 1.212 -4.020 -20.094 1.00 95.62 323 PHE A C 1
ATOM 2526 O O . PHE A 1 323 ? 1.746 -3.334 -20.971 1.00 95.62 323 PHE A O 1
ATOM 2533 N N . ASP A 1 324 ? 0.916 -3.559 -18.879 1.00 96.88 324 ASP A N 1
ATOM 2534 C CA . ASP A 1 324 ? 1.355 -2.262 -18.370 1.00 96.88 324 ASP A CA 1
ATOM 2535 C C . ASP A 1 324 ? 2.688 -2.406 -17.625 1.00 96.88 324 ASP A C 1
ATOM 2537 O O . ASP A 1 324 ? 2.819 -3.174 -16.671 1.00 96.88 324 ASP A O 1
ATOM 2541 N N . TYR A 1 325 ? 3.702 -1.659 -18.057 1.00 95.56 325 TYR A N 1
ATOM 2542 C CA . TYR A 1 325 ? 5.046 -1.795 -17.505 1.00 95.56 325 TYR A CA 1
ATOM 2543 C C . TYR A 1 325 ? 5.191 -1.228 -16.087 1.00 95.56 325 TYR A C 1
ATOM 2545 O O . TYR A 1 325 ? 6.050 -1.708 -15.353 1.00 95.56 325 TYR A O 1
ATOM 2553 N N . ASN A 1 326 ? 4.372 -0.250 -15.678 1.00 97.19 326 ASN A N 1
ATOM 2554 C CA . ASN A 1 326 ? 4.396 0.279 -14.313 1.00 97.19 326 ASN A CA 1
ATOM 2555 C C . ASN A 1 326 ? 3.853 -0.771 -13.348 1.00 97.19 326 ASN A C 1
ATOM 2557 O O . ASN A 1 326 ? 4.491 -1.071 -12.340 1.00 97.19 326 ASN A O 1
ATOM 2561 N N . ALA A 1 327 ? 2.714 -1.380 -13.691 1.00 97.19 327 ALA A N 1
ATOM 2562 C CA . ALA A 1 327 ? 2.119 -2.438 -12.881 1.00 97.19 327 ALA A CA 1
ATOM 2563 C C . ALA A 1 327 ? 3.046 -3.658 -12.767 1.00 97.19 327 ALA A C 1
ATOM 2565 O O . ALA A 1 327 ? 3.251 -4.178 -11.672 1.00 97.19 327 ALA A O 1
ATOM 2566 N N . ILE A 1 328 ? 3.661 -4.083 -13.875 1.00 96.94 328 ILE A N 1
ATOM 2567 C CA . ILE A 1 328 ? 4.591 -5.221 -13.880 1.00 96.94 328 ILE A CA 1
ATOM 2568 C C . ILE A 1 328 ? 5.846 -4.936 -13.050 1.00 96.94 328 ILE A C 1
ATOM 2570 O O . ILE A 1 328 ? 6.265 -5.784 -12.258 1.00 96.94 328 ILE A O 1
ATOM 2574 N N . ALA A 1 329 ? 6.420 -3.740 -13.174 1.00 96.62 329 ALA A N 1
ATOM 2575 C CA . ALA A 1 329 ? 7.571 -3.343 -12.373 1.00 96.62 329 ALA A CA 1
ATOM 2576 C C . ALA A 1 329 ? 7.231 -3.276 -10.871 1.00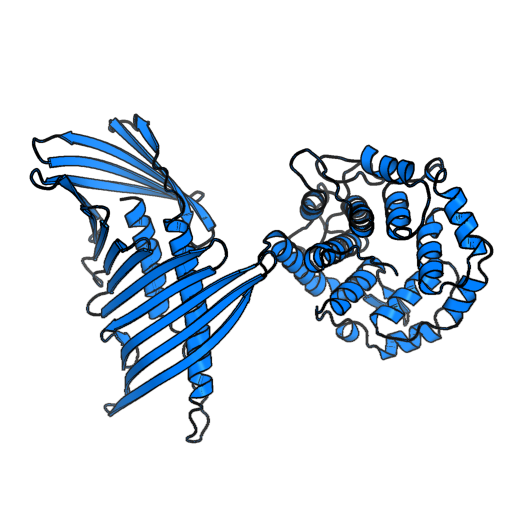 96.62 329 ALA A C 1
ATOM 2578 O O . ALA A 1 329 ? 7.995 -3.752 -10.034 1.00 96.62 329 ALA A O 1
ATOM 2579 N N . ALA A 1 330 ? 6.043 -2.777 -10.528 1.00 97.62 330 ALA A N 1
ATOM 2580 C CA . ALA A 1 330 ? 5.548 -2.714 -9.157 1.00 97.62 330 ALA A CA 1
ATOM 2581 C C . ALA A 1 330 ? 5.312 -4.089 -8.532 1.00 97.62 330 ALA A C 1
ATOM 2583 O O . ALA A 1 330 ? 5.726 -4.321 -7.400 1.00 97.62 330 ALA A O 1
ATOM 2584 N N . ILE A 1 331 ? 4.699 -5.014 -9.272 1.00 95.62 331 ILE A N 1
ATOM 2585 C CA . ILE A 1 331 ? 4.496 -6.397 -8.820 1.00 95.62 331 ILE A CA 1
ATOM 2586 C C . ILE A 1 331 ? 5.840 -7.090 -8.592 1.00 95.62 331 ILE A C 1
ATOM 2588 O O . ILE A 1 331 ? 6.017 -7.757 -7.578 1.00 95.62 331 ILE A O 1
ATOM 2592 N N . THR A 1 332 ? 6.805 -6.880 -9.493 1.00 94.44 332 THR A N 1
ATOM 2593 C CA . THR A 1 332 ? 8.170 -7.405 -9.333 1.00 94.44 332 THR A CA 1
ATOM 2594 C C . THR A 1 332 ? 8.795 -6.894 -8.037 1.00 94.44 332 THR A C 1
ATOM 2596 O O . THR A 1 332 ? 9.228 -7.693 -7.211 1.00 94.44 332 THR A O 1
ATOM 2599 N N . LEU A 1 333 ? 8.750 -5.576 -7.812 1.00 94.25 333 LEU A N 1
ATOM 2600 C CA . LEU A 1 333 ? 9.282 -4.947 -6.605 1.00 94.25 333 LEU A CA 1
ATOM 2601 C C . LEU A 1 333 ? 8.603 -5.467 -5.326 1.00 94.25 333 LEU A C 1
ATOM 2603 O O . LEU A 1 333 ? 9.276 -5.726 -4.329 1.00 94.25 333 LEU A O 1
ATOM 2607 N N . LEU A 1 334 ? 7.278 -5.622 -5.335 1.00 91.81 334 LEU A N 1
ATOM 2608 C CA . LEU A 1 334 ? 6.527 -6.167 -4.203 1.00 91.81 334 LEU A CA 1
ATOM 2609 C C . LEU A 1 334 ? 6.944 -7.621 -3.927 1.00 91.81 334 LEU A C 1
ATOM 2611 O O . LEU A 1 334 ? 7.282 -7.954 -2.794 1.00 91.81 334 LEU A O 1
ATOM 2615 N N . ASN A 1 335 ? 7.023 -8.471 -4.949 1.00 87.12 335 ASN A N 1
ATOM 2616 C CA . ASN A 1 335 ? 7.410 -9.873 -4.774 1.00 87.12 335 ASN A CA 1
ATOM 2617 C C . ASN A 1 335 ? 8.852 -10.028 -4.258 1.00 87.12 335 ASN A C 1
ATOM 2619 O O . ASN A 1 335 ? 9.109 -10.836 -3.366 1.00 87.12 335 ASN A O 1
ATOM 2623 N N . GLU A 1 336 ? 9.787 -9.194 -4.723 1.00 85.00 336 GLU A N 1
ATOM 2624 C CA . GLU A 1 336 ? 11.158 -9.133 -4.186 1.00 85.00 336 GLU A CA 1
ATOM 2625 C C . GLU A 1 336 ? 11.211 -8.732 -2.700 1.00 85.00 336 GLU A C 1
ATOM 2627 O O . GLU A 1 336 ? 12.188 -9.021 -2.008 1.00 85.00 336 GLU A O 1
ATOM 2632 N N . ASN A 1 337 ? 10.152 -8.096 -2.193 1.00 82.19 337 ASN A N 1
ATOM 2633 C CA . ASN A 1 337 ? 10.017 -7.648 -0.808 1.00 82.19 337 ASN A CA 1
ATOM 2634 C C . ASN A 1 337 ? 9.002 -8.477 0.002 1.00 82.19 337 ASN A C 1
ATOM 2636 O O . ASN A 1 337 ? 8.539 -8.028 1.053 1.00 82.19 337 ASN A O 1
ATOM 2640 N N . GLY A 1 338 ? 8.699 -9.701 -0.445 1.00 76.94 338 GLY A N 1
ATOM 2641 C CA . GLY A 1 338 ? 7.971 -10.705 0.337 1.00 76.94 338 GLY A CA 1
ATOM 2642 C C . GLY A 1 338 ? 6.448 -10.682 0.204 1.00 76.94 338 GLY A C 1
ATOM 2643 O O . GLY A 1 338 ? 5.777 -11.326 1.007 1.00 76.94 338 GLY A O 1
ATOM 2644 N N . TYR A 1 339 ? 5.902 -9.962 -0.778 1.00 78.88 339 TYR A N 1
ATOM 2645 C CA . TYR A 1 339 ? 4.496 -10.102 -1.174 1.00 78.88 339 TYR A CA 1
ATOM 2646 C C . TYR A 1 339 ? 4.333 -11.282 -2.150 1.00 78.88 339 TYR A C 1
ATOM 2648 O O . TYR A 1 339 ? 5.302 -11.698 -2.781 1.00 78.88 339 TYR A O 1
ATOM 2656 N N . ASP A 1 340 ? 3.119 -11.827 -2.264 1.00 82.50 340 ASP A N 1
ATOM 2657 C CA . ASP A 1 340 ? 2.827 -13.019 -3.079 1.00 82.50 340 ASP A CA 1
ATOM 2658 C C . ASP A 1 340 ? 1.818 -12.712 -4.198 1.00 82.50 340 ASP A C 1
ATOM 2660 O O . ASP A 1 340 ? 0.694 -13.213 -4.234 1.00 82.50 340 ASP A O 1
ATOM 2664 N N . TYR A 1 341 ? 2.202 -11.813 -5.106 1.00 85.19 341 TYR A N 1
ATOM 2665 C CA . TYR A 1 341 ? 1.394 -11.456 -6.271 1.00 85.19 341 TYR A CA 1
ATOM 2666 C C . TYR A 1 341 ? 1.794 -12.309 -7.480 1.00 85.19 341 TYR A C 1
ATOM 2668 O O . TYR A 1 341 ? 2.681 -11.955 -8.262 1.00 85.19 341 TYR A O 1
ATOM 2676 N N . ASP A 1 342 ? 1.117 -13.444 -7.650 1.00 83.94 342 ASP A N 1
ATOM 2677 C CA . ASP A 1 342 ? 1.430 -14.430 -8.686 1.00 83.94 342 ASP A CA 1
ATOM 2678 C C . ASP A 1 342 ? 0.818 -14.088 -10.060 1.00 83.94 342 ASP A C 1
ATOM 2680 O O . ASP A 1 342 ? -0.340 -14.390 -10.370 1.00 83.94 342 ASP A O 1
ATOM 2684 N N . LEU A 1 343 ? 1.634 -13.492 -10.936 1.00 87.12 343 LEU A N 1
ATOM 2685 C CA . LEU A 1 343 ? 1.267 -13.208 -12.330 1.00 87.12 343 LEU A CA 1
ATOM 2686 C C . LEU A 1 343 ? 0.992 -14.468 -13.164 1.00 87.12 343 LEU A C 1
ATOM 2688 O O . LEU A 1 343 ? 0.277 -14.384 -14.167 1.00 87.12 343 LEU A O 1
ATOM 2692 N N . THR A 1 344 ? 1.515 -15.633 -12.765 1.00 87.56 344 THR A N 1
ATOM 2693 C CA . THR A 1 344 ? 1.358 -16.876 -13.534 1.00 87.56 344 THR A CA 1
ATOM 2694 C C . THR A 1 344 ? -0.075 -17.402 -13.522 1.00 87.56 344 THR A C 1
ATOM 2696 O O . THR A 1 344 ? -0.461 -18.146 -14.426 1.00 87.56 344 THR A O 1
ATOM 2699 N N . GLN A 1 345 ? -0.890 -16.944 -12.565 1.00 84.06 345 GLN A N 1
ATOM 2700 C CA . GLN A 1 345 ? -2.333 -17.186 -12.526 1.00 84.06 345 GLN A CA 1
ATOM 2701 C C . GLN A 1 345 ? -3.097 -16.435 -13.624 1.00 84.06 345 GLN A C 1
ATOM 2703 O O . GLN A 1 345 ? -4.219 -16.814 -13.953 1.00 84.06 345 GLN A O 1
ATOM 2708 N N . VAL A 1 346 ? -2.515 -15.363 -14.176 1.00 89.75 346 VAL A N 1
ATOM 2709 C CA . VAL A 1 346 ? -3.136 -14.531 -15.218 1.00 89.75 346 VAL A CA 1
ATOM 2710 C C . VAL A 1 346 ? -2.585 -14.894 -16.593 1.00 89.75 346 VAL A C 1
ATOM 2712 O O . VAL A 1 346 ? -3.350 -15.169 -17.516 1.00 89.75 346 VAL A O 1
ATOM 2715 N N . VAL A 1 347 ? -1.256 -14.928 -16.734 1.00 92.94 347 VAL A N 1
ATOM 2716 C CA . VAL A 1 347 ? -0.581 -15.363 -17.960 1.00 92.94 347 VAL A CA 1
ATOM 2717 C C . VAL A 1 347 ? 0.467 -16.419 -17.602 1.00 92.94 347 VAL A C 1
ATOM 2719 O O . VAL A 1 347 ? 1.418 -16.118 -16.884 1.00 92.94 347 VAL A O 1
ATOM 2722 N N . PRO A 1 348 ? 0.344 -17.665 -18.096 1.00 93.94 348 PRO A N 1
ATOM 2723 C CA . PRO A 1 348 ? 1.293 -18.719 -17.766 1.00 93.94 348 PRO A CA 1
ATOM 2724 C C . PRO A 1 348 ? 2.728 -18.368 -18.170 1.00 93.94 348 PRO A C 1
ATOM 2726 O O . PRO A 1 348 ? 2.976 -17.854 -19.263 1.00 93.94 348 PRO A O 1
ATOM 2729 N N . LYS A 1 349 ? 3.699 -18.749 -17.330 1.00 94.75 349 LYS A N 1
ATOM 2730 C CA . LYS A 1 349 ? 5.134 -18.514 -17.575 1.00 94.75 349 LYS A CA 1
ATOM 2731 C C . LYS A 1 349 ? 5.593 -18.985 -18.961 1.00 94.75 349 LYS A C 1
ATOM 2733 O O . LYS A 1 349 ? 6.366 -18.295 -19.616 1.00 94.75 349 LYS A O 1
ATOM 2738 N N . GLN A 1 350 ? 5.086 -20.126 -19.429 1.00 94.75 350 GLN A N 1
ATOM 2739 C CA . GLN A 1 350 ? 5.420 -20.672 -20.748 1.00 94.75 350 GLN A CA 1
ATOM 2740 C C . GLN A 1 350 ? 4.989 -19.747 -21.900 1.00 94.75 350 GLN A C 1
ATOM 2742 O O . GLN A 1 350 ? 5.747 -19.554 -22.847 1.00 94.75 350 GLN A O 1
ATOM 2747 N N . THR A 1 351 ? 3.821 -19.110 -21.795 1.00 96.00 351 THR A N 1
ATOM 2748 C CA . THR A 1 351 ? 3.341 -18.139 -22.789 1.00 96.00 351 THR A CA 1
ATOM 2749 C C . THR A 1 351 ? 4.247 -16.912 -22.853 1.00 96.00 351 THR A C 1
ATOM 2751 O O . THR A 1 351 ? 4.530 -16.403 -23.935 1.00 96.00 351 THR A O 1
ATOM 2754 N N . VAL A 1 352 ? 4.760 -16.462 -21.705 1.00 96.50 352 VAL A N 1
ATOM 2755 C CA . VAL A 1 352 ? 5.724 -15.354 -21.651 1.00 96.50 352 VAL A CA 1
ATOM 2756 C C . VAL A 1 352 ? 7.058 -15.738 -22.286 1.00 96.50 352 VAL A C 1
ATOM 2758 O O . VAL A 1 352 ? 7.616 -14.942 -23.035 1.00 96.50 352 VAL A O 1
ATOM 2761 N N . VAL A 1 353 ? 7.547 -16.961 -22.057 1.00 95.44 353 VAL A N 1
ATOM 2762 C CA . VAL A 1 353 ? 8.765 -17.474 -22.713 1.00 95.44 353 VAL A CA 1
ATOM 2763 C C . VAL A 1 353 ? 8.613 -17.472 -24.238 1.00 95.44 353 VAL A C 1
ATOM 2765 O O . VAL A 1 353 ? 9.495 -16.995 -24.949 1.00 95.44 353 VAL A O 1
ATOM 2768 N N . GLU A 1 354 ? 7.492 -17.972 -24.754 1.00 94.12 354 GLU A N 1
ATOM 2769 C CA . GLU A 1 354 ? 7.213 -18.001 -26.197 1.00 94.12 354 GLU A CA 1
ATOM 2770 C C . GLU A 1 354 ? 7.124 -16.594 -26.797 1.00 94.12 354 GLU A C 1
ATOM 2772 O O . GLU A 1 354 ? 7.693 -16.329 -27.861 1.00 94.12 354 GLU A O 1
ATOM 2777 N N . TYR A 1 355 ? 6.471 -15.674 -26.086 1.00 95.19 355 TYR A N 1
ATOM 2778 C CA . TYR A 1 355 ? 6.378 -14.281 -26.498 1.00 95.19 355 TYR A CA 1
ATOM 2779 C C . TYR A 1 355 ? 7.749 -13.595 -26.524 1.00 95.19 355 TYR A C 1
ATOM 2781 O O . TYR A 1 355 ? 8.113 -13.009 -27.539 1.00 95.19 355 TYR A O 1
ATOM 2789 N N . LEU A 1 356 ? 8.557 -13.722 -25.466 1.00 94.88 356 LEU A N 1
ATOM 2790 C CA . LEU A 1 356 ? 9.900 -13.128 -25.401 1.00 94.88 356 LEU A CA 1
ATOM 2791 C C . LEU A 1 356 ? 10.824 -13.627 -26.524 1.00 94.88 356 LEU A C 1
ATOM 2793 O O . LEU A 1 356 ? 11.635 -12.857 -27.032 1.00 94.88 356 LEU A O 1
ATOM 2797 N N . ASN A 1 357 ? 10.679 -14.887 -26.947 1.00 91.44 357 ASN A N 1
ATOM 2798 C CA . ASN A 1 357 ? 11.474 -15.471 -28.033 1.00 91.44 357 ASN A CA 1
ATOM 2799 C C . ASN A 1 357 ? 11.069 -14.990 -29.436 1.00 91.44 357 ASN A C 1
ATOM 2801 O O . ASN A 1 357 ? 11.845 -15.138 -30.379 1.00 91.44 357 ASN A O 1
ATOM 2805 N N . THR A 1 358 ? 9.855 -14.461 -29.593 1.00 90.94 358 THR A N 1
ATOM 2806 C CA . THR A 1 358 ? 9.295 -14.055 -30.895 1.00 90.94 358 THR A CA 1
ATOM 2807 C C . THR A 1 358 ? 9.051 -12.551 -31.008 1.00 90.94 358 THR A C 1
ATOM 2809 O O . THR A 1 358 ? 8.827 -12.046 -32.111 1.00 90.94 358 THR A O 1
ATOM 2812 N N . ALA A 1 359 ? 9.125 -11.819 -29.894 1.00 92.25 359 ALA A N 1
ATOM 2813 C CA . ALA A 1 359 ? 8.925 -10.382 -29.848 1.00 92.25 359 ALA A CA 1
ATOM 2814 C C . ALA A 1 359 ? 9.971 -9.639 -30.695 1.00 92.25 359 ALA A C 1
ATOM 2816 O O . ALA A 1 359 ? 11.173 -9.897 -30.630 1.00 92.25 359 ALA A O 1
ATOM 2817 N N . THR A 1 360 ? 9.499 -8.680 -31.490 1.00 91.62 360 THR A N 1
ATOM 2818 C CA . THR A 1 360 ? 10.360 -7.787 -32.273 1.00 91.62 360 THR A CA 1
ATOM 2819 C C . THR A 1 360 ? 10.694 -6.548 -31.450 1.00 91.62 360 THR A C 1
ATOM 2821 O O . THR A 1 360 ? 9.804 -5.936 -30.868 1.00 91.62 360 THR A O 1
ATOM 2824 N N . ILE A 1 361 ? 11.969 -6.161 -31.426 1.00 94.69 361 ILE A N 1
ATOM 2825 C CA . ILE A 1 361 ? 12.438 -4.952 -30.743 1.00 94.69 361 ILE A CA 1
ATOM 2826 C C . ILE A 1 361 ? 12.601 -3.856 -31.793 1.00 94.69 361 ILE A C 1
ATOM 2828 O O . ILE A 1 361 ? 13.522 -3.917 -32.607 1.00 94.69 361 ILE A O 1
ATOM 2832 N N . SER A 1 362 ? 11.692 -2.879 -31.797 1.00 91.88 362 SER A N 1
ATOM 2833 C CA . SER A 1 362 ? 11.698 -1.775 -32.768 1.00 91.88 362 SER A CA 1
ATOM 2834 C C . SER A 1 362 ? 12.020 -0.414 -32.152 1.00 91.88 362 SER A C 1
ATOM 2836 O O . SER A 1 362 ? 12.306 0.537 -32.877 1.00 91.88 362 SER A O 1
ATOM 2838 N N . SER A 1 363 ? 11.987 -0.323 -30.823 1.00 94.88 363 SER A N 1
ATOM 2839 C CA . SER A 1 363 ? 12.202 0.908 -30.068 1.00 94.88 363 SER A CA 1
ATOM 2840 C C . SER A 1 363 ? 12.812 0.633 -28.690 1.00 94.88 363 SER A C 1
ATOM 2842 O O . SER A 1 363 ? 12.779 -0.490 -28.179 1.00 94.88 363 SER A O 1
ATOM 2844 N N . GLU A 1 364 ? 13.324 1.684 -28.044 1.00 95.69 364 GLU A N 1
ATOM 2845 C CA . GLU A 1 364 ? 13.760 1.658 -26.643 1.00 95.69 364 GLU A CA 1
ATOM 2846 C C . GLU A 1 364 ? 12.609 1.260 -25.713 1.00 95.69 364 GLU A C 1
ATOM 2848 O O . GLU A 1 364 ? 12.827 0.565 -24.723 1.00 95.69 364 GLU A O 1
ATOM 2853 N N . GLY A 1 365 ? 11.378 1.650 -26.061 1.00 95.19 365 GLY A N 1
ATOM 2854 C CA . GLY A 1 365 ? 10.169 1.262 -25.341 1.00 95.19 365 GLY A CA 1
ATOM 2855 C C . GLY A 1 365 ? 9.920 -0.245 -25.373 1.00 95.19 365 GLY A C 1
ATOM 2856 O O . GLY A 1 365 ? 9.615 -0.822 -24.331 1.00 95.19 365 GLY A O 1
ATOM 2857 N N . ASP A 1 366 ? 10.092 -0.895 -26.526 1.00 95.12 366 ASP A N 1
ATOM 2858 C CA . ASP A 1 366 ? 9.918 -2.350 -26.650 1.00 95.12 366 ASP A CA 1
ATOM 2859 C C . ASP A 1 366 ? 10.976 -3.095 -25.834 1.00 95.12 366 ASP A C 1
ATOM 2861 O O . ASP A 1 366 ? 10.642 -3.958 -25.022 1.00 95.12 366 ASP A O 1
ATOM 2865 N N . ALA A 1 367 ? 12.248 -2.715 -25.997 1.00 96.44 367 ALA A N 1
ATOM 2866 C CA . ALA A 1 367 ? 13.364 -3.297 -25.254 1.00 96.44 367 ALA A CA 1
ATOM 2867 C C . ALA A 1 367 ? 13.155 -3.178 -23.734 1.00 96.44 367 ALA A C 1
ATOM 2869 O O . ALA A 1 367 ? 13.292 -4.160 -23.002 1.00 96.44 367 ALA A O 1
ATOM 2870 N N . PHE A 1 368 ? 12.769 -1.988 -23.265 1.00 97.06 368 PHE A N 1
ATOM 2871 C CA . PHE A 1 368 ? 12.500 -1.708 -21.856 1.00 97.06 368 PHE A CA 1
ATOM 2872 C C . PHE A 1 368 ? 11.336 -2.539 -21.306 1.00 97.06 368 PHE A C 1
ATOM 2874 O O . PHE A 1 368 ? 11.470 -3.183 -20.264 1.00 97.06 368 PHE A O 1
ATOM 2881 N N . LYS A 1 369 ? 10.209 -2.582 -22.024 1.00 96.38 369 LYS A N 1
ATOM 2882 C CA . LYS A 1 369 ? 9.032 -3.365 -21.628 1.00 96.38 369 LYS A CA 1
ATOM 2883 C C . LYS A 1 369 ? 9.353 -4.858 -21.533 1.00 96.38 369 LYS A C 1
ATOM 2885 O O . LYS A 1 369 ? 8.996 -5.494 -20.543 1.00 96.38 369 LYS A O 1
ATOM 2890 N N . LEU A 1 370 ? 10.039 -5.421 -22.530 1.00 96.69 370 LEU A N 1
ATOM 2891 C CA . LEU A 1 370 ? 10.395 -6.844 -22.548 1.00 96.69 370 LEU A CA 1
ATOM 2892 C C . LEU A 1 370 ? 11.405 -7.202 -21.448 1.00 96.69 370 LEU A C 1
ATOM 2894 O O . LEU A 1 370 ? 11.290 -8.272 -20.853 1.00 96.69 370 LEU A O 1
ATOM 2898 N N . MET A 1 371 ? 12.347 -6.305 -21.128 1.00 96.88 371 MET A N 1
ATOM 2899 C CA . MET A 1 371 ? 13.262 -6.474 -19.993 1.00 96.88 371 MET A CA 1
ATOM 2900 C C . MET A 1 371 ? 12.493 -6.588 -18.669 1.00 96.88 371 MET A C 1
ATOM 2902 O O . MET A 1 371 ? 12.747 -7.513 -17.897 1.00 96.88 371 MET A O 1
ATOM 2906 N N . LEU A 1 372 ? 11.540 -5.684 -18.414 1.00 96.75 372 LEU A N 1
ATOM 2907 C CA . LEU A 1 372 ? 10.713 -5.727 -17.203 1.00 96.75 372 LEU A CA 1
ATOM 2908 C C . LEU A 1 372 ? 9.856 -6.997 -17.141 1.00 96.75 372 LEU A C 1
ATOM 2910 O O . LEU A 1 372 ? 9.773 -7.624 -16.089 1.00 96.75 372 LEU A O 1
ATOM 2914 N N . LEU A 1 373 ? 9.272 -7.416 -18.268 1.00 96.62 373 LEU A N 1
ATOM 2915 C CA . LEU A 1 373 ? 8.486 -8.649 -18.336 1.00 96.62 373 LEU A CA 1
ATOM 2916 C C . LEU A 1 373 ? 9.337 -9.893 -18.033 1.00 96.62 373 LEU A C 1
ATOM 2918 O O . LEU A 1 373 ? 8.899 -10.760 -17.280 1.00 96.62 373 LEU A O 1
ATOM 2922 N N . ALA A 1 374 ? 10.555 -9.980 -18.578 1.00 95.75 374 ALA A N 1
ATOM 2923 C CA . ALA A 1 374 ? 11.468 -11.086 -18.290 1.00 95.75 374 ALA A CA 1
ATOM 2924 C C . ALA A 1 374 ? 11.821 -11.145 -16.794 1.00 95.75 374 ALA A C 1
ATOM 2926 O O . ALA A 1 374 ? 11.694 -12.206 -16.176 1.00 95.75 374 ALA A O 1
ATOM 2927 N N . LYS A 1 375 ? 12.172 -9.997 -16.192 1.00 93.06 375 LYS A N 1
ATOM 2928 C CA . LYS A 1 375 ? 12.448 -9.893 -14.751 1.00 93.06 375 LYS A CA 1
ATOM 2929 C C . LYS A 1 375 ? 11.258 -10.337 -13.897 1.00 93.06 375 LYS A C 1
ATOM 2931 O O . LYS A 1 375 ? 11.438 -11.160 -13.005 1.00 93.06 375 LYS A O 1
ATOM 2936 N N . ALA A 1 376 ? 10.049 -9.875 -14.218 1.00 93.88 376 ALA A N 1
ATOM 2937 C CA . ALA A 1 376 ? 8.835 -10.188 -13.460 1.00 93.88 376 ALA A CA 1
ATOM 2938 C C . ALA A 1 376 ? 8.518 -11.692 -13.382 1.00 93.88 376 ALA A C 1
ATOM 2940 O O . ALA A 1 376 ? 7.921 -12.152 -12.413 1.00 93.88 376 ALA A O 1
ATOM 2941 N N . TYR A 1 377 ? 8.934 -12.473 -14.385 1.00 94.31 377 TYR A N 1
ATOM 2942 C CA . TYR A 1 377 ? 8.750 -13.930 -14.424 1.00 94.31 377 TYR A CA 1
ATOM 2943 C C . TYR A 1 377 ? 9.984 -14.720 -13.953 1.00 94.31 377 TYR A C 1
ATOM 2945 O O . TYR A 1 377 ? 10.010 -15.959 -14.058 1.00 94.31 377 TYR A O 1
ATOM 2953 N N . GLY A 1 378 ? 11.019 -14.030 -13.457 1.00 92.00 378 GLY A N 1
ATOM 2954 C CA . GLY A 1 378 ? 12.303 -14.632 -13.099 1.00 92.00 378 GLY A CA 1
ATOM 2955 C C . GLY A 1 378 ? 12.929 -15.370 -14.283 1.00 92.00 378 GLY A C 1
ATOM 2956 O O . GLY A 1 378 ? 13.361 -16.516 -14.144 1.00 92.00 378 GLY A O 1
ATOM 2957 N N . LEU A 1 379 ? 12.856 -14.770 -15.472 1.00 94.31 379 LEU A N 1
ATOM 2958 C CA . LEU A 1 379 ? 13.436 -15.285 -16.708 1.00 94.31 379 LEU A CA 1
ATOM 2959 C C . LEU A 1 379 ? 14.741 -14.552 -17.018 1.00 94.31 379 LEU A C 1
ATOM 2961 O O . LEU A 1 379 ? 14.912 -13.380 -16.683 1.00 94.31 379 LEU A O 1
ATOM 2965 N N . GLU A 1 380 ? 15.652 -15.243 -17.697 1.00 93.31 380 GLU A N 1
ATOM 2966 C CA . GLU A 1 380 ? 16.828 -14.597 -18.272 1.00 93.31 380 GLU A CA 1
ATOM 2967 C C . GLU A 1 380 ? 16.385 -13.593 -19.343 1.00 93.31 380 GLU A C 1
ATOM 2969 O O . GLU A 1 380 ? 15.513 -13.882 -20.167 1.00 93.31 380 GLU A O 1
ATOM 2974 N N . VAL A 1 381 ? 16.970 -12.395 -19.314 1.00 93.31 381 VAL A N 1
ATOM 2975 C CA . VAL A 1 381 ? 16.664 -11.352 -20.294 1.00 93.31 381 VAL A CA 1
ATOM 2976 C C . VAL A 1 381 ? 17.209 -11.781 -21.665 1.00 93.31 381 VAL A C 1
ATOM 2978 O O . VAL A 1 381 ? 18.403 -12.069 -21.763 1.00 93.31 381 VAL A O 1
ATOM 2981 N N . PRO A 1 382 ? 16.387 -11.798 -22.735 1.00 93.19 382 PRO A N 1
ATOM 2982 C CA . PRO A 1 382 ? 16.848 -12.166 -24.071 1.00 93.19 382 PRO A CA 1
ATOM 2983 C C . PRO A 1 382 ? 18.071 -11.361 -24.530 1.00 93.19 382 PRO A C 1
ATOM 2985 O O . PRO A 1 382 ? 18.089 -10.130 -24.447 1.00 93.19 382 PRO A O 1
ATOM 2988 N N . SER A 1 383 ? 19.071 -12.046 -25.094 1.00 93.69 383 SER A N 1
ATOM 2989 C CA . SER A 1 383 ? 20.302 -11.412 -25.593 1.00 93.69 383 SER A CA 1
ATOM 2990 C C . SER A 1 383 ? 20.041 -10.355 -26.668 1.00 93.69 383 SER A C 1
ATOM 2992 O O . SER A 1 383 ? 20.783 -9.380 -26.755 1.00 93.69 383 SER A O 1
ATOM 2994 N N . SER A 1 384 ? 18.950 -10.486 -27.429 1.00 94.50 384 SER A N 1
ATOM 2995 C CA . SER A 1 384 ? 18.494 -9.485 -28.400 1.00 94.50 384 SER A CA 1
ATOM 2996 C C . SER A 1 384 ? 18.242 -8.109 -27.773 1.00 94.50 384 SER A C 1
ATOM 2998 O O . SER A 1 384 ? 18.546 -7.100 -28.405 1.00 94.50 384 SER A O 1
ATOM 3000 N N . ILE A 1 385 ? 17.755 -8.049 -26.528 1.00 95.62 385 ILE A N 1
ATOM 3001 C CA . ILE A 1 385 ? 17.536 -6.796 -25.788 1.00 95.62 385 ILE A CA 1
ATOM 3002 C C . ILE A 1 385 ? 18.879 -6.177 -25.395 1.00 95.62 385 ILE A C 1
ATOM 3004 O O . ILE A 1 385 ? 19.097 -4.985 -25.605 1.00 95.62 385 ILE A O 1
ATOM 3008 N N . ILE A 1 386 ? 19.806 -6.997 -24.894 1.00 94.81 386 ILE A N 1
ATOM 3009 C CA . ILE A 1 386 ? 21.149 -6.559 -24.489 1.00 94.81 386 ILE A CA 1
ATOM 3010 C C . ILE A 1 386 ? 21.906 -5.993 -25.699 1.00 94.81 386 ILE A C 1
ATOM 3012 O O . ILE A 1 386 ? 22.427 -4.878 -25.639 1.00 94.81 386 ILE A O 1
ATOM 3016 N N . THR A 1 387 ? 21.909 -6.730 -26.816 1.00 94.88 387 THR A N 1
ATOM 3017 C CA . THR A 1 387 ? 22.532 -6.315 -28.079 1.00 94.88 387 THR A CA 1
ATOM 3018 C C . THR A 1 387 ? 21.871 -5.066 -28.659 1.00 94.88 387 THR A C 1
ATOM 3020 O O . THR A 1 387 ? 22.570 -4.216 -29.207 1.00 94.88 387 THR A O 1
ATOM 3023 N N . TYR A 1 388 ? 20.549 -4.913 -28.536 1.00 95.44 388 TYR A N 1
ATOM 3024 C CA . TYR A 1 388 ? 19.873 -3.679 -28.937 1.00 95.44 388 TYR A CA 1
ATOM 3025 C C . TYR A 1 388 ? 20.410 -2.479 -28.144 1.00 95.44 388 TYR A C 1
ATOM 3027 O O . TYR A 1 388 ? 20.841 -1.501 -28.749 1.00 95.44 388 TYR A O 1
ATOM 3035 N N . THR A 1 389 ? 20.470 -2.570 -26.809 1.00 95.88 389 THR A N 1
ATOM 3036 C CA . THR A 1 389 ? 20.962 -1.474 -25.954 1.00 95.88 389 THR A CA 1
ATOM 3037 C C . THR A 1 389 ? 22.424 -1.115 -26.224 1.00 95.88 389 THR A C 1
ATOM 3039 O O . THR A 1 389 ? 22.757 0.070 -26.275 1.00 95.88 389 THR A O 1
ATOM 3042 N N . GLU A 1 390 ? 23.288 -2.110 -26.436 1.00 95.88 390 GLU A N 1
ATOM 3043 C CA . GLU A 1 390 ? 24.709 -1.900 -26.752 1.00 95.88 390 GLU A CA 1
ATOM 3044 C C . GLU A 1 390 ? 24.902 -1.112 -28.059 1.00 95.88 390 GLU A C 1
ATOM 3046 O O . GLU A 1 390 ? 25.789 -0.267 -28.151 1.00 95.88 390 GLU A O 1
ATOM 3051 N N . ASN A 1 391 ? 24.037 -1.341 -29.053 1.00 95.31 391 ASN A N 1
ATOM 3052 C CA . ASN A 1 391 ? 24.140 -0.733 -30.382 1.00 95.31 391 ASN A CA 1
ATOM 3053 C C . ASN A 1 391 ? 23.342 0.574 -30.551 1.00 95.31 391 ASN A C 1
ATOM 3055 O O . ASN A 1 391 ? 23.345 1.152 -31.641 1.00 95.31 391 ASN A O 1
ATOM 3059 N N . LEU A 1 392 ? 22.661 1.064 -29.508 1.00 94.56 392 LEU A N 1
ATOM 3060 C CA . LEU A 1 392 ? 21.972 2.357 -29.557 1.00 94.56 392 LEU A CA 1
ATOM 3061 C C . LEU A 1 392 ? 22.989 3.501 -29.701 1.00 94.56 392 LEU A C 1
ATOM 3063 O O . LEU A 1 392 ? 23.729 3.816 -28.769 1.00 94.56 392 LEU A O 1
ATOM 3067 N N . ALA A 1 393 ? 23.004 4.150 -30.866 1.00 91.12 393 ALA A N 1
ATOM 3068 C CA . ALA A 1 393 ? 23.863 5.309 -31.131 1.00 91.12 393 ALA A CA 1
ATOM 3069 C C . ALA A 1 393 ? 23.264 6.630 -30.612 1.00 91.12 393 ALA A C 1
ATOM 3071 O O . ALA A 1 393 ? 23.989 7.561 -30.266 1.00 91.12 393 ALA A O 1
ATOM 3072 N N . SER A 1 394 ? 21.936 6.711 -30.579 1.00 93.00 394 SER A N 1
ATOM 3073 C CA . SER A 1 394 ? 21.140 7.863 -30.163 1.00 93.00 394 SER A CA 1
ATOM 3074 C C . SER A 1 394 ? 19.765 7.386 -29.723 1.00 93.00 394 SER A C 1
ATOM 3076 O O . SER A 1 394 ? 19.335 6.299 -30.101 1.00 93.00 394 SER A O 1
ATOM 3078 N N . VAL A 1 395 ? 19.061 8.234 -28.988 1.00 91.06 395 VAL A N 1
ATOM 3079 C CA . VAL A 1 395 ? 17.662 8.029 -28.609 1.00 91.06 395 VAL A CA 1
ATOM 3080 C C . VAL A 1 395 ? 16.728 8.783 -29.552 1.00 91.06 395 VAL A C 1
ATOM 3082 O O . VAL A 1 395 ? 17.061 9.877 -30.010 1.00 91.06 395 VAL A O 1
ATOM 3085 N N . ALA A 1 396 ? 15.566 8.203 -29.855 1.00 86.75 396 ALA A N 1
ATOM 3086 C CA . ALA A 1 396 ? 14.634 8.765 -30.841 1.00 86.75 396 ALA A CA 1
ATOM 3087 C C . ALA A 1 396 ? 14.033 10.127 -30.434 1.00 86.75 396 ALA A C 1
ATOM 3089 O O . ALA A 1 396 ? 13.735 10.961 -31.289 1.00 86.75 396 ALA A O 1
ATOM 3090 N N . SER A 1 397 ? 13.825 10.343 -29.133 1.00 91.50 397 SER A N 1
ATOM 3091 C CA . SER A 1 397 ? 13.246 11.562 -28.560 1.00 91.50 397 SER A CA 1
ATOM 3092 C C . SER A 1 397 ? 13.611 11.688 -27.078 1.00 91.50 397 SER A C 1
ATOM 3094 O O . SER A 1 397 ? 13.971 10.694 -26.440 1.00 91.50 397 SER A O 1
ATOM 3096 N N . PHE A 1 398 ? 13.455 12.884 -26.500 1.00 90.94 398 PHE A N 1
ATOM 3097 C CA . PHE A 1 398 ? 13.604 13.093 -25.057 1.00 90.94 398 PHE A CA 1
ATOM 3098 C C . PHE A 1 398 ? 12.621 12.248 -24.229 1.00 90.94 398 PHE A C 1
ATOM 3100 O O . PHE A 1 398 ? 12.953 11.843 -23.117 1.00 90.94 398 PHE A O 1
ATOM 3107 N N . TYR A 1 399 ? 11.458 11.887 -24.789 1.00 92.56 399 TYR A N 1
ATOM 3108 C CA . TYR A 1 399 ? 10.517 10.949 -24.159 1.00 92.56 399 TYR A CA 1
ATOM 3109 C C . TYR A 1 399 ? 11.097 9.541 -23.973 1.00 92.56 399 TYR A C 1
ATOM 3111 O O . TYR A 1 399 ? 10.629 8.795 -23.118 1.00 92.56 399 TYR A O 1
ATOM 3119 N N . SER A 1 400 ? 12.117 9.170 -24.752 1.00 94.75 400 SER A N 1
ATOM 3120 C CA . SER A 1 400 ? 12.777 7.862 -24.683 1.00 94.75 400 SER A CA 1
ATOM 3121 C C . SER A 1 400 ? 13.985 7.854 -23.742 1.00 94.75 400 SER A C 1
ATOM 3123 O O . SER A 1 400 ? 14.539 6.784 -23.479 1.00 94.75 400 SER A O 1
ATOM 3125 N N . TYR A 1 401 ? 14.390 9.016 -23.204 1.00 95.69 401 TYR A N 1
ATOM 3126 C CA . TYR A 1 401 ? 15.513 9.119 -22.267 1.00 95.69 401 TYR A CA 1
ATOM 3127 C C . TYR A 1 401 ? 15.327 8.196 -21.051 1.00 95.69 401 TYR A C 1
ATOM 3129 O O . TYR A 1 401 ? 16.271 7.467 -20.744 1.00 95.69 401 TYR A O 1
ATOM 3137 N N . PRO A 1 402 ? 14.149 8.132 -20.389 1.00 95.56 402 PRO A N 1
ATOM 3138 C CA . PRO A 1 402 ? 13.967 7.254 -19.236 1.00 95.56 402 PRO A CA 1
ATOM 3139 C C . PRO A 1 402 ? 14.170 5.770 -19.554 1.00 95.56 402 PRO A C 1
ATOM 3141 O O . PRO A 1 402 ? 14.865 5.067 -18.821 1.00 95.56 402 PRO A O 1
ATOM 3144 N N . MET A 1 403 ? 13.615 5.296 -20.674 1.00 96.19 403 MET A N 1
ATOM 3145 C CA . MET A 1 403 ? 13.742 3.899 -21.099 1.00 96.19 403 MET A CA 1
ATOM 3146 C C . MET A 1 403 ? 15.198 3.549 -21.414 1.00 96.19 403 MET A C 1
ATOM 3148 O O . MET A 1 403 ? 15.694 2.517 -20.966 1.00 96.19 403 MET A O 1
ATOM 3152 N N . ALA A 1 404 ? 15.906 4.426 -22.134 1.00 96.12 404 ALA A N 1
ATOM 3153 C CA . ALA A 1 404 ? 17.323 4.239 -22.428 1.00 96.12 404 ALA A CA 1
ATOM 3154 C C . ALA A 1 404 ? 18.174 4.243 -21.148 1.00 96.12 404 ALA A C 1
ATOM 3156 O O . ALA A 1 404 ? 19.010 3.361 -20.965 1.00 96.12 404 ALA A O 1
ATOM 3157 N N . LEU A 1 405 ? 17.930 5.179 -20.226 1.00 95.44 405 LEU A N 1
ATOM 3158 C CA . LEU A 1 405 ? 18.623 5.241 -18.937 1.00 95.44 405 LEU A CA 1
ATOM 3159 C C . LEU A 1 405 ? 18.409 3.970 -18.108 1.00 95.44 405 LEU A C 1
ATOM 3161 O O . LEU A 1 405 ? 19.376 3.443 -17.552 1.00 95.44 405 LEU A O 1
ATOM 3165 N N . ALA A 1 406 ? 17.180 3.448 -18.058 1.00 95.19 406 ALA A N 1
ATOM 3166 C CA . ALA A 1 406 ? 16.874 2.199 -17.367 1.00 95.19 406 ALA A CA 1
ATOM 3167 C C . ALA A 1 406 ? 17.594 1.002 -18.011 1.00 95.19 406 ALA A C 1
ATOM 3169 O O . ALA A 1 406 ? 18.252 0.240 -17.304 1.00 95.19 406 ALA A O 1
ATOM 3170 N N . LEU A 1 407 ? 17.544 0.864 -19.341 1.00 96.12 407 LEU A N 1
ATOM 3171 C CA . LEU A 1 407 ? 18.232 -0.208 -20.076 1.00 96.12 407 LEU A CA 1
ATOM 3172 C C . LEU A 1 407 ? 19.751 -0.177 -19.849 1.00 96.12 407 LEU A C 1
ATOM 3174 O O . LEU A 1 407 ? 20.349 -1.181 -19.465 1.00 96.12 407 LEU A O 1
ATOM 3178 N N . ILE A 1 408 ? 20.378 0.991 -20.023 1.00 95.69 408 ILE A N 1
ATOM 3179 C CA . ILE A 1 408 ? 21.828 1.149 -19.850 1.00 95.69 408 ILE A CA 1
ATOM 3180 C C . ILE A 1 408 ? 22.235 0.887 -18.399 1.00 95.69 408 ILE A C 1
ATOM 3182 O O . ILE A 1 408 ? 23.291 0.312 -18.152 1.00 95.69 408 ILE A O 1
ATOM 3186 N N . THR A 1 409 ? 21.414 1.289 -17.429 1.00 92.38 409 THR A N 1
ATOM 3187 C CA . THR A 1 409 ? 21.692 1.032 -16.010 1.00 92.38 409 THR A CA 1
ATOM 3188 C C . THR A 1 409 ? 21.607 -0.456 -15.677 1.00 92.38 409 THR A C 1
ATOM 3190 O O . THR A 1 409 ? 22.470 -0.950 -14.958 1.00 92.38 409 THR A O 1
ATOM 3193 N N . ASN A 1 410 ? 20.640 -1.177 -16.247 1.00 92.19 410 ASN A N 1
ATOM 3194 C CA . ASN A 1 410 ? 20.485 -2.619 -16.050 1.00 92.19 410 ASN A CA 1
ATOM 3195 C C . ASN A 1 410 ? 21.625 -3.446 -16.651 1.00 92.19 410 ASN A C 1
ATOM 3197 O O . ASN A 1 410 ? 22.100 -4.386 -16.019 1.00 92.19 410 ASN A O 1
ATOM 3201 N N . PHE A 1 411 ? 22.054 -3.122 -17.873 1.00 94.25 411 PHE A N 1
ATOM 3202 C CA . PHE A 1 411 ? 23.048 -3.928 -18.592 1.00 94.25 411 PHE A CA 1
ATOM 3203 C C . PHE A 1 411 ? 24.477 -3.403 -18.473 1.00 94.25 411 PHE A C 1
ATOM 3205 O O . PHE A 1 411 ? 25.421 -4.129 -18.778 1.00 94.25 411 PHE A O 1
ATOM 3212 N N . ASN A 1 412 ? 24.649 -2.150 -18.048 1.00 92.75 412 ASN A N 1
ATOM 3213 C CA . ASN A 1 412 ? 25.941 -1.480 -17.919 1.00 92.75 412 ASN A CA 1
ATOM 3214 C C . ASN A 1 412 ? 26.803 -1.559 -19.202 1.00 92.75 412 ASN A C 1
ATOM 3216 O O . ASN A 1 412 ? 28.013 -1.773 -19.131 1.00 92.75 412 ASN A O 1
ATOM 3220 N N . ASN A 1 413 ? 26.182 -1.420 -20.383 1.00 92.25 413 ASN A N 1
ATOM 3221 C CA . ASN A 1 413 ? 26.800 -1.765 -21.674 1.00 92.25 413 ASN A CA 1
ATOM 3222 C C . ASN A 1 413 ? 26.845 -0.637 -22.727 1.00 92.25 413 ASN A C 1
ATOM 3224 O O . ASN A 1 413 ? 27.294 -0.881 -23.841 1.00 92.25 413 ASN A O 1
ATOM 3228 N N . ASN A 1 414 ? 26.430 0.598 -22.411 1.00 96.00 414 ASN A N 1
ATOM 3229 C CA . ASN A 1 414 ? 26.487 1.722 -23.362 1.00 96.00 414 ASN A CA 1
ATOM 3230 C C . ASN A 1 414 ? 26.796 3.067 -22.673 1.00 96.00 414 ASN A C 1
ATOM 3232 O O . ASN A 1 414 ? 25.956 3.959 -22.534 1.00 96.00 414 ASN A O 1
ATOM 3236 N N . GLN A 1 415 ? 28.041 3.210 -22.211 1.00 95.50 415 GLN A N 1
ATOM 3237 C CA . GLN A 1 415 ? 28.491 4.402 -21.484 1.00 95.50 415 GLN A CA 1
ATOM 3238 C C . GLN A 1 415 ? 28.542 5.664 -22.363 1.00 95.50 415 GLN A C 1
ATOM 3240 O O . GLN A 1 415 ? 28.377 6.772 -21.855 1.00 95.50 415 GLN A O 1
ATOM 3245 N N . ALA A 1 416 ? 28.773 5.509 -23.672 1.00 95.69 416 ALA A N 1
ATOM 3246 C CA . ALA A 1 416 ? 28.830 6.632 -24.603 1.00 95.69 416 ALA A CA 1
ATOM 3247 C C . ALA A 1 416 ? 27.473 7.342 -24.688 1.00 95.69 416 ALA A C 1
ATOM 3249 O O . ALA A 1 416 ? 27.404 8.543 -24.430 1.00 95.69 416 ALA A O 1
ATOM 3250 N N . LEU A 1 417 ? 26.396 6.590 -24.947 1.00 96.38 417 LEU A N 1
ATOM 3251 C CA . LEU A 1 417 ? 25.043 7.140 -24.984 1.00 96.38 417 LEU A CA 1
ATOM 3252 C C . LEU A 1 417 ? 24.610 7.687 -23.618 1.00 96.38 417 LEU A C 1
ATOM 3254 O O . LEU A 1 417 ? 24.004 8.754 -23.553 1.00 96.38 417 LEU A O 1
ATOM 3258 N N . LEU A 1 418 ? 24.964 7.006 -22.521 1.00 96.06 418 LEU A N 1
ATOM 3259 C CA . LEU A 1 418 ? 24.687 7.499 -21.169 1.00 96.06 418 LEU A CA 1
ATOM 3260 C C . LEU A 1 418 ? 25.272 8.898 -20.939 1.00 96.06 418 LEU A C 1
ATOM 3262 O O . LEU A 1 418 ? 24.570 9.778 -20.450 1.00 96.06 418 LEU A O 1
ATOM 3266 N N . ASN A 1 419 ? 26.534 9.118 -21.310 1.00 95.19 419 ASN A N 1
ATOM 3267 C CA . ASN A 1 419 ? 27.180 10.420 -21.141 1.00 95.19 419 ASN A CA 1
ATOM 3268 C C . ASN A 1 419 ? 26.499 11.511 -21.979 1.00 95.19 419 ASN A C 1
ATOM 3270 O O . ASN A 1 419 ? 26.354 12.632 -21.496 1.00 95.19 419 ASN A O 1
ATOM 3274 N N . THR A 1 420 ? 26.058 11.185 -23.198 1.00 95.62 420 THR A N 1
ATOM 3275 C CA . THR A 1 420 ? 25.280 12.105 -24.039 1.00 95.62 420 THR A CA 1
ATOM 3276 C C . THR A 1 420 ? 23.964 12.483 -23.368 1.00 95.62 420 THR A C 1
ATOM 3278 O O . THR A 1 420 ? 23.696 13.667 -23.197 1.00 95.62 420 THR A O 1
ATOM 3281 N N . ILE A 1 421 ? 23.185 11.499 -22.905 1.00 96.44 421 ILE A N 1
ATOM 3282 C CA . ILE A 1 421 ? 21.902 11.761 -22.241 1.00 96.44 421 ILE A CA 1
ATOM 3283 C C . ILE A 1 421 ? 22.110 12.648 -21.008 1.00 96.44 421 ILE A C 1
ATOM 3285 O O . ILE A 1 421 ? 21.430 13.660 -20.868 1.00 96.44 421 ILE A O 1
ATOM 3289 N N . LEU A 1 422 ? 23.069 12.314 -20.133 1.00 95.88 422 LEU A N 1
ATOM 3290 C CA . LEU A 1 422 ? 23.329 13.077 -18.903 1.00 95.88 422 LEU A CA 1
ATOM 3291 C C . LEU A 1 422 ? 23.752 14.529 -19.166 1.00 95.88 422 LEU A C 1
ATOM 3293 O O . LEU A 1 422 ? 23.427 15.401 -18.360 1.00 95.88 422 LEU A O 1
ATOM 3297 N N . ALA A 1 423 ? 24.447 14.798 -20.275 1.00 95.06 423 ALA A N 1
ATOM 3298 C CA . ALA A 1 423 ? 24.817 16.155 -20.671 1.00 95.06 423 ALA A CA 1
ATOM 3299 C C . ALA A 1 423 ? 23.607 16.995 -21.123 1.00 95.06 423 ALA A C 1
ATOM 3301 O O . ALA A 1 423 ? 23.609 18.210 -20.925 1.00 95.06 423 ALA A O 1
ATOM 3302 N N . ASP A 1 424 ? 22.569 16.355 -21.668 1.00 94.94 424 ASP A N 1
ATOM 3303 C CA . ASP A 1 424 ? 21.355 17.018 -22.157 1.00 94.94 424 ASP A CA 1
ATOM 3304 C C . ASP A 1 424 ? 20.314 17.270 -21.049 1.00 94.94 424 ASP A C 1
ATOM 3306 O O . ASP A 1 424 ? 19.520 18.213 -21.129 1.00 94.94 424 ASP A O 1
ATOM 3310 N N . LEU A 1 425 ? 20.298 16.447 -19.990 1.00 94.94 425 LEU A N 1
ATOM 3311 C CA . LEU A 1 425 ? 19.282 16.520 -18.926 1.00 94.94 425 LEU A CA 1
ATOM 3312 C C . LEU A 1 425 ? 19.127 17.899 -18.252 1.00 94.94 425 LEU A C 1
ATOM 3314 O O . LEU A 1 425 ? 17.989 18.262 -17.945 1.00 94.94 425 LEU A O 1
ATOM 3318 N N . PRO A 1 426 ? 20.184 18.706 -18.029 1.00 92.75 426 PRO A N 1
ATOM 3319 C CA . PRO A 1 426 ? 20.023 20.026 -17.420 1.00 92.75 426 PRO A CA 1
ATOM 3320 C C . PRO A 1 426 ? 19.147 20.991 -18.239 1.00 92.75 426 PRO A C 1
ATOM 3322 O O . PRO A 1 426 ? 18.517 21.884 -17.663 1.00 92.75 426 PRO A O 1
ATOM 3325 N N . THR A 1 427 ? 19.072 20.825 -19.565 1.00 93.56 427 THR A N 1
ATOM 3326 C CA . THR A 1 427 ? 18.400 21.761 -20.489 1.00 93.56 427 THR A CA 1
ATOM 3327 C C . THR A 1 427 ? 17.199 21.162 -21.222 1.00 93.56 427 THR A C 1
ATOM 3329 O O . THR A 1 427 ? 16.431 21.913 -21.824 1.00 93.56 427 THR A O 1
ATOM 3332 N N . VAL A 1 428 ? 16.968 19.848 -21.130 1.00 93.19 428 VAL A N 1
ATOM 3333 C CA . VAL A 1 428 ? 15.886 19.140 -21.846 1.00 93.19 428 VAL A CA 1
ATOM 3334 C C . VAL A 1 428 ? 14.483 19.709 -21.591 1.00 93.19 428 VAL A C 1
ATOM 3336 O O . VAL A 1 428 ? 13.634 19.676 -22.477 1.00 93.19 428 VAL A O 1
ATOM 3339 N N . HIS A 1 429 ? 14.259 20.312 -20.422 1.00 89.69 429 HIS A N 1
ATOM 3340 C CA . HIS A 1 429 ? 12.997 20.957 -20.049 1.00 89.69 429 HIS A CA 1
ATOM 3341 C C . HIS A 1 429 ? 12.599 22.157 -20.926 1.00 89.69 429 HIS A C 1
ATOM 3343 O O . HIS A 1 429 ? 11.468 22.621 -20.847 1.00 89.69 429 HIS A O 1
ATOM 3349 N N . THR A 1 430 ? 13.523 22.686 -21.732 1.00 90.62 430 THR A N 1
ATOM 3350 C CA . THR A 1 430 ? 13.262 23.817 -22.634 1.00 90.62 430 THR A CA 1
ATOM 3351 C C . THR A 1 430 ? 12.536 23.413 -23.919 1.00 90.62 430 THR A C 1
ATOM 3353 O O . THR A 1 430 ? 12.121 24.286 -24.679 1.00 90.62 430 THR A O 1
ATOM 3356 N N . ASN A 1 431 ? 12.372 22.110 -24.174 1.00 89.81 431 ASN A N 1
ATOM 3357 C CA . ASN A 1 431 ? 11.608 21.624 -25.318 1.00 89.81 431 ASN A CA 1
ATOM 3358 C C . ASN A 1 431 ? 10.113 21.916 -25.144 1.00 89.81 431 ASN A C 1
ATOM 3360 O O . ASN A 1 431 ? 9.539 21.707 -24.073 1.00 89.81 431 ASN A O 1
ATOM 3364 N N . GLU A 1 432 ? 9.466 22.343 -26.230 1.00 76.38 432 GLU A N 1
ATOM 3365 C CA . GLU A 1 432 ? 8.006 22.362 -26.300 1.00 76.38 432 GLU A CA 1
ATOM 3366 C C . GLU A 1 432 ? 7.500 20.933 -26.046 1.00 76.38 432 GLU A C 1
ATOM 3368 O O . GLU A 1 432 ? 8.116 19.973 -26.512 1.00 76.38 432 GLU A O 1
ATOM 3373 N N . TRP A 1 433 ? 6.407 20.789 -25.293 1.00 82.00 433 TRP A N 1
ATOM 3374 C CA . TRP A 1 433 ? 5.818 19.501 -24.874 1.00 82.00 433 TRP A CA 1
ATOM 3375 C C . TRP A 1 433 ? 6.513 18.767 -23.718 1.00 82.00 433 TRP A C 1
ATOM 3377 O O . TRP A 1 433 ? 6.085 17.670 -23.355 1.00 82.00 433 TRP A O 1
ATOM 3387 N N . PHE A 1 434 ? 7.536 19.356 -23.095 1.00 89.94 434 PHE A N 1
ATOM 3388 C CA . PHE A 1 434 ? 8.108 18.801 -21.871 1.00 89.94 434 PHE A CA 1
ATOM 3389 C C . PHE A 1 434 ? 7.184 19.039 -20.665 1.00 89.94 434 PHE A C 1
ATOM 3391 O O . PHE A 1 434 ? 6.810 20.176 -20.377 1.00 89.94 434 PHE A O 1
ATOM 3398 N N . ASP A 1 435 ? 6.831 17.973 -19.947 1.00 92.38 435 ASP A N 1
ATOM 3399 C CA . ASP A 1 435 ? 5.852 17.999 -18.859 1.00 92.38 435 ASP A CA 1
ATOM 3400 C C . ASP A 1 435 ? 6.366 17.353 -17.560 1.00 92.38 435 ASP A C 1
ATOM 3402 O O . ASP A 1 435 ? 7.498 16.865 -17.463 1.00 92.38 435 ASP A O 1
ATOM 3406 N N . SER A 1 436 ? 5.526 17.389 -16.521 1.00 95.19 436 SER A N 1
ATOM 3407 C CA . SER A 1 436 ? 5.846 16.824 -15.208 1.00 95.19 436 SER A CA 1
ATOM 3408 C C . SER A 1 436 ? 6.023 15.307 -15.242 1.00 95.19 436 SER A C 1
ATOM 3410 O O . SER A 1 436 ? 6.873 14.804 -14.509 1.00 95.19 436 SER A O 1
ATOM 3412 N N . ASP A 1 437 ? 5.294 14.593 -16.103 1.00 95.25 437 ASP A N 1
ATOM 3413 C CA . ASP A 1 437 ? 5.379 13.134 -16.236 1.00 95.25 437 ASP A CA 1
ATOM 3414 C C . ASP A 1 437 ? 6.752 12.733 -16.785 1.00 95.25 437 ASP A C 1
ATOM 3416 O O . ASP A 1 437 ? 7.448 11.893 -16.210 1.00 95.25 437 ASP A O 1
ATOM 3420 N N . THR A 1 438 ? 7.197 13.410 -17.847 1.00 94.75 438 THR A N 1
ATOM 3421 C CA . THR A 1 438 ? 8.509 13.195 -18.463 1.00 94.75 438 THR A CA 1
ATOM 3422 C C . THR A 1 438 ? 9.637 13.570 -17.506 1.00 94.75 438 THR A C 1
ATOM 3424 O O . THR A 1 438 ? 10.581 12.796 -17.323 1.00 94.75 438 THR A O 1
ATOM 3427 N N . ALA A 1 439 ? 9.532 14.727 -16.840 1.00 96.62 439 ALA A N 1
ATOM 3428 C CA . ALA A 1 439 ? 10.504 15.162 -15.837 1.00 96.62 439 ALA A CA 1
ATOM 3429 C C . ALA A 1 439 ? 10.649 14.134 -14.707 1.00 96.62 439 ALA A C 1
ATOM 3431 O O . ALA A 1 439 ? 11.762 13.761 -14.325 1.00 96.62 439 ALA A O 1
ATOM 3432 N N . ALA A 1 440 ? 9.517 13.651 -14.197 1.00 97.25 440 ALA A N 1
ATOM 3433 C CA . ALA A 1 440 ? 9.462 12.669 -13.133 1.00 97.25 440 ALA A CA 1
ATOM 3434 C C . ALA A 1 440 ? 10.049 11.321 -13.563 1.00 97.25 440 ALA A C 1
ATOM 3436 O O . ALA A 1 440 ? 10.848 10.739 -12.827 1.00 97.25 440 ALA A O 1
ATOM 3437 N N . PHE A 1 441 ? 9.736 10.843 -14.767 1.00 96.81 441 PHE A N 1
ATOM 3438 C CA . PHE A 1 441 ? 10.262 9.569 -15.245 1.00 96.81 441 PHE A CA 1
ATOM 3439 C C . PHE A 1 441 ? 11.783 9.627 -15.479 1.00 96.81 441 PHE A C 1
ATOM 3441 O O . PHE A 1 441 ? 12.504 8.695 -15.109 1.00 96.81 441 PHE A O 1
ATOM 3448 N N . ILE A 1 442 ? 12.311 10.747 -15.990 1.00 97.06 442 ILE A N 1
ATOM 3449 C CA . ILE A 1 442 ? 13.764 10.975 -16.078 1.00 97.06 442 ILE A CA 1
ATOM 3450 C C . ILE A 1 442 ? 14.392 10.950 -14.680 1.00 97.06 442 ILE A C 1
ATOM 3452 O O . ILE A 1 442 ? 15.379 10.247 -14.462 1.00 97.06 442 ILE A O 1
ATOM 3456 N N . LEU A 1 443 ? 13.828 11.671 -13.705 1.00 96.62 443 LEU A N 1
ATOM 3457 C CA . LEU A 1 443 ? 14.324 11.674 -12.323 1.00 96.62 443 LEU A CA 1
ATOM 3458 C C . LEU A 1 443 ? 14.295 10.277 -11.686 1.00 96.62 443 LEU A C 1
ATOM 3460 O O . LEU A 1 443 ? 15.238 9.911 -10.980 1.00 96.62 443 LEU A O 1
ATOM 3464 N N . ALA A 1 444 ? 13.247 9.495 -11.948 1.00 96.12 444 ALA A N 1
ATOM 3465 C CA . ALA A 1 444 ? 13.103 8.128 -11.462 1.00 96.12 444 ALA A CA 1
ATOM 3466 C C . ALA A 1 444 ? 14.108 7.163 -12.102 1.00 96.12 444 ALA A C 1
ATOM 3468 O O . ALA A 1 444 ? 14.572 6.244 -11.445 1.00 96.12 444 ALA A O 1
ATOM 3469 N N . THR A 1 445 ? 14.496 7.365 -13.360 1.00 95.50 445 THR A N 1
ATOM 3470 C CA . THR A 1 445 ? 15.423 6.466 -14.077 1.00 95.50 445 THR A CA 1
ATOM 3471 C C . THR A 1 445 ? 16.893 6.891 -13.980 1.00 95.50 445 THR A C 1
ATOM 3473 O O . THR A 1 445 ? 17.782 6.222 -14.505 1.00 95.50 445 THR A O 1
ATOM 3476 N N . SER A 1 446 ? 17.176 7.987 -13.274 1.00 94.25 446 SER A N 1
ATOM 3477 C CA . SER A 1 446 ? 18.516 8.571 -13.135 1.00 94.25 446 SER A CA 1
ATOM 3478 C C . SER A 1 446 ? 18.918 8.826 -11.676 1.00 94.25 446 SER A C 1
ATOM 3480 O O . SER A 1 446 ? 19.738 9.703 -11.379 1.00 94.25 446 SER A O 1
ATOM 3482 N N . THR A 1 447 ? 18.350 8.074 -10.729 1.00 89.69 447 THR A N 1
ATOM 3483 C CA . THR A 1 447 ? 18.508 8.346 -9.287 1.00 89.69 447 THR A CA 1
ATOM 3484 C C . THR A 1 447 ? 19.971 8.287 -8.857 1.00 89.69 447 THR A C 1
ATOM 3486 O O . THR A 1 447 ? 20.437 9.201 -8.182 1.00 89.69 447 THR A O 1
ATOM 3489 N N . ASN A 1 448 ? 20.717 7.304 -9.368 1.00 85.19 448 ASN A N 1
ATOM 3490 C CA . ASN A 1 448 ? 22.127 7.052 -9.050 1.00 85.19 448 ASN A CA 1
ATOM 3491 C C . ASN A 1 448 ? 23.110 7.754 -10.008 1.00 85.19 448 ASN A C 1
ATOM 3493 O O . ASN A 1 448 ? 24.258 7.329 -10.141 1.00 85.19 448 ASN A O 1
ATOM 3497 N N . ARG A 1 449 ? 22.655 8.772 -10.748 1.00 90.38 449 ARG A N 1
ATOM 3498 C CA . ARG A 1 449 ? 23.471 9.507 -11.724 1.00 90.38 449 ARG A CA 1
ATOM 3499 C C . ARG A 1 449 ? 23.706 10.943 -11.262 1.00 90.38 449 ARG A C 1
ATOM 3501 O O . ARG A 1 449 ? 22.778 11.616 -10.812 1.00 90.38 449 ARG A O 1
ATOM 3508 N N . GLU A 1 450 ? 24.943 11.399 -11.432 1.00 90.44 450 GLU A N 1
ATOM 3509 C CA . GLU A 1 450 ? 25.388 12.751 -11.092 1.00 90.44 450 GLU A CA 1
ATOM 3510 C C . GLU A 1 450 ? 25.163 13.704 -12.273 1.00 90.44 450 GLU A C 1
ATOM 3512 O O . GLU A 1 450 ? 25.804 13.572 -13.315 1.00 90.44 450 GLU A O 1
ATOM 3517 N N . TYR A 1 451 ? 24.234 14.647 -12.112 1.00 93.69 451 TYR A N 1
ATOM 3518 C CA . TYR A 1 451 ? 23.969 15.776 -13.011 1.00 93.69 451 TYR A CA 1
ATOM 3519 C C . TYR A 1 451 ? 23.090 16.810 -12.283 1.00 93.69 451 TYR A C 1
ATOM 3521 O O . TYR A 1 451 ? 22.537 16.525 -11.216 1.00 93.69 451 TYR A O 1
ATOM 3529 N N . ASP A 1 452 ? 22.935 18.011 -12.845 1.00 94.81 452 ASP A N 1
ATOM 3530 C CA . ASP A 1 452 ? 22.040 19.019 -12.266 1.00 94.81 452 ASP A CA 1
ATOM 3531 C C . ASP A 1 452 ? 20.559 18.650 -12.479 1.00 94.81 452 ASP A C 1
ATOM 3533 O O . ASP A 1 452 ? 20.011 18.771 -13.575 1.00 94.81 452 ASP A O 1
ATOM 3537 N N . LYS A 1 453 ? 19.906 18.216 -11.396 1.00 95.31 453 LYS A N 1
ATOM 3538 C CA . LYS A 1 453 ? 18.490 17.815 -11.352 1.00 95.31 453 LYS A CA 1
ATOM 3539 C C . LYS A 1 453 ? 17.525 18.985 -11.105 1.00 95.31 453 LYS A C 1
ATOM 3541 O O . LYS A 1 453 ? 16.312 18.769 -11.084 1.00 95.31 453 LYS A O 1
ATOM 3546 N N . THR A 1 454 ? 18.026 20.204 -10.881 1.00 95.50 454 THR A N 1
ATOM 3547 C CA . THR A 1 454 ? 17.234 21.347 -10.387 1.00 95.50 454 THR A CA 1
ATOM 3548 C C . THR A 1 454 ? 16.050 21.667 -11.293 1.00 95.50 454 THR A C 1
ATOM 3550 O O . THR A 1 454 ? 14.919 21.765 -10.822 1.00 95.50 454 THR A O 1
ATOM 3553 N N . ASN A 1 455 ? 16.280 21.755 -12.604 1.00 95.44 455 ASN A N 1
ATOM 3554 C CA . ASN A 1 455 ? 15.223 22.124 -13.544 1.00 95.44 455 ASN A CA 1
ATOM 3555 C C . ASN A 1 455 ? 14.124 21.059 -13.651 1.00 95.44 455 ASN A C 1
ATOM 3557 O O . ASN A 1 455 ? 12.954 21.408 -13.768 1.00 95.44 455 ASN A O 1
ATOM 3561 N N . LEU A 1 456 ? 14.467 19.774 -13.529 1.00 96.81 456 LEU A N 1
ATOM 3562 C CA . LEU A 1 456 ? 13.476 18.694 -13.548 1.00 96.81 456 LEU A CA 1
ATOM 3563 C C . LEU A 1 456 ? 12.568 18.741 -12.311 1.00 96.81 456 LEU A C 1
ATOM 3565 O O . LEU A 1 456 ? 11.353 18.597 -12.430 1.00 96.81 456 LEU A O 1
ATOM 3569 N N . TYR A 1 457 ? 13.131 19.012 -11.128 1.00 97.06 457 TYR A N 1
ATOM 3570 C CA . TYR A 1 457 ? 12.324 19.241 -9.924 1.00 97.06 457 TYR A CA 1
ATOM 3571 C C . TYR A 1 457 ? 11.466 20.510 -10.037 1.00 97.06 457 TYR A C 1
ATOM 3573 O O . TYR A 1 457 ? 10.314 20.510 -9.595 1.00 97.06 457 TYR A O 1
ATOM 3581 N N . ASN A 1 458 ? 11.988 21.579 -10.648 1.00 96.25 458 ASN A N 1
ATOM 3582 C CA . ASN A 1 458 ? 11.232 22.815 -10.868 1.00 96.25 458 ASN A CA 1
ATOM 3583 C C . ASN A 1 458 ? 9.991 22.573 -11.739 1.00 96.25 458 ASN A C 1
ATOM 3585 O O . ASN A 1 458 ? 8.908 23.006 -11.361 1.00 96.25 458 ASN A O 1
ATOM 3589 N N . VAL A 1 459 ? 10.104 21.803 -12.828 1.00 95.94 459 VAL A N 1
ATOM 3590 C CA . VAL A 1 459 ? 8.949 21.442 -13.677 1.00 95.94 459 VAL A CA 1
ATOM 3591 C C . VAL A 1 459 ? 7.832 20.763 -12.871 1.00 95.94 459 VAL A C 1
ATOM 3593 O O . VAL A 1 459 ? 6.660 21.091 -13.038 1.00 95.94 459 VAL A O 1
ATOM 3596 N N . ILE A 1 460 ? 8.165 19.842 -11.961 1.00 97.31 460 ILE A N 1
ATOM 3597 C CA . ILE A 1 460 ? 7.163 19.163 -11.118 1.00 97.31 460 ILE A CA 1
ATOM 3598 C C . ILE A 1 460 ? 6.565 20.134 -10.092 1.00 97.31 460 ILE A C 1
ATOM 3600 O O . ILE A 1 460 ? 5.350 20.211 -9.925 1.00 97.31 460 ILE A O 1
ATOM 3604 N N . THR A 1 461 ? 7.412 20.893 -9.398 1.00 96.31 461 THR A N 1
ATOM 3605 C CA . THR A 1 461 ? 6.980 21.767 -8.296 1.00 96.31 461 THR A CA 1
ATOM 3606 C C . THR A 1 461 ? 6.203 22.999 -8.749 1.00 96.31 461 THR A C 1
ATOM 3608 O O . THR A 1 461 ? 5.318 23.441 -8.018 1.00 96.31 461 THR A O 1
ATOM 3611 N N . THR A 1 462 ? 6.470 23.534 -9.944 1.00 95.44 462 THR A N 1
ATOM 3612 C CA . THR A 1 462 ? 5.678 24.625 -10.536 1.00 95.44 462 THR A CA 1
ATOM 3613 C C . THR A 1 462 ? 4.262 24.173 -10.908 1.00 95.44 462 THR A C 1
ATOM 3615 O O . THR A 1 462 ? 3.334 24.973 -10.841 1.00 95.44 462 THR A O 1
ATOM 3618 N N . ASN A 1 463 ? 4.070 22.885 -11.203 1.00 96.12 463 ASN A N 1
ATOM 3619 C CA . ASN A 1 463 ? 2.775 22.285 -11.539 1.00 96.12 463 ASN A CA 1
ATOM 3620 C C . ASN A 1 463 ? 2.039 21.699 -10.323 1.00 96.12 463 ASN A C 1
ATOM 3622 O O . ASN A 1 463 ? 1.119 20.893 -10.462 1.00 96.12 463 ASN A O 1
ATOM 3626 N N . LYS A 1 464 ? 2.438 22.079 -9.110 1.00 95.94 464 LYS A N 1
ATOM 3627 C CA . LYS A 1 464 ? 1.835 21.586 -7.873 1.00 95.94 464 LYS A CA 1
ATOM 3628 C C . LYS A 1 464 ? 0.511 22.290 -7.572 1.00 95.94 464 LYS A C 1
ATOM 3630 O O . LYS A 1 464 ? 0.411 23.511 -7.642 1.00 95.94 464 LYS A O 1
ATOM 3635 N N . THR A 1 465 ? -0.480 21.523 -7.136 1.00 95.50 465 THR A N 1
ATOM 3636 C CA . THR A 1 465 ? -1.754 22.019 -6.595 1.00 95.50 465 THR A CA 1
ATOM 3637 C C . THR A 1 465 ? -2.012 21.416 -5.212 1.00 95.50 465 THR A C 1
ATOM 3639 O O . THR A 1 465 ? -1.282 20.530 -4.777 1.00 95.50 465 THR A O 1
ATOM 3642 N N . LYS A 1 466 ? -3.078 21.846 -4.525 1.00 91.88 466 LYS A N 1
ATOM 3643 C CA . LYS A 1 466 ? -3.514 21.242 -3.248 1.00 91.88 466 LYS A CA 1
ATOM 3644 C C . LYS A 1 466 ? -4.027 19.794 -3.381 1.00 91.88 466 LYS A C 1
ATOM 3646 O O . LYS A 1 466 ? -4.131 19.071 -2.391 1.00 91.88 466 LYS A O 1
ATOM 3651 N N . ASP A 1 467 ? -4.400 19.384 -4.593 1.00 93.25 467 ASP A N 1
ATOM 3652 C CA . ASP A 1 467 ? -5.036 18.086 -4.851 1.00 93.25 467 ASP A CA 1
ATOM 3653 C C . ASP A 1 467 ? -4.104 17.095 -5.557 1.00 93.25 467 ASP A C 1
ATOM 3655 O O . ASP A 1 467 ? -4.343 15.896 -5.503 1.00 93.25 467 ASP A O 1
ATOM 3659 N N . GLY A 1 468 ? -3.016 17.572 -6.161 1.00 96.62 468 GLY A N 1
ATOM 3660 C CA . GLY A 1 468 ? -2.038 16.747 -6.866 1.00 96.62 468 GLY A CA 1
ATOM 3661 C C . GLY A 1 468 ? -1.147 17.574 -7.790 1.00 96.62 468 GLY A C 1
ATOM 3662 O O . GLY A 1 468 ? -1.072 18.799 -7.670 1.00 96.62 468 GLY A O 1
ATOM 3663 N N . ILE A 1 469 ? -0.487 16.911 -8.733 1.00 97.94 469 ILE A N 1
ATOM 3664 C CA . ILE A 1 469 ? 0.289 17.551 -9.804 1.00 97.94 469 ILE A CA 1
ATOM 3665 C C . ILE A 1 469 ? -0.598 17.740 -11.036 1.00 97.94 469 ILE A C 1
ATOM 3667 O O . ILE A 1 469 ? -1.410 16.869 -11.352 1.00 97.94 469 ILE A O 1
ATOM 3671 N N . LEU A 1 470 ? -0.465 18.882 -11.712 1.00 96.44 470 LEU A N 1
ATOM 3672 C CA . LEU A 1 470 ? -1.184 19.157 -12.953 1.00 96.44 470 LEU A CA 1
ATOM 3673 C C . LEU A 1 470 ? -0.764 18.182 -14.057 1.00 96.44 470 LEU A C 1
ATOM 3675 O O . LEU A 1 470 ? 0.427 18.015 -14.318 1.00 96.44 470 LEU A O 1
ATOM 3679 N N . GLY A 1 471 ? -1.755 17.580 -14.711 1.00 91.69 471 GLY A N 1
ATOM 3680 C CA . GLY A 1 471 ? -1.584 16.857 -15.963 1.00 91.69 471 GLY A CA 1
ATOM 3681 C C . GLY A 1 471 ? -1.663 17.780 -17.179 1.00 91.69 471 GLY A C 1
ATOM 3682 O O . GLY A 1 471 ? -1.855 18.995 -17.070 1.00 91.69 471 GLY A O 1
ATOM 3683 N N . TRP A 1 472 ? -1.553 17.182 -18.365 1.00 84.56 472 TRP A N 1
ATOM 3684 C CA . TRP A 1 472 ? -1.591 17.890 -19.651 1.00 84.56 472 TRP A CA 1
ATOM 3685 C C . TRP A 1 472 ? -2.911 18.642 -19.912 1.00 84.56 472 TRP A C 1
ATOM 3687 O O . TRP A 1 472 ? -2.933 19.601 -20.680 1.00 84.56 472 TRP A O 1
ATOM 3697 N N . ASP A 1 473 ? -4.005 18.228 -19.267 1.00 86.94 473 ASP A N 1
ATOM 3698 C CA . ASP A 1 473 ? -5.330 18.854 -19.351 1.00 86.94 473 ASP A CA 1
ATOM 3699 C C . ASP A 1 473 ? -5.476 20.089 -18.438 1.00 86.94 473 ASP A C 1
ATOM 3701 O O . ASP A 1 473 ? -6.541 20.710 -18.390 1.00 86.94 473 ASP A O 1
ATOM 3705 N N . GLY A 1 474 ? -4.415 20.454 -17.709 1.00 90.44 474 GLY A N 1
ATOM 3706 C CA . GLY A 1 474 ? -4.396 21.583 -16.783 1.00 90.44 474 GLY A CA 1
ATOM 3707 C C . GLY A 1 474 ? -5.135 21.322 -15.469 1.00 90.44 474 GLY A C 1
ATOM 3708 O O . GLY A 1 474 ? -5.393 22.271 -14.726 1.00 90.44 474 GLY A O 1
ATOM 3709 N N . LYS A 1 475 ? -5.479 20.064 -15.161 1.00 95.38 475 LYS A N 1
ATOM 3710 C CA . LYS A 1 475 ? -6.116 19.658 -13.900 1.00 95.38 475 LYS A CA 1
ATOM 3711 C C . LYS A 1 475 ? -5.193 18.766 -13.080 1.00 95.38 475 LYS A C 1
ATOM 3713 O O . LYS A 1 475 ? -4.300 18.120 -13.616 1.00 95.38 475 LYS A O 1
ATOM 3718 N N . ALA A 1 476 ? -5.416 18.711 -11.766 1.00 96.62 476 ALA A N 1
ATOM 3719 C CA . ALA A 1 476 ? -4.708 17.763 -10.910 1.00 96.62 476 ALA A CA 1
ATOM 3720 C C . ALA A 1 476 ? -5.013 16.327 -11.371 1.00 96.62 476 ALA A C 1
ATOM 3722 O O . ALA A 1 476 ? -6.180 15.935 -11.449 1.00 96.62 476 ALA A O 1
ATOM 3723 N N . SER A 1 477 ? -3.959 15.576 -11.684 1.00 97.56 477 SER A N 1
ATOM 3724 C CA . SER A 1 477 ? -4.032 14.264 -12.324 1.00 97.56 477 SER A CA 1
ATOM 3725 C C . SER A 1 477 ? -3.448 13.180 -11.426 1.00 97.56 477 SER A C 1
ATOM 3727 O O . SER A 1 477 ? -2.372 13.358 -10.847 1.00 97.56 477 SER A O 1
ATOM 3729 N N . SER A 1 478 ? -4.119 12.030 -11.347 1.00 97.88 478 SER A N 1
ATOM 3730 C CA . SER A 1 478 ? -3.600 10.855 -10.640 1.00 97.88 478 SER A CA 1
ATOM 3731 C C . SER A 1 478 ? -2.288 10.369 -11.257 1.00 97.88 478 SER A C 1
ATOM 3733 O O . SER A 1 478 ? -1.352 10.068 -10.525 1.00 97.88 478 SER A O 1
ATOM 3735 N N . SER A 1 479 ? -2.185 10.341 -12.590 1.00 97.12 479 SER A N 1
ATOM 3736 C CA . SER A 1 479 ? -0.984 9.892 -13.311 1.00 97.12 479 SER A CA 1
ATOM 3737 C C . SER A 1 479 ? 0.226 10.775 -13.011 1.00 97.12 479 SER A C 1
ATOM 3739 O O . SER A 1 479 ? 1.265 10.286 -12.571 1.00 97.12 479 SER A O 1
ATOM 3741 N N . SER A 1 480 ? 0.069 12.095 -13.130 1.00 97.94 480 SER A N 1
ATOM 3742 C CA . SER A 1 480 ? 1.162 13.043 -12.883 1.00 97.94 480 SER A CA 1
ATOM 3743 C C . SER A 1 480 ? 1.572 13.088 -11.415 1.00 97.94 480 SER A C 1
ATOM 3745 O O . SER A 1 480 ? 2.755 13.196 -11.086 1.00 97.94 480 SER A O 1
ATOM 3747 N N . THR A 1 481 ? 0.603 12.931 -10.510 1.00 98.50 481 THR A N 1
ATOM 3748 C CA . THR A 1 481 ? 0.862 12.803 -9.070 1.00 98.50 481 THR A CA 1
ATOM 3749 C C . THR A 1 481 ? 1.615 11.507 -8.758 1.00 98.50 481 THR A C 1
ATOM 3751 O O . THR A 1 481 ? 2.578 11.530 -7.991 1.00 98.50 481 THR A O 1
ATOM 3754 N N . ALA A 1 482 ? 1.232 10.393 -9.388 1.00 98.50 482 ALA A N 1
ATOM 3755 C CA . ALA A 1 482 ? 1.899 9.104 -9.245 1.00 98.50 482 ALA A CA 1
ATOM 3756 C C . ALA A 1 482 ? 3.341 9.143 -9.765 1.00 98.50 482 ALA A C 1
ATOM 3758 O O . ALA A 1 482 ? 4.256 8.720 -9.060 1.00 98.50 482 ALA A O 1
ATOM 3759 N N . MET A 1 483 ? 3.573 9.715 -10.949 1.00 97.94 483 MET A N 1
ATOM 3760 C CA . MET A 1 483 ? 4.919 9.862 -11.506 1.00 97.94 483 MET A CA 1
ATOM 3761 C C . MET A 1 483 ? 5.805 10.731 -10.615 1.00 97.94 483 MET A C 1
ATOM 3763 O O . MET A 1 483 ? 6.935 10.343 -10.305 1.00 97.94 483 MET A O 1
ATOM 3767 N N . ALA A 1 484 ? 5.290 11.858 -10.118 1.00 98.19 484 ALA A N 1
ATOM 3768 C CA . ALA A 1 484 ? 6.012 12.678 -9.152 1.00 98.19 484 ALA A CA 1
ATOM 3769 C C . ALA A 1 484 ? 6.351 11.896 -7.870 1.00 98.19 484 ALA A C 1
ATOM 3771 O O . ALA A 1 484 ? 7.478 11.996 -7.383 1.00 98.19 484 ALA A O 1
ATOM 3772 N N . LEU A 1 485 ? 5.429 11.078 -7.348 1.00 98.00 485 LEU A N 1
ATOM 3773 C CA . LEU A 1 485 ? 5.694 10.244 -6.173 1.00 98.00 485 LEU A CA 1
ATOM 3774 C C . LEU A 1 485 ? 6.805 9.232 -6.464 1.00 98.00 485 LEU A C 1
ATOM 3776 O O . LEU A 1 485 ? 7.762 9.154 -5.696 1.00 98.00 485 LEU A O 1
ATOM 3780 N N . ILE A 1 486 ? 6.760 8.562 -7.620 1.00 97.75 486 ILE A N 1
ATOM 3781 C CA . ILE A 1 486 ? 7.821 7.650 -8.061 1.00 97.75 486 ILE A CA 1
ATOM 3782 C C . ILE A 1 486 ? 9.175 8.364 -8.099 1.00 97.75 486 ILE A C 1
ATOM 3784 O O . ILE A 1 486 ? 10.153 7.864 -7.540 1.00 97.75 486 ILE A O 1
ATOM 3788 N N . ALA A 1 487 ? 9.245 9.547 -8.709 1.00 97.00 487 ALA A N 1
ATOM 3789 C CA . ALA A 1 487 ? 10.479 10.315 -8.838 1.00 97.00 487 ALA A CA 1
ATOM 3790 C C . ALA A 1 487 ? 11.077 10.715 -7.484 1.00 97.00 487 ALA A C 1
ATOM 3792 O O . ALA A 1 487 ? 12.274 10.519 -7.250 1.00 97.00 487 ALA A O 1
ATOM 3793 N N . TYR A 1 488 ? 10.256 11.269 -6.589 1.00 95.94 488 TYR A N 1
ATOM 3794 C CA . TYR A 1 488 ? 10.707 11.739 -5.281 1.00 95.94 488 TYR A CA 1
ATOM 3795 C C . TYR A 1 488 ? 11.121 10.572 -4.386 1.00 95.94 488 TYR A C 1
ATOM 3797 O O . TYR A 1 488 ? 12.243 10.578 -3.875 1.00 95.94 488 TYR A O 1
ATOM 3805 N N . THR A 1 489 ? 10.292 9.529 -4.284 1.00 94.81 489 THR A N 1
ATOM 3806 C CA . THR A 1 489 ? 10.611 8.328 -3.502 1.00 94.81 489 THR A CA 1
ATOM 3807 C C . THR A 1 489 ? 11.878 7.646 -4.016 1.00 94.81 489 THR A C 1
ATOM 3809 O O . THR A 1 489 ? 12.767 7.333 -3.223 1.00 94.81 489 THR A O 1
ATOM 3812 N N . SER A 1 490 ? 12.038 7.510 -5.338 1.00 94.31 490 SER A N 1
ATOM 3813 C CA . SER A 1 490 ? 13.238 6.893 -5.922 1.00 94.31 490 SER A CA 1
ATOM 3814 C C . SER A 1 490 ? 14.514 7.717 -5.719 1.00 94.31 490 SER A C 1
ATOM 3816 O O . SER A 1 490 ? 15.613 7.195 -5.875 1.00 94.31 490 SER A O 1
ATOM 3818 N N . ASN A 1 491 ? 14.406 9.002 -5.374 1.00 91.69 491 ASN A N 1
ATOM 3819 C CA . ASN A 1 491 ? 15.545 9.854 -5.020 1.00 91.69 491 ASN A CA 1
ATOM 3820 C C . ASN A 1 491 ? 15.672 10.062 -3.495 1.00 91.69 491 ASN A C 1
ATOM 3822 O O . ASN A 1 491 ? 16.451 10.914 -3.068 1.00 91.69 491 ASN A O 1
ATOM 3826 N N . GLY A 1 492 ? 14.919 9.318 -2.671 1.00 88.75 492 GLY A N 1
ATOM 3827 C CA . GLY A 1 492 ? 14.933 9.456 -1.210 1.00 88.75 492 GLY A CA 1
ATOM 3828 C C . GLY A 1 492 ? 14.436 10.821 -0.723 1.00 88.75 492 GLY A C 1
ATOM 3829 O O . GLY A 1 492 ? 14.878 11.311 0.314 1.00 88.75 492 GLY A O 1
ATOM 3830 N N . LYS A 1 493 ? 13.564 11.470 -1.501 1.00 89.56 493 LYS A N 1
ATOM 3831 C CA . LYS A 1 493 ? 12.973 12.773 -1.194 1.00 89.56 493 LYS A CA 1
ATOM 3832 C C . LYS A 1 493 ? 11.481 12.639 -0.922 1.00 89.56 493 LYS A C 1
ATOM 3834 O O . LYS A 1 493 ? 10.819 11.723 -1.399 1.00 89.56 493 LYS A O 1
ATOM 3839 N N . THR A 1 494 ? 10.943 13.626 -0.221 1.00 88.62 494 THR A N 1
ATOM 3840 C CA . THR A 1 494 ? 9.505 13.810 -0.029 1.00 88.62 494 THR A CA 1
ATOM 3841 C C . THR A 1 494 ? 9.053 15.109 -0.689 1.00 88.62 494 THR A C 1
ATOM 3843 O O . THR A 1 494 ? 9.837 16.047 -0.861 1.00 88.62 494 THR A O 1
ATOM 3846 N N . LEU A 1 495 ? 7.784 15.155 -1.090 1.00 90.88 495 LEU A N 1
ATOM 3847 C CA . LEU A 1 495 ? 7.127 16.361 -1.580 1.00 90.88 495 LEU A CA 1
ATOM 3848 C C . LEU A 1 495 ? 5.803 16.523 -0.840 1.00 90.88 495 LEU A C 1
ATOM 3850 O O . LEU A 1 495 ? 5.012 15.584 -0.774 1.00 90.88 495 LEU A O 1
ATOM 3854 N N . ASN A 1 496 ? 5.552 17.728 -0.336 1.00 90.62 496 ASN A N 1
ATOM 3855 C CA . ASN A 1 496 ? 4.253 18.098 0.209 1.00 90.62 496 ASN A CA 1
ATOM 3856 C C . ASN A 1 496 ? 3.527 19.014 -0.778 1.00 90.62 496 ASN A C 1
ATOM 3858 O O . ASN A 1 496 ? 4.127 19.934 -1.353 1.00 90.62 496 ASN A O 1
ATOM 3862 N N . LEU A 1 497 ? 2.234 18.763 -0.972 1.00 90.44 497 LEU A N 1
ATOM 3863 C CA . LEU A 1 497 ? 1.345 19.576 -1.800 1.00 90.44 497 LEU A CA 1
ATOM 3864 C C . LEU A 1 497 ? 1.101 20.944 -1.154 1.00 90.44 497 LEU A C 1
ATOM 3866 O O . LEU A 1 497 ? 1.212 21.971 -1.823 1.00 90.44 497 LEU A O 1
ATOM 3870 N N . ASP A 1 498 ? 0.914 20.961 0.162 1.00 89.06 498 ASP A N 1
ATOM 3871 C CA . ASP A 1 498 ? 0.803 22.156 1.001 1.00 89.06 498 ASP A CA 1
ATOM 3872 C C . ASP A 1 498 ? 1.482 21.929 2.371 1.00 89.06 498 ASP A C 1
ATOM 3874 O O . ASP A 1 498 ? 2.313 21.033 2.503 1.00 89.06 498 ASP A O 1
ATOM 3878 N N . GLU A 1 499 ? 1.200 22.761 3.378 1.00 80.25 499 GLU A N 1
ATOM 3879 C CA . GLU A 1 499 ? 1.792 22.640 4.724 1.00 80.25 499 GLU A CA 1
ATOM 3880 C C . GLU A 1 499 ? 1.381 21.354 5.464 1.00 80.25 499 GLU A C 1
ATOM 3882 O O . GLU A 1 499 ? 2.085 20.917 6.371 1.00 80.25 499 GLU A O 1
ATOM 3887 N N . SER A 1 500 ? 0.261 20.745 5.072 1.00 79.06 500 SER A N 1
ATOM 3888 C CA . SER A 1 500 ? -0.402 19.647 5.785 1.00 79.06 500 SER A CA 1
ATOM 3889 C C . SER A 1 500 ? -0.596 18.372 4.959 1.00 79.06 500 SER A C 1
ATOM 3891 O O . SER A 1 500 ? -0.791 17.307 5.538 1.00 79.06 500 SER A O 1
ATOM 3893 N N . THR A 1 501 ? -0.527 18.461 3.629 1.00 84.38 501 THR A N 1
ATOM 3894 C CA . THR A 1 501 ? -0.863 17.366 2.711 1.00 84.38 501 THR A CA 1
ATOM 3895 C C . THR A 1 501 ? 0.388 16.815 2.032 1.00 84.38 501 THR A C 1
ATOM 3897 O O . THR A 1 501 ? 1.062 17.522 1.273 1.00 84.38 501 THR A O 1
ATOM 3900 N N . THR A 1 502 ? 0.682 15.531 2.245 1.00 89.94 502 THR A N 1
ATOM 3901 C CA . THR A 1 502 ? 1.763 14.829 1.534 1.00 89.94 502 THR A CA 1
ATOM 3902 C C . THR A 1 502 ? 1.350 14.478 0.103 1.00 89.94 502 THR A C 1
ATOM 3904 O O . THR A 1 502 ? 0.165 14.385 -0.225 1.00 89.94 502 THR A O 1
ATOM 3907 N N . LEU A 1 503 ? 2.326 14.248 -0.780 1.00 93.75 503 LEU A N 1
ATOM 3908 C CA . LEU A 1 503 ? 2.045 13.812 -2.151 1.00 93.75 503 LEU A CA 1
ATOM 3909 C C . LEU A 1 503 ? 1.285 12.472 -2.203 1.00 93.75 503 LEU A C 1
ATOM 3911 O O . LEU A 1 503 ? 0.385 12.321 -3.026 1.00 93.75 503 LEU A O 1
ATOM 3915 N N . THR A 1 504 ? 1.585 11.537 -1.294 1.00 95.06 504 THR A N 1
ATOM 3916 C CA . THR A 1 504 ? 0.869 10.255 -1.166 1.00 95.06 504 THR A CA 1
ATOM 3917 C C . THR A 1 504 ? -0.595 10.463 -0.786 1.00 95.06 504 THR A C 1
ATOM 3919 O O . THR A 1 504 ? -1.479 9.884 -1.414 1.00 95.06 504 THR A O 1
ATOM 3922 N N . GLN A 1 505 ? -0.876 11.336 0.187 1.00 89.69 505 GLN A N 1
ATOM 3923 C CA . GLN A 1 505 ? -2.250 11.686 0.559 1.00 89.69 505 GLN A CA 1
ATOM 3924 C C . GLN A 1 505 ? -3.004 12.325 -0.612 1.00 89.69 505 GLN A C 1
ATOM 3926 O O . GLN A 1 505 ? -4.171 12.012 -0.829 1.00 89.69 505 GLN A O 1
ATOM 3931 N N . GLY A 1 506 ? -2.332 13.173 -1.399 1.00 94.69 506 GLY A N 1
ATOM 3932 C CA . GLY A 1 506 ? -2.873 13.707 -2.649 1.00 94.69 506 GLY A CA 1
ATOM 3933 C C . GLY A 1 506 ? -3.239 12.617 -3.655 1.00 94.69 506 GLY A C 1
ATOM 3934 O O . GLY A 1 506 ? -4.352 12.611 -4.168 1.00 94.69 506 GLY A O 1
ATOM 3935 N N . LEU A 1 507 ? -2.345 11.649 -3.883 1.00 98.06 507 LEU A N 1
ATOM 3936 C CA . LEU A 1 507 ? -2.595 10.526 -4.791 1.00 98.06 507 LEU A CA 1
ATOM 3937 C C . LEU A 1 507 ? -3.789 9.666 -4.343 1.00 98.06 507 LEU A C 1
ATOM 3939 O O . LEU A 1 507 ? -4.626 9.290 -5.162 1.00 98.06 507 LEU A O 1
ATOM 3943 N N . ILE A 1 508 ? -3.905 9.390 -3.041 1.00 96.38 508 ILE A N 1
ATOM 3944 C CA . ILE A 1 508 ? -4.999 8.581 -2.482 1.00 96.38 508 ILE A CA 1
ATOM 3945 C C . ILE A 1 508 ? -6.370 9.245 -2.698 1.00 96.38 508 ILE A C 1
ATOM 3947 O O . ILE A 1 508 ? -7.361 8.532 -2.828 1.00 96.38 508 ILE A O 1
ATOM 3951 N N . LYS A 1 509 ? -6.459 10.579 -2.832 1.00 96.12 509 LYS A N 1
ATOM 3952 C CA . LYS A 1 509 ? -7.734 11.259 -3.147 1.00 96.12 509 LYS A CA 1
ATOM 3953 C C . LYS A 1 509 ? -8.354 10.800 -4.475 1.00 96.12 509 LYS A C 1
ATOM 3955 O O . LYS A 1 509 ? -9.570 10.881 -4.624 1.00 96.12 509 LYS A O 1
ATOM 3960 N N . PHE A 1 510 ? -7.548 10.334 -5.433 1.00 97.81 510 PHE A N 1
ATOM 3961 C CA . PHE A 1 510 ? -8.033 9.849 -6.732 1.00 97.81 510 PHE A CA 1
ATOM 3962 C C . PHE A 1 510 ? -8.522 8.394 -6.697 1.00 97.81 510 PHE A C 1
ATOM 3964 O O . PHE A 1 510 ? -9.074 7.916 -7.693 1.00 97.81 510 PHE A O 1
ATOM 3971 N N . TYR A 1 511 ? -8.320 7.685 -5.582 1.00 97.38 511 TYR A N 1
ATOM 3972 C CA . TYR A 1 511 ? -8.745 6.300 -5.424 1.00 97.38 511 TYR A CA 1
ATOM 3973 C C . TYR A 1 511 ? -10.266 6.199 -5.260 1.00 97.38 511 TYR A C 1
ATOM 3975 O O . TYR A 1 511 ? -10.860 6.784 -4.355 1.00 97.38 511 TYR A O 1
ATOM 3983 N N . ASP A 1 512 ? -10.896 5.400 -6.114 1.00 94.69 512 ASP A N 1
ATOM 3984 C CA . ASP A 1 512 ? -12.296 5.023 -5.989 1.00 94.69 512 ASP A CA 1
ATOM 3985 C C . ASP A 1 512 ? -12.409 3.696 -5.228 1.00 94.69 512 ASP A C 1
ATOM 3987 O O . ASP A 1 512 ? -12.125 2.617 -5.755 1.00 94.69 512 ASP A O 1
ATOM 3991 N N . ALA A 1 513 ? -12.856 3.768 -3.973 1.00 83.56 513 ALA A N 1
ATOM 3992 C CA . ALA A 1 513 ? -12.992 2.599 -3.110 1.00 83.56 513 ALA A CA 1
ATOM 3993 C C . ALA A 1 513 ? -14.096 1.619 -3.545 1.00 83.56 513 ALA A C 1
ATOM 3995 O O . ALA A 1 513 ? -14.116 0.493 -3.042 1.00 83.56 513 ALA A O 1
ATOM 3996 N N . THR A 1 514 ? -15.000 2.010 -4.448 1.00 81.75 514 THR A N 1
ATOM 3997 C CA . THR A 1 514 ? -16.047 1.127 -4.984 1.00 81.75 514 THR A CA 1
ATOM 3998 C C . THR A 1 514 ? -15.527 0.378 -6.203 1.00 81.75 514 THR A C 1
ATOM 4000 O O . THR A 1 514 ? -15.617 -0.845 -6.253 1.00 81.75 514 THR A O 1
ATOM 4003 N N . ALA A 1 515 ? -14.931 1.099 -7.156 1.00 84.94 515 ALA A N 1
ATOM 4004 C CA . ALA A 1 515 ? -14.380 0.523 -8.385 1.00 84.94 515 ALA A CA 1
ATOM 4005 C C . ALA A 1 515 ? -12.966 -0.074 -8.212 1.00 84.94 515 ALA A C 1
ATOM 4007 O O . ALA A 1 515 ? -12.438 -0.701 -9.132 1.00 84.94 515 ALA A O 1
ATOM 4008 N N . LYS A 1 516 ? -12.350 0.115 -7.036 1.00 92.00 516 LYS A N 1
ATOM 4009 C CA . LYS A 1 516 ? -11.011 -0.378 -6.672 1.00 92.00 516 LYS A CA 1
ATOM 4010 C C . LYS A 1 516 ? -9.932 0.055 -7.668 1.00 92.00 516 LYS A C 1
ATOM 4012 O O . LYS A 1 516 ? -9.081 -0.739 -8.044 1.00 92.00 516 LYS A O 1
ATOM 4017 N N . GLY A 1 517 ? -9.976 1.305 -8.122 1.00 95.19 517 GLY A N 1
ATOM 4018 C CA . GLY A 1 517 ? -9.043 1.853 -9.112 1.00 95.19 517 GLY A CA 1
ATOM 4019 C C . GLY A 1 517 ? -8.878 3.360 -8.965 1.00 95.19 517 GLY A C 1
ATOM 4020 O O . GLY A 1 517 ? -9.437 3.953 -8.044 1.00 95.19 517 GLY A O 1
ATOM 4021 N N . PHE A 1 518 ? -8.117 3.987 -9.859 1.00 98.38 518 PHE A N 1
ATOM 4022 C CA . PHE A 1 518 ? -7.826 5.421 -9.781 1.00 98.38 518 PHE A CA 1
ATOM 4023 C C . PHE A 1 518 ? -8.467 6.184 -10.927 1.00 98.38 518 PHE A C 1
ATOM 4025 O O . PHE A 1 518 ? -8.410 5.768 -12.080 1.00 98.38 518 PHE A O 1
ATOM 4032 N N . LYS A 1 519 ? -9.061 7.325 -10.598 1.00 98.00 519 LYS A N 1
ATOM 4033 C CA . LYS A 1 519 ? -9.613 8.281 -11.559 1.00 98.00 519 LYS A CA 1
ATOM 4034 C C . LYS A 1 519 ? -8.496 9.094 -12.204 1.00 98.00 519 LYS A C 1
ATOM 4036 O O . LYS A 1 519 ? -7.515 9.408 -11.536 1.00 98.00 519 LYS A O 1
ATOM 4041 N N . THR A 1 520 ? -8.656 9.512 -13.461 1.00 96.44 520 THR A N 1
ATOM 4042 C CA . THR A 1 520 ? -7.680 10.408 -14.110 1.00 96.44 520 THR A CA 1
ATOM 4043 C C . THR A 1 520 ? -7.571 11.736 -13.358 1.00 96.44 520 THR A C 1
ATOM 4045 O O . THR A 1 520 ? -6.471 12.178 -13.048 1.00 96.44 520 THR A O 1
ATOM 4048 N N . ASN A 1 521 ? -8.709 12.343 -13.012 1.00 96.69 521 ASN A N 1
ATOM 4049 C CA . ASN A 1 521 ? -8.805 13.545 -12.181 1.00 96.69 521 ASN A CA 1
ATOM 4050 C C . ASN A 1 521 ? -10.033 13.461 -11.250 1.00 96.69 521 ASN A C 1
ATOM 4052 O O . ASN A 1 521 ? -10.887 12.591 -11.419 1.00 96.69 521 ASN A O 1
ATOM 4056 N N . LEU A 1 522 ? -10.142 14.357 -10.262 1.00 94.81 522 LEU A N 1
ATOM 4057 C CA . LEU A 1 522 ? -11.226 14.307 -9.263 1.00 94.81 522 LEU A CA 1
ATOM 4058 C C . LEU A 1 522 ? -12.628 14.539 -9.853 1.00 94.81 522 LEU A C 1
ATOM 4060 O O . LEU A 1 522 ? -13.610 14.059 -9.288 1.00 94.81 522 LEU A O 1
ATOM 4064 N N . ASP A 1 523 ? -12.718 15.224 -10.996 1.00 94.00 523 ASP A N 1
ATOM 4065 C CA . ASP A 1 523 ? -13.982 15.465 -11.704 1.00 94.00 523 ASP A CA 1
ATOM 4066 C C . ASP A 1 523 ? -14.461 14.230 -12.489 1.00 94.00 523 ASP A C 1
ATOM 4068 O O . ASP A 1 523 ? -15.595 14.197 -12.971 1.00 94.00 523 ASP A O 1
ATOM 4072 N N . SER A 1 524 ? -13.602 13.220 -12.662 1.00 94.25 524 SER A N 1
ATOM 4073 C CA . SER A 1 524 ? -13.927 12.027 -13.439 1.00 94.25 524 SER A CA 1
ATOM 4074 C C . SER A 1 524 ? -14.943 11.149 -12.702 1.00 94.25 524 SER A C 1
ATOM 4076 O O . SER A 1 524 ? -14.838 10.878 -11.499 1.00 94.25 524 SER A O 1
ATOM 4078 N N . THR A 1 525 ? -15.945 10.671 -13.437 1.00 92.44 525 THR A N 1
ATOM 4079 C CA . THR A 1 525 ? -16.980 9.777 -12.897 1.00 92.44 525 THR A CA 1
ATOM 4080 C C . THR A 1 525 ? -16.533 8.321 -12.847 1.00 92.44 525 THR A C 1
ATOM 4082 O O . THR A 1 525 ? -17.059 7.562 -12.042 1.00 92.44 525 THR A O 1
ATOM 4085 N N . GLU A 1 526 ? -15.558 7.942 -13.672 1.00 95.25 526 GLU A N 1
ATOM 4086 C CA . GLU A 1 526 ? -15.053 6.575 -13.802 1.00 95.25 526 GLU A CA 1
ATOM 4087 C C . GLU A 1 526 ? -13.561 6.503 -13.467 1.00 95.25 526 GLU A C 1
ATOM 4089 O O . GLU A 1 526 ? -12.834 7.498 -13.559 1.00 95.25 526 GLU A O 1
ATOM 4094 N N . ILE A 1 527 ? -13.114 5.310 -13.073 1.00 97.00 527 ILE A N 1
ATOM 4095 C CA . ILE A 1 527 ? -11.690 5.005 -12.949 1.00 97.00 527 ILE A CA 1
ATOM 4096 C C . ILE A 1 527 ? -11.060 4.840 -14.333 1.00 97.00 527 ILE A C 1
ATOM 4098 O O . ILE A 1 527 ? -11.691 4.369 -15.276 1.00 97.00 527 ILE A O 1
ATOM 4102 N N . ASP A 1 528 ? -9.784 5.174 -14.434 1.00 97.12 528 ASP A N 1
ATOM 4103 C CA . ASP A 1 528 ? -8.973 5.013 -15.629 1.00 97.12 528 ASP A CA 1
ATOM 4104 C C . ASP A 1 528 ? -8.035 3.821 -15.419 1.00 97.12 528 ASP A C 1
ATOM 4106 O O . ASP A 1 528 ? -6.959 3.914 -14.822 1.00 97.12 528 ASP A O 1
ATOM 4110 N N . ILE A 1 529 ? -8.522 2.654 -15.843 1.00 94.81 529 ILE A N 1
ATOM 4111 C CA . ILE A 1 529 ? -7.801 1.378 -15.776 1.00 94.81 529 ILE A CA 1
ATOM 4112 C C . ILE A 1 529 ? -6.589 1.363 -16.723 1.00 94.81 529 ILE A C 1
ATOM 4114 O O . ILE A 1 529 ? -5.544 0.870 -16.301 1.00 94.81 529 ILE A O 1
ATOM 4118 N N . PRO A 1 530 ? -6.669 1.869 -17.973 1.00 92.88 530 PRO A N 1
ATOM 4119 C CA . PRO A 1 530 ? -5.540 1.793 -18.899 1.00 92.88 530 PRO A CA 1
ATOM 4120 C C . PRO A 1 530 ? -4.346 2.681 -18.543 1.00 92.88 530 PRO A C 1
ATOM 4122 O O . PRO A 1 530 ? -3.246 2.373 -18.995 1.00 92.88 530 PRO A O 1
ATOM 4125 N N . PHE A 1 531 ? -4.539 3.780 -17.802 1.00 91.12 531 PHE A N 1
ATOM 4126 C CA . PHE A 1 531 ? -3.473 4.766 -17.606 1.00 91.12 531 PHE A CA 1
ATOM 4127 C C . PHE A 1 531 ? -3.269 5.190 -16.145 1.00 91.12 531 PHE A C 1
ATOM 4129 O O . PHE A 1 531 ? -2.184 4.974 -15.603 1.00 91.12 531 PHE A O 1
ATOM 4136 N N . ALA A 1 532 ? -4.275 5.758 -15.473 1.00 96.81 532 ALA A N 1
ATOM 4137 C CA . ALA A 1 532 ? -4.109 6.269 -14.104 1.00 96.81 532 ALA A CA 1
ATOM 4138 C C . ALA A 1 532 ? -3.880 5.165 -13.059 1.00 96.81 532 ALA A C 1
ATOM 4140 O O . ALA A 1 532 ? -2.994 5.276 -12.209 1.00 96.81 532 ALA A O 1
ATOM 4141 N N . THR A 1 533 ? -4.665 4.089 -13.129 1.00 98.31 533 THR A N 1
ATOM 4142 C CA . THR A 1 533 ? -4.639 2.980 -12.165 1.00 98.31 533 THR A CA 1
ATOM 4143 C C . THR A 1 533 ? -3.278 2.282 -12.078 1.00 98.31 533 THR A C 1
ATOM 4145 O O . THR A 1 533 ? -2.760 2.184 -10.965 1.00 98.31 533 THR A O 1
ATOM 4148 N N . PRO A 1 534 ? -2.647 1.826 -13.177 1.00 98.12 534 PRO A N 1
ATOM 4149 C CA . PRO A 1 534 ? -1.355 1.148 -13.090 1.00 98.12 534 PRO A CA 1
ATOM 4150 C C . PRO A 1 534 ? -0.222 2.065 -12.606 1.00 98.12 534 PRO A C 1
ATOM 4152 O O . PRO A 1 534 ? 0.663 1.612 -11.881 1.00 98.12 534 PRO A O 1
ATOM 4155 N N . GLN A 1 535 ? -0.257 3.358 -12.945 1.00 97.88 535 GLN A N 1
ATOM 4156 C CA . GLN A 1 535 ? 0.742 4.324 -12.476 1.00 97.88 535 GLN A CA 1
ATOM 4157 C C . GLN A 1 535 ? 0.607 4.593 -10.976 1.00 97.88 535 GLN A C 1
ATOM 4159 O O . GLN A 1 535 ? 1.599 4.556 -10.249 1.00 97.88 535 GLN A O 1
ATOM 4164 N N . ALA A 1 536 ? -0.619 4.817 -10.496 1.00 98.56 536 ALA A N 1
ATOM 4165 C CA . ALA A 1 536 ? -0.889 5.018 -9.077 1.00 98.56 536 ALA A CA 1
ATOM 4166 C C . ALA A 1 536 ? -0.569 3.765 -8.251 1.00 98.56 536 ALA A C 1
ATOM 4168 O O . ALA A 1 536 ? 0.071 3.869 -7.205 1.00 98.56 536 ALA A O 1
ATOM 4169 N N . PHE A 1 537 ? -0.933 2.581 -8.756 1.00 98.50 537 PHE A N 1
ATOM 4170 C CA . PHE A 1 537 ? -0.552 1.296 -8.168 1.00 98.50 537 PHE A CA 1
ATOM 4171 C C . PHE A 1 537 ? 0.969 1.187 -8.010 1.00 98.50 537 PHE A C 1
ATOM 4173 O O . PHE A 1 537 ? 1.461 0.866 -6.929 1.00 98.50 537 PHE A O 1
ATOM 4180 N N . ALA A 1 538 ? 1.721 1.533 -9.056 1.00 98.44 538 ALA A N 1
ATOM 4181 C CA . ALA A 1 538 ? 3.172 1.471 -9.025 1.00 98.44 538 ALA A CA 1
ATOM 4182 C C . ALA A 1 538 ? 3.819 2.474 -8.065 1.00 98.44 538 ALA A C 1
ATOM 4184 O O . ALA A 1 538 ? 4.760 2.131 -7.347 1.00 98.44 538 ALA A O 1
ATOM 4185 N N . ALA A 1 539 ? 3.287 3.693 -8.005 1.00 98.50 539 ALA A N 1
ATOM 4186 C CA . ALA A 1 539 ? 3.753 4.716 -7.081 1.00 98.50 539 ALA A CA 1
ATOM 4187 C C . ALA A 1 539 ? 3.534 4.313 -5.618 1.00 98.50 539 ALA A C 1
ATOM 4189 O O . ALA A 1 539 ? 4.444 4.442 -4.797 1.00 98.50 539 ALA A O 1
ATOM 4190 N N . LEU A 1 540 ? 2.354 3.773 -5.302 1.00 98.25 540 LEU A N 1
ATOM 4191 C CA . LEU A 1 540 ? 2.036 3.279 -3.966 1.00 98.25 540 LEU A CA 1
ATOM 4192 C C . LEU A 1 540 ? 2.879 2.060 -3.582 1.00 98.25 540 LEU A C 1
ATOM 4194 O O . LEU A 1 540 ? 3.371 2.008 -2.458 1.00 98.25 540 LEU A O 1
ATOM 4198 N N . ALA A 1 541 ? 3.102 1.119 -4.502 1.00 97.69 541 ALA A N 1
ATOM 4199 C CA . ALA A 1 541 ? 3.961 -0.043 -4.274 1.00 97.69 541 ALA A CA 1
ATOM 4200 C C . ALA A 1 541 ? 5.400 0.364 -3.930 1.00 97.69 541 ALA A C 1
ATOM 4202 O O . ALA A 1 541 ? 5.967 -0.097 -2.938 1.00 97.69 541 ALA A O 1
ATOM 4203 N N . LEU A 1 542 ? 5.973 1.282 -4.711 1.00 97.06 542 LEU A N 1
ATOM 4204 C CA . LEU A 1 542 ? 7.304 1.818 -4.452 1.00 97.06 542 LEU A CA 1
ATOM 4205 C C . LEU A 1 542 ? 7.372 2.535 -3.098 1.00 97.06 542 LEU A C 1
ATOM 4207 O O . LEU A 1 542 ? 8.310 2.316 -2.329 1.00 97.06 542 LEU A O 1
ATOM 4211 N N . TYR A 1 543 ? 6.383 3.380 -2.800 1.00 95.50 543 TYR A N 1
ATOM 4212 C CA . TYR A 1 543 ? 6.329 4.125 -1.545 1.00 95.50 543 TYR A CA 1
ATOM 4213 C C . TYR A 1 543 ? 6.184 3.201 -0.330 1.00 95.50 543 TYR A C 1
ATOM 4215 O O . TYR A 1 543 ? 6.902 3.362 0.654 1.00 95.50 543 TYR A O 1
ATOM 4223 N N . LEU A 1 544 ? 5.342 2.171 -0.426 1.00 91.56 544 LEU A N 1
ATOM 4224 C CA . LEU A 1 544 ? 5.183 1.135 0.592 1.00 91.56 544 LEU A CA 1
ATOM 4225 C C . LEU A 1 544 ? 6.501 0.413 0.888 1.00 91.56 544 LEU A C 1
ATOM 4227 O O . LEU A 1 544 ? 6.883 0.271 2.051 1.00 91.56 544 LEU A O 1
ATOM 4231 N N . VAL A 1 545 ? 7.217 -0.025 -0.151 1.00 89.31 545 VAL A N 1
ATOM 4232 C CA . VAL A 1 545 ? 8.515 -0.682 0.035 1.00 89.31 545 VAL A CA 1
ATOM 4233 C C . VAL A 1 545 ? 9.514 0.286 0.661 1.00 89.31 545 VAL A C 1
ATOM 4235 O O . VAL A 1 545 ? 10.167 -0.084 1.635 1.00 89.31 545 VAL A O 1
ATOM 4238 N N . HIS A 1 546 ? 9.577 1.537 0.196 1.00 87.94 546 HIS A N 1
ATOM 4239 C CA . HIS A 1 546 ? 10.430 2.571 0.786 1.00 87.94 546 HIS A CA 1
ATOM 4240 C C . HIS A 1 546 ? 10.171 2.763 2.290 1.00 87.94 546 HIS A C 1
ATOM 4242 O O . HIS A 1 546 ? 11.126 2.755 3.072 1.00 87.94 546 HIS A O 1
ATOM 4248 N N . LEU A 1 547 ? 8.900 2.853 2.704 1.00 82.75 547 LEU A N 1
ATOM 4249 C CA . LEU A 1 547 ? 8.508 2.959 4.114 1.00 82.75 547 LEU A CA 1
ATOM 4250 C C . LEU A 1 547 ? 8.956 1.746 4.945 1.00 82.75 547 LEU A C 1
ATOM 4252 O O . LEU A 1 547 ? 9.310 1.902 6.112 1.00 82.75 547 LEU A O 1
ATOM 4256 N N . ARG A 1 548 ? 8.963 0.541 4.359 1.00 75.69 548 ARG A N 1
ATOM 4257 C CA . ARG A 1 548 ? 9.346 -0.698 5.057 1.00 75.69 548 ARG A CA 1
ATOM 4258 C C . ARG A 1 548 ? 10.850 -0.904 5.173 1.00 75.69 548 ARG A C 1
ATOM 4260 O O . ARG A 1 548 ? 11.320 -1.341 6.220 1.00 75.69 548 ARG A O 1
ATOM 4267 N N . VAL A 1 549 ? 11.607 -0.633 4.110 1.00 73.44 549 VAL A N 1
ATOM 4268 C CA . VAL A 1 549 ? 13.052 -0.932 4.070 1.00 73.44 549 VAL A CA 1
ATOM 4269 C C . VAL A 1 549 ? 13.927 0.255 4.475 1.00 73.44 549 VAL A C 1
ATOM 4271 O O . VAL A 1 549 ? 15.125 0.073 4.693 1.00 73.44 549 VAL A O 1
ATOM 4274 N N . ASN A 1 550 ? 13.347 1.459 4.570 1.00 64.88 550 ASN A N 1
ATOM 4275 C CA . ASN A 1 550 ? 14.021 2.725 4.879 1.00 64.88 550 ASN A CA 1
ATOM 4276 C C . ASN A 1 550 ? 15.291 2.961 4.036 1.00 64.88 550 ASN A C 1
ATOM 4278 O O . ASN A 1 550 ? 16.337 3.396 4.523 1.00 64.88 550 ASN A O 1
ATOM 4282 N N . LYS A 1 551 ? 15.217 2.608 2.750 1.00 69.81 551 LYS A N 1
ATOM 4283 C CA . LYS A 1 551 ? 16.271 2.812 1.752 1.00 69.81 551 LYS A CA 1
ATOM 4284 C C . LYS A 1 551 ? 15.660 3.357 0.473 1.00 69.81 551 LYS A C 1
ATOM 4286 O O . LYS A 1 551 ? 14.464 3.208 0.222 1.00 69.81 551 LYS A O 1
ATOM 4291 N N . THR A 1 552 ? 16.499 3.983 -0.341 1.00 75.62 552 THR A N 1
ATOM 4292 C CA . THR A 1 552 ? 16.136 4.341 -1.708 1.00 75.62 552 THR A CA 1
ATOM 4293 C C . THR A 1 552 ? 15.898 3.066 -2.508 1.00 75.62 552 THR A C 1
ATOM 4295 O O . THR A 1 552 ? 16.754 2.183 -2.539 1.00 75.62 552 THR A O 1
ATOM 4298 N N . VAL A 1 553 ? 14.737 2.985 -3.145 1.00 83.31 553 VAL A N 1
ATOM 4299 C CA . VAL A 1 553 ? 14.320 1.864 -3.990 1.00 83.31 553 VAL A CA 1
ATOM 4300 C C . VAL A 1 553 ? 14.025 2.411 -5.380 1.00 83.31 553 VAL A C 1
ATOM 4302 O O . VAL A 1 553 ? 13.626 3.568 -5.507 1.00 83.31 553 VAL A O 1
ATOM 4305 N N . ASN A 1 554 ? 14.255 1.614 -6.419 1.00 88.38 554 ASN A N 1
ATOM 4306 C CA . ASN A 1 554 ? 13.932 1.989 -7.789 1.00 88.38 554 ASN A CA 1
ATOM 4307 C C . ASN A 1 554 ? 12.951 0.984 -8.377 1.00 88.38 554 ASN A C 1
ATOM 4309 O O . ASN A 1 554 ? 13.044 -0.206 -8.099 1.00 88.38 554 ASN A O 1
ATOM 4313 N N . LEU A 1 555 ? 12.021 1.475 -9.187 1.00 88.75 555 LEU A N 1
ATOM 4314 C CA . LEU A 1 555 ? 11.024 0.633 -9.830 1.00 88.75 555 LEU A CA 1
ATOM 4315 C C . LEU A 1 555 ? 11.555 -0.030 -11.116 1.00 88.75 555 LEU A C 1
ATOM 4317 O O . LEU A 1 555 ? 11.103 -1.104 -11.488 1.00 88.75 555 LEU A O 1
ATOM 4321 N N . TYR A 1 556 ? 12.492 0.606 -11.821 1.00 91.25 556 TYR A N 1
ATOM 4322 C CA . TYR A 1 556 ? 12.781 0.319 -13.230 1.00 91.25 556 TYR A CA 1
ATOM 4323 C C . TYR A 1 556 ? 14.144 -0.340 -13.499 1.00 91.25 556 TYR A C 1
ATOM 4325 O O . TYR A 1 556 ? 14.418 -0.703 -14.649 1.00 91.25 556 TYR A O 1
ATOM 4333 N N . TYR A 1 557 ? 15.012 -0.498 -12.493 1.00 77.25 557 TYR A N 1
ATOM 4334 C CA . TYR A 1 557 ? 16.307 -1.170 -12.648 1.00 77.25 557 TYR A CA 1
ATOM 4335 C C . TYR A 1 557 ? 16.781 -1.927 -11.419 1.00 77.25 557 TYR A C 1
ATOM 4337 O O . TYR A 1 557 ? 16.681 -1.374 -10.303 1.00 77.25 557 TYR A O 1
#

Sequence (557 aa):
MVQAVSAANMSQGAATLNSNASQVTLANSTGPQINQQAIEVNLADSLVGVIDQQLLMLETFLQNVEIKHSDSNREGYEKMATYDSKDLLGADVNYVMHYNVTEHEVETEFKGLLVITVGKTVKELLIDGQVEIDPVDGEKELTVIHEANDIKVEVSSKLQKGEREFQYIVDPKVGQKLEFKLKIKNEKGKLVLELETKIGDAEVEMKLHMTNDEAAKKEILVELELEEFDVVIGTLESELEVLVTIENTTHTITTTYKFKGSFKFTAKVGGAVMESELDFSHVRFREKNIVNPEIAQIENIISSVYDTHKASFIRVENGVVLFDYNAIAAITLLNENGYDYDLTQVVPKQTVVEYLNTATISSEGDAFKLMLLAKAYGLEVPSSIITYTENLASVASFYSYPMALALITNFNNNQALLNTILADLPTVHTNEWFDSDTAAFILATSTNREYDKTNLYNVITTNKTKDGILGWDGKASSSSTAMALIAYTSNGKTLNLDESTTLTQGLIKFYDATAKGFKTNLDSTEIDIPFATPQAFAALALYLVHLRVNKTVNLYY

Radius of gyration: 32.1 Å; chains: 1; bounding box: 69×69×90 Å

Foldseek 3Di:
DVLVVLVVVVVVVVVVLVQCPPPPCPPPDPDPDPPLVVVLVVNVVSVVVVVVLVVVSVVQSPPDWDWDKDADPDPPFGIKIKTWGAHSVRFIKIKIKGWDWDDDPFKIKIWIWIWIDTPPDIDIFTKIKMWGADPPQRKIKIWIWGDDPQKIWIWIWIDGPNKIKIWIWIDHPPAWIKIWIWIWDQDPNWTKIWIWIDTHPKIWTWIWIWDDDDPFKIKIKIWIWIDWDDHPFWTKTWTKIWIWMWGHDPWKTKIKIWIFIKIWTWGQDPNDIDIDMRGDDTDMDIDIDTPDPLLVVLVVLLVLLCVQQVLVQWAADPLAIDHDLLLLLLLLLVVVVPDDRDSCVNPNLVSLVVNQVPDDDDALVSLLSNQSSCSSSVHDRDVVSVVVLLPDPEHPDLLSLLSNLLSCVVNVRHVPHVVVSQVCQVPNCVDPPDALLSLLSNLLSQLVPDHDSPVSVVRQLVQAAQQAGADPVRAHFLLSLLSNLSNQLLNVHWDASDPPRTSLNSNCCQADPVSSFGCGHNPDPDHDSNGNGSSSSSSSSSVSVCVNPVDRDHSRD